Protein AF-A0AA36IXY1-F1 (afdb_monomer)

pLDDT: mean 74.05, std 23.89, range [19.53, 97.94]

Solvent-accessible surface area (backbone atoms only — not comparable to full-atom values): 24890 Å² total; per-residue (Å²): 138,86,83,68,72,87,77,91,85,87,86,71,81,97,60,85,84,67,89,73,83,78,82,82,85,68,103,67,86,83,78,86,69,80,73,77,84,83,76,86,80,94,72,85,88,64,97,75,77,37,58,40,85,88,78,60,35,32,32,34,81,55,54,28,33,28,43,38,39,34,38,44,31,36,38,50,54,64,16,64,27,39,37,39,32,58,20,50,66,84,43,79,61,54,49,48,14,38,34,26,43,39,21,51,44,84,55,66,53,52,67,43,61,38,54,44,47,29,51,38,48,56,68,38,35,43,34,79,47,76,49,55,38,96,40,89,74,54,42,80,43,88,84,41,47,76,50,75,44,81,78,34,75,73,69,50,31,35,15,22,13,23,75,50,65,41,78,45,84,50,58,43,81,41,77,54,56,49,40,38,34,73,87,39,77,33,35,33,56,38,79,76,29,64,78,34,50,36,41,36,43,88,55,47,25,36,26,40,38,32,35,24,44,32,39,33,50,49,47,80,47,88,62,94,25,36,39,34,41,36,58,18,52,74,88,44,80,59,94,82,54,41,50,32,75,44,70,60,44,77,35,60,25,38,46,50,55,28,54,42,69,45,80,36,51,59,77,38,40,39,35,44,32,39,35,22,70,57,45,39,55,34,35,40,39,28,40,11,14,44,23,35,35,60,74,40,32,66,67,55,51,50,51,50,31,50,49,41,56,83,79,61,82,67,84,85,39,68,47,74,43,70,43,77,62,42,57,28,32,35,36,42,30,32,17,14,66,83,44,63,28,36,16,70,30,22,23,45,78,82,40,81,61,48,80,47,72,33,53,50,63,37,78,52,73,49,75,46,80,46,77,33,83,84,34,45,47,36,40,35,30,30,45,86,53,29,12,34,20,47,41,45,79,48,83,41,73,62,72,87,81,86,80,84,90,74,103,66,67,72,71,52,85,47,87,54,97,52,99,78,79,62,74,56,83,51,81,50,80,84,87,84,82,91,78,91,78,82,89,80,134

Sequence (441 aa):
MALGLETARYIDKGQQVALYVILSNSGDSCTIQSESGFSGHLIESRTATGFDTKLGDFKAPTTGYYALDAGVRLDGAAGTYTRARIAINDQSTTLNGLHSIEGSPEASYYTHSLSGVAKLNAGDTAHLVVFSASDADYTINTDTVFSGVLIGDQIHGFHAGKTRSQSVTGTGWSEVTDWSTSSYLGQFDAGNVMDGTKFRPNRAGFYHLSALIRLDAVGQVLSSNYVRVEICRHDSCITGQSHSIQGSPKNNYFTLRTSGSMYMGSGDSASVFVYSNADASFIIQTESGFSGYLLTTPQEAALTATVLDPQDVCVNTRWEMQVPNGVYMITATYGSPLHSFQTHGCTIEGFSASVGDVPAGQLVSISMQLQVNDGYLTFQGEKASGCTGINRIVVEVANMVQWGRCNLGGWRMNEAQSSDGAYQLAPRHNATGFFEARDES

Organism: NCBI:txid2562239

Nearest PDB structures (foldseek):
  6x86-assembly2_E  TM=7.053E-01  e=6.240E-03  Homo sapiens
  6x85-assembly2_D  TM=6.572E-01  e=8.926E-03  Homo sapiens
  6x83-assembly2_D  TM=5.805E-01  e=1.095E-02  Homo sapiens
  8iqe-assembly1_B  TM=3.356E-01  e=8.049E-01  Klebsiella phage VLC6
  8iqe-assembly1_D  TM=3.092E-01  e=1.094E+00  Klebsiella phage VLC6

Structure (mmCIF, N/CA/C/O backbone):
data_AF-A0AA36IXY1-F1
#
_entry.id   AF-A0AA36IXY1-F1
#
loop_
_atom_site.group_PDB
_atom_site.id
_atom_site.type_symbol
_atom_site.label_atom_id
_atom_site.label_alt_id
_atom_site.label_comp_id
_atom_site.label_asym_id
_atom_site.label_entity_id
_atom_site.label_seq_id
_atom_site.pdbx_PDB_ins_code
_atom_site.Cartn_x
_atom_site.Cartn_y
_atom_site.Cartn_z
_atom_site.occupancy
_atom_site.B_iso_or_equiv
_atom_site.auth_seq_id
_atom_site.auth_comp_id
_atom_site.auth_asym_id
_atom_site.auth_atom_id
_atom_site.pdbx_PDB_model_num
ATOM 1 N N . MET A 1 1 ? -29.545 -2.982 -15.399 1.00 23.45 1 MET A N 1
ATOM 2 C CA . MET A 1 1 ? -28.368 -2.107 -15.369 1.00 23.45 1 MET A CA 1
ATOM 3 C C . MET A 1 1 ? -28.231 -1.775 -13.906 1.00 23.45 1 MET A C 1
ATOM 5 O O . MET A 1 1 ? -29.079 -1.068 -13.381 1.00 23.45 1 MET A O 1
ATOM 9 N N . ALA A 1 2 ? -27.385 -2.545 -13.232 1.00 19.98 2 ALA A N 1
ATOM 10 C CA . ALA A 1 2 ? -27.247 -2.533 -11.787 1.00 19.98 2 ALA A CA 1
ATOM 11 C C . ALA A 1 2 ? -26.173 -1.500 -11.451 1.00 19.98 2 ALA A C 1
ATOM 13 O O . ALA A 1 2 ? -25.071 -1.579 -11.984 1.00 19.98 2 ALA A O 1
ATOM 14 N N . LEU A 1 3 ? -26.537 -0.511 -10.644 1.00 19.53 3 LEU A N 1
ATOM 15 C CA . LEU A 1 3 ? -25.608 0.415 -10.015 1.00 19.53 3 LEU A CA 1
ATOM 16 C C . LEU A 1 3 ? -25.427 -0.103 -8.589 1.00 19.53 3 LEU A C 1
ATOM 18 O O . LEU A 1 3 ? -26.349 -0.009 -7.784 1.00 19.53 3 LEU A O 1
ATOM 22 N N . GLY A 1 4 ? -24.285 -0.734 -8.326 1.00 20.83 4 GLY A N 1
ATOM 23 C CA . GLY A 1 4 ? -23.817 -1.020 -6.976 1.00 20.83 4 GLY A CA 1
ATOM 24 C C . GLY A 1 4 ? -22.928 0.135 -6.546 1.00 20.83 4 GLY A C 1
ATOM 25 O O . GLY A 1 4 ? -21.857 0.323 -7.118 1.00 20.83 4 GLY A O 1
ATOM 26 N N . LEU A 1 5 ? -23.404 0.935 -5.596 1.00 24.03 5 LEU A N 1
ATOM 27 C CA . LEU A 1 5 ? -22.627 1.978 -4.945 1.00 24.03 5 LEU A CA 1
ATOM 28 C C . LEU A 1 5 ? -22.419 1.535 -3.493 1.00 24.03 5 LEU A C 1
ATOM 30 O O . LEU A 1 5 ? -23.327 1.643 -2.676 1.00 24.03 5 LEU A O 1
ATOM 34 N N . GLU A 1 6 ? -21.240 1.010 -3.171 1.00 24.41 6 GLU A N 1
ATOM 35 C CA . GLU A 1 6 ? -20.802 0.883 -1.780 1.00 24.41 6 GLU A CA 1
ATOM 36 C C . GLU A 1 6 ? -20.010 2.147 -1.439 1.00 24.41 6 GLU A C 1
ATOM 38 O O . GLU A 1 6 ? -18.911 2.374 -1.941 1.00 24.41 6 GLU A O 1
ATOM 43 N N . THR A 1 7 ? -20.585 3.037 -0.630 1.00 23.89 7 THR A N 1
ATOM 44 C CA . THR A 1 7 ? -19.842 4.152 -0.029 1.00 23.89 7 THR A CA 1
ATOM 45 C C . THR A 1 7 ? -20.241 4.272 1.432 1.00 23.89 7 THR A C 1
ATOM 47 O O . THR A 1 7 ? -21.370 4.641 1.742 1.00 23.89 7 THR A O 1
ATOM 50 N N . ALA A 1 8 ? -19.310 3.979 2.337 1.00 23.34 8 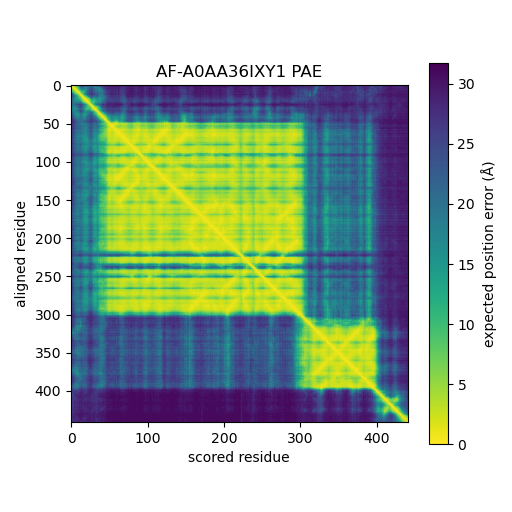ALA A N 1
ATOM 51 C CA . ALA A 1 8 ? -19.416 4.383 3.731 1.00 23.34 8 ALA A CA 1
ATOM 52 C C . ALA A 1 8 ? -18.828 5.798 3.872 1.00 23.34 8 ALA A C 1
ATOM 54 O O . ALA A 1 8 ? -17.686 6.039 3.479 1.00 23.34 8 ALA A O 1
ATOM 55 N N . ARG A 1 9 ? -19.612 6.744 4.407 1.00 26.50 9 ARG A N 1
ATOM 56 C CA . ARG A 1 9 ? -19.167 8.100 4.771 1.00 26.50 9 ARG A CA 1
ATOM 57 C C . ARG A 1 9 ? -19.097 8.227 6.292 1.00 26.50 9 ARG A C 1
ATOM 59 O O . ARG A 1 9 ? -20.058 7.886 6.970 1.00 26.50 9 ARG A O 1
ATOM 66 N N . TYR A 1 10 ? -18.021 8.824 6.801 1.00 29.20 10 TYR A N 1
ATOM 67 C CA . TYR A 1 10 ? -18.057 9.597 8.044 1.00 29.20 10 TYR A CA 1
ATOM 68 C C . TYR A 1 10 ? -17.323 10.924 7.827 1.00 29.20 10 TYR A C 1
ATOM 70 O O . TYR A 1 10 ? -16.314 10.973 7.124 1.00 29.20 10 TYR A O 1
ATOM 78 N N . ILE A 1 11 ? -17.883 11.995 8.389 1.00 32.53 11 ILE A N 1
ATOM 79 C CA . ILE A 1 11 ? -17.483 13.394 8.219 1.00 32.53 11 ILE A CA 1
ATOM 80 C C . ILE A 1 11 ? -17.148 13.921 9.618 1.00 32.53 11 ILE A C 1
ATOM 82 O O . ILE A 1 11 ? -18.023 13.928 10.479 1.00 32.53 11 ILE A O 1
ATOM 86 N N . ASP A 1 12 ? -15.919 14.388 9.843 1.00 25.89 12 ASP A N 1
ATOM 87 C CA . ASP A 1 12 ? -15.596 15.255 10.983 1.00 25.89 12 ASP A CA 1
ATOM 88 C C . ASP A 1 12 ? -15.064 16.604 10.468 1.00 25.89 12 ASP A C 1
ATOM 90 O O . ASP A 1 12 ? -14.315 16.669 9.495 1.00 25.89 12 ASP A O 1
ATOM 94 N N . LYS A 1 13 ? -15.544 17.671 11.116 1.00 27.62 13 LYS A N 1
ATOM 95 C CA . LYS A 1 13 ? -15.161 19.092 11.064 1.00 27.62 13 LYS A CA 1
ATOM 96 C C . LYS A 1 13 ? -14.414 19.595 9.831 1.00 27.62 13 LYS A C 1
ATOM 98 O O . LYS A 1 13 ? -13.194 19.510 9.769 1.00 27.62 13 LYS A O 1
ATOM 103 N N . GLY A 1 14 ? -15.110 20.360 8.986 1.00 28.14 14 GLY A N 1
ATOM 104 C CA . GLY A 1 14 ? -14.538 21.548 8.323 1.00 28.14 14 GLY A CA 1
ATOM 105 C C . GLY A 1 14 ? -13.359 21.345 7.358 1.00 28.14 14 GLY A C 1
ATOM 106 O O . GLY A 1 14 ? -12.948 22.305 6.714 1.00 28.14 14 GLY A O 1
ATOM 107 N N . GLN A 1 15 ? -12.848 20.128 7.200 1.00 27.02 15 GLN A N 1
ATOM 108 C CA . GLN A 1 15 ? -11.989 19.712 6.111 1.00 27.02 15 GLN A CA 1
ATOM 109 C C . GLN A 1 15 ? -12.857 18.940 5.130 1.00 27.02 15 GLN A C 1
ATOM 111 O O . GLN A 1 15 ? -13.318 17.831 5.388 1.00 27.02 15 GLN A O 1
ATOM 116 N N . GLN A 1 16 ? -13.119 19.572 3.993 1.00 24.77 16 GLN A N 1
ATOM 117 C CA . GLN A 1 16 ? -13.707 18.893 2.854 1.00 24.77 16 GLN A CA 1
ATOM 118 C C . GLN A 1 16 ? -12.683 17.879 2.336 1.00 24.77 16 GLN A C 1
ATOM 120 O O . GLN A 1 16 ? -11.794 18.245 1.574 1.00 24.77 16 GLN A O 1
ATOM 125 N N . VAL A 1 17 ? -12.802 16.606 2.706 1.00 29.33 17 VAL A N 1
ATOM 126 C CA . VAL A 1 17 ? -12.260 15.541 1.855 1.00 29.33 17 VAL A CA 1
ATOM 127 C C . VAL A 1 17 ? -13.386 15.129 0.924 1.00 29.33 17 VAL A C 1
ATOM 129 O O . VAL A 1 17 ? -14.131 14.184 1.164 1.00 29.33 17 VAL A O 1
ATOM 132 N N . ALA A 1 18 ? -13.563 15.926 -0.122 1.00 26.66 18 ALA A N 1
ATOM 133 C CA . ALA A 1 18 ? -14.310 15.498 -1.286 1.00 26.66 18 ALA A CA 1
ATOM 134 C C . ALA A 1 18 ? -13.335 14.753 -2.201 1.00 26.66 18 ALA A C 1
ATOM 136 O O . ALA A 1 18 ? -12.250 15.254 -2.502 1.00 26.66 18 ALA A O 1
ATOM 137 N N . LEU A 1 19 ? -13.730 13.567 -2.667 1.00 28.64 19 LEU A N 1
ATOM 138 C CA . LEU A 1 19 ? -13.146 13.018 -3.882 1.00 28.64 19 LEU A CA 1
ATOM 139 C C . LEU A 1 19 ? -13.632 13.910 -5.030 1.00 28.64 19 LEU A C 1
ATOM 141 O O . LEU A 1 19 ? -14.708 13.704 -5.591 1.00 28.64 19 LEU A O 1
ATOM 145 N N . TYR A 1 20 ? -12.880 14.965 -5.321 1.00 25.47 20 TYR A N 1
ATOM 146 C CA . TYR A 1 20 ? -13.132 15.801 -6.480 1.00 25.47 20 TYR A CA 1
ATOM 147 C C . TYR A 1 20 ? -12.593 15.080 -7.714 1.00 25.47 20 TYR A C 1
ATOM 149 O O . TYR A 1 20 ? -11.392 15.074 -7.967 1.00 25.47 20 TYR A O 1
ATOM 157 N N . VAL A 1 21 ? -13.481 14.497 -8.516 1.00 28.81 21 VAL A N 1
ATOM 158 C CA . VAL A 1 21 ? -13.152 14.210 -9.916 1.00 28.81 21 VAL A CA 1
ATOM 159 C C . VAL A 1 21 ? -13.274 15.536 -10.664 1.00 28.81 21 VAL A C 1
ATOM 161 O O . VAL A 1 21 ? -14.351 15.910 -11.123 1.00 28.81 21 VAL A O 1
ATOM 164 N N . ILE A 1 22 ? -12.184 16.304 -10.708 1.00 26.64 22 ILE A N 1
ATOM 165 C CA . ILE A 1 22 ? -12.128 17.547 -11.482 1.00 26.64 22 ILE A CA 1
ATOM 166 C C . ILE A 1 22 ? -11.916 17.166 -12.946 1.00 26.64 22 ILE A C 1
ATOM 168 O O . ILE A 1 22 ? -10.815 16.807 -13.353 1.00 26.64 22 ILE A O 1
ATOM 172 N N . LEU A 1 23 ? -12.979 17.245 -13.744 1.00 29.47 23 LEU A N 1
ATOM 173 C CA . LEU A 1 23 ? -12.880 17.170 -15.198 1.00 29.47 23 LEU A CA 1
ATOM 174 C C . LEU A 1 23 ? -12.470 18.551 -15.716 1.00 29.47 23 LEU A C 1
ATOM 176 O O . LEU A 1 23 ? -13.300 19.454 -15.827 1.00 29.47 23 LEU A O 1
ATOM 180 N N . SER A 1 24 ? -11.188 18.741 -16.018 1.00 28.14 24 SER A N 1
ATOM 181 C CA . SER A 1 24 ? -10.732 19.921 -16.750 1.00 28.14 24 SER A CA 1
ATOM 182 C C . SER A 1 24 ? -10.878 19.677 -18.257 1.00 28.14 24 SER A C 1
ATOM 184 O O . SER A 1 24 ? -10.051 19.040 -18.895 1.00 28.14 24 SER A O 1
ATOM 186 N N . ASN A 1 25 ? -11.962 20.213 -18.822 1.00 36.41 25 ASN A N 1
ATOM 187 C CA . ASN A 1 25 ? -12.169 20.467 -20.253 1.00 36.41 25 ASN A CA 1
ATOM 188 C C . ASN A 1 25 ? -11.886 19.316 -21.240 1.00 36.41 25 ASN A C 1
ATOM 190 O O . ASN A 1 25 ? -10.879 19.293 -21.939 1.00 36.41 25 ASN A O 1
ATOM 194 N N . SER A 1 26 ? -12.888 18.472 -21.450 1.00 34.09 26 SER A N 1
ATOM 195 C CA . SER A 1 26 ? -13.417 18.145 -22.787 1.00 34.09 26 SER A CA 1
ATOM 196 C C . SER A 1 26 ? -14.798 17.517 -22.584 1.00 34.09 26 SER A C 1
ATOM 198 O O . SER A 1 26 ? -15.053 16.952 -21.528 1.00 34.09 26 SER A O 1
ATOM 200 N N . GLY A 1 27 ? -15.733 17.731 -23.510 1.00 35.44 27 GLY A N 1
ATOM 201 C CA . GLY A 1 27 ? -17.171 17.468 -23.348 1.00 35.44 27 GLY A CA 1
ATOM 202 C C . GLY A 1 27 ? -17.603 15.999 -23.233 1.00 35.44 27 GLY A C 1
ATOM 203 O O . GLY A 1 27 ? -18.681 15.667 -23.717 1.00 35.44 27 GLY A O 1
ATOM 204 N N . ASP A 1 28 ? -16.811 15.146 -22.589 1.00 35.16 28 ASP A N 1
ATOM 205 C CA . ASP A 1 28 ? -17.060 13.719 -22.440 1.00 35.16 28 ASP A CA 1
ATOM 206 C C . ASP A 1 28 ? -17.442 13.361 -20.996 1.00 35.16 28 ASP A C 1
ATOM 208 O O . ASP A 1 28 ? -16.830 13.787 -20.014 1.00 35.16 28 ASP A O 1
ATOM 212 N N . SER A 1 29 ? -18.498 12.559 -20.861 1.00 34.25 29 SER A N 1
ATOM 213 C CA . SER A 1 29 ? -18.978 12.035 -19.584 1.00 34.25 29 SER A CA 1
ATOM 214 C C . SER A 1 29 ? -18.020 10.975 -19.030 1.00 34.25 29 SER A C 1
ATOM 216 O O . SER A 1 29 ? -17.853 9.916 -19.636 1.00 34.25 29 SER A O 1
ATOM 218 N N . CYS A 1 30 ? -17.453 11.201 -17.844 1.00 31.84 30 CYS A N 1
ATOM 219 C CA . CYS A 1 30 ? -16.762 10.156 -17.091 1.00 31.84 30 CYS A CA 1
ATOM 220 C C . CYS A 1 30 ? -17.792 9.211 -16.453 1.00 31.84 30 CYS A C 1
ATOM 222 O O . CYS A 1 30 ? -18.618 9.633 -15.644 1.00 31.84 30 CYS A O 1
ATOM 224 N N . THR A 1 31 ? -17.757 7.932 -16.828 1.00 32.09 31 THR A N 1
ATOM 225 C CA . THR A 1 31 ? -18.567 6.881 -16.200 1.00 32.09 31 THR A CA 1
ATOM 226 C C . THR A 1 31 ? -17.673 6.103 -15.243 1.00 32.09 31 THR A C 1
ATOM 228 O O . THR A 1 31 ? -16.822 5.336 -15.684 1.00 32.09 31 THR A O 1
ATOM 231 N N . ILE A 1 32 ? -17.856 6.292 -13.936 1.00 31.14 32 ILE A N 1
ATOM 232 C CA . ILE A 1 32 ? -17.196 5.467 -12.917 1.00 31.14 32 ILE A CA 1
ATOM 233 C C . ILE A 1 32 ? -17.946 4.130 -12.868 1.00 31.14 32 ILE A C 1
ATOM 235 O O . ILE A 1 32 ? -19.111 4.083 -12.474 1.00 31.14 32 ILE A O 1
ATOM 239 N N . GLN A 1 33 ? -17.307 3.052 -13.326 1.00 27.59 33 GLN A N 1
ATOM 240 C CA . GLN A 1 33 ? -17.821 1.689 -13.175 1.00 27.59 33 GLN A CA 1
ATOM 241 C C . GLN A 1 33 ? -17.391 1.133 -11.808 1.00 27.59 33 GLN A C 1
ATOM 243 O O . GLN A 1 33 ? -16.302 1.433 -11.328 1.00 27.59 33 GLN A O 1
ATOM 248 N N . SER A 1 34 ? -18.274 0.365 -11.171 1.00 30.20 34 SER A N 1
ATOM 249 C CA . SER A 1 34 ? -18.289 -0.022 -9.748 1.00 30.20 34 SER A CA 1
ATOM 250 C C . SER A 1 34 ? -17.157 -0.951 -9.266 1.00 30.20 34 SER A C 1
ATOM 252 O O . SER A 1 34 ? -17.357 -1.692 -8.309 1.00 30.20 34 SER A O 1
ATOM 254 N N . GLU A 1 35 ? -15.995 -0.976 -9.918 1.00 27.09 35 GLU A N 1
ATOM 255 C CA . GLU A 1 35 ? -14.904 -1.916 -9.598 1.00 27.09 35 GLU A CA 1
ATOM 256 C C . GLU A 1 35 ? -13.819 -1.334 -8.675 1.00 27.09 35 GLU A C 1
ATOM 258 O O . GLU A 1 35 ? -12.914 -2.051 -8.254 1.00 27.09 35 GLU A O 1
ATOM 263 N N . SER A 1 36 ? -13.902 -0.055 -8.304 1.00 30.80 36 SER A N 1
ATOM 264 C CA . SER A 1 36 ? -12.966 0.588 -7.376 1.00 30.80 36 SER A CA 1
ATOM 265 C C . SER A 1 36 ? -13.529 0.633 -5.952 1.00 30.80 36 SER A C 1
ATOM 267 O O . SER A 1 36 ? -14.192 1.586 -5.546 1.00 30.80 36 SER A O 1
ATOM 269 N N . GLY A 1 37 ? -13.245 -0.406 -5.164 1.00 29.98 37 GLY A N 1
ATOM 270 C CA . GLY A 1 37 ? -13.504 -0.396 -3.723 1.00 29.98 37 GLY A CA 1
ATOM 271 C C . GLY A 1 37 ? -12.622 0.634 -3.006 1.00 29.98 37 GLY A C 1
ATOM 272 O O . GLY A 1 37 ? -11.402 0.628 -3.159 1.00 29.98 37 GLY A O 1
ATOM 273 N N . PHE A 1 38 ? -13.226 1.515 -2.204 1.00 32.41 38 PHE A N 1
ATOM 274 C CA . PHE A 1 38 ? -12.507 2.405 -1.290 1.00 32.41 38 PHE A CA 1
ATOM 275 C C . PHE A 1 38 ? -12.505 1.801 0.117 1.00 32.41 38 PHE A C 1
ATOM 277 O O . PHE A 1 38 ? -13.556 1.473 0.660 1.00 32.41 38 PHE A O 1
ATOM 284 N N . SER A 1 39 ? -11.327 1.684 0.727 1.00 36.41 39 SER A N 1
ATOM 285 C CA . SER A 1 39 ? -11.179 1.293 2.128 1.00 36.41 39 SER A CA 1
ATOM 286 C C . SER A 1 39 ? -10.490 2.412 2.898 1.00 36.41 39 SER A C 1
ATOM 288 O O . SER A 1 39 ? -9.320 2.689 2.649 1.00 36.41 39 SER A O 1
ATOM 290 N N . GLY A 1 40 ? -11.185 3.000 3.870 1.00 32.22 40 GLY A N 1
ATOM 291 C CA . GLY A 1 40 ? -10.622 3.958 4.822 1.00 32.22 40 GLY A CA 1
ATOM 292 C C . GLY A 1 40 ? -10.642 3.401 6.245 1.00 32.22 40 GLY A C 1
ATOM 293 O O . GLY A 1 40 ? -11.616 2.773 6.650 1.00 32.22 40 GLY A O 1
ATOM 294 N N . HIS A 1 41 ? -9.574 3.640 7.005 1.00 39.53 41 HIS A N 1
ATOM 295 C CA . HIS A 1 41 ? -9.516 3.400 8.449 1.00 39.53 41 HIS A CA 1
ATOM 296 C C . HIS A 1 41 ? -9.406 4.763 9.140 1.00 39.53 41 HIS A C 1
ATOM 298 O O . HIS A 1 41 ? -8.508 5.539 8.819 1.00 39.53 41 HIS A O 1
ATOM 304 N N . LEU A 1 42 ? -10.328 5.074 10.056 1.00 34.84 42 LEU A N 1
ATOM 305 C CA . LEU A 1 42 ? -10.241 6.279 10.878 1.00 34.84 42 LEU A CA 1
ATOM 306 C C . LEU A 1 42 ? -9.137 6.090 11.922 1.00 34.84 42 LEU A C 1
ATOM 308 O O . LEU A 1 42 ? -9.239 5.202 12.764 1.00 34.84 42 LEU A O 1
ATOM 312 N N . ILE A 1 43 ? -8.103 6.926 11.876 1.00 42.16 43 ILE A N 1
ATOM 313 C CA . ILE A 1 43 ? -7.041 6.933 12.883 1.00 42.16 43 ILE A CA 1
ATOM 314 C C . ILE A 1 43 ? -7.084 8.275 13.610 1.00 42.16 43 ILE A C 1
ATOM 316 O O . ILE A 1 43 ? -7.069 9.332 12.978 1.00 42.16 43 ILE A O 1
ATOM 320 N N . GLU A 1 44 ? -7.182 8.236 14.940 1.00 37.91 44 GLU A N 1
ATOM 321 C CA . GLU A 1 44 ? -7.274 9.438 15.770 1.00 37.91 44 GLU A CA 1
ATOM 322 C C . GLU A 1 44 ? -6.014 10.308 15.637 1.00 37.91 44 GLU A C 1
ATOM 324 O O . GLU A 1 44 ? -4.881 9.835 15.770 1.00 37.91 44 GLU A O 1
ATOM 329 N N . SER A 1 45 ? -6.220 11.606 15.400 1.00 36.62 45 SER A N 1
ATOM 330 C CA . SER A 1 45 ? -5.147 12.600 15.340 1.00 36.62 45 SER A CA 1
ATOM 331 C C . SER A 1 45 ? -4.420 12.689 16.685 1.00 36.62 45 SER A C 1
ATOM 333 O O . SER A 1 45 ? -5.036 12.951 17.721 1.00 36.62 45 SER A O 1
ATOM 335 N N . ARG A 1 46 ? -3.095 12.490 16.680 1.00 49.12 46 ARG A N 1
ATOM 336 C CA . ARG A 1 46 ? -2.235 12.693 17.856 1.00 49.12 46 ARG A CA 1
ATOM 337 C C . ARG A 1 46 ? -1.530 14.047 17.777 1.00 49.12 46 ARG A C 1
ATOM 339 O O . ARG A 1 46 ? -1.098 14.479 16.715 1.00 49.12 46 ARG A O 1
ATOM 346 N N . THR A 1 47 ? -1.361 14.698 18.927 1.00 44.28 47 THR A N 1
ATOM 347 C CA . THR A 1 47 ? -0.774 16.047 19.059 1.00 44.28 47 THR A CA 1
ATOM 348 C C . THR A 1 47 ? 0.727 16.127 18.752 1.00 44.28 47 THR A C 1
ATOM 350 O O . THR A 1 47 ? 1.243 17.223 18.550 1.00 44.28 47 THR A O 1
ATOM 353 N N . ALA A 1 48 ? 1.435 14.995 18.687 1.00 58.59 48 ALA A N 1
ATOM 354 C CA . ALA A 1 48 ? 2.834 14.919 18.274 1.00 58.59 48 ALA A CA 1
ATOM 355 C C . ALA A 1 48 ? 2.925 14.267 16.889 1.00 58.59 48 ALA A C 1
ATOM 357 O O . ALA A 1 48 ? 2.841 13.047 16.767 1.00 58.59 48 ALA A O 1
ATOM 358 N N . THR A 1 49 ? 3.087 15.080 15.845 1.00 68.06 49 THR A N 1
ATOM 359 C CA . THR A 1 49 ? 3.064 14.609 14.451 1.00 68.06 49 THR A CA 1
ATOM 360 C C . THR A 1 49 ? 4.358 13.921 14.021 1.00 68.06 49 THR A C 1
ATOM 362 O O . THR A 1 49 ? 4.364 13.236 13.006 1.00 68.06 49 THR A O 1
ATOM 365 N N . GLY A 1 50 ? 5.467 14.121 14.747 1.00 80.94 50 GLY A N 1
ATOM 366 C CA . GLY A 1 50 ? 6.793 13.609 14.374 1.00 80.94 50 GLY A CA 1
ATOM 367 C C . GLY A 1 50 ? 7.363 14.192 13.075 1.00 80.94 50 GLY A C 1
ATOM 368 O O . GLY A 1 50 ? 8.510 13.916 12.750 1.00 80.94 50 GLY A O 1
ATOM 369 N N . PHE A 1 51 ? 6.597 15.000 12.340 1.00 85.00 51 PHE A N 1
ATOM 370 C CA . PHE A 1 51 ? 6.957 15.505 11.021 1.00 85.00 51 PHE A CA 1
ATOM 371 C C . PHE A 1 51 ? 7.619 16.882 11.108 1.00 85.00 51 PHE A C 1
ATOM 373 O O . PHE A 1 51 ? 7.009 17.850 11.573 1.00 85.00 51 PHE A O 1
ATOM 380 N N . ASP A 1 52 ? 8.860 16.977 10.638 1.00 82.00 52 ASP A N 1
ATOM 381 C CA . ASP A 1 52 ? 9.577 18.232 10.461 1.00 82.00 52 ASP A CA 1
ATOM 382 C C . ASP A 1 52 ? 9.210 18.846 9.106 1.00 82.00 52 ASP A C 1
ATOM 384 O O . ASP A 1 52 ? 9.715 18.462 8.054 1.00 82.00 52 ASP A O 1
ATOM 388 N N . THR A 1 53 ? 8.334 19.847 9.138 1.00 79.56 53 THR A N 1
ATOM 389 C CA . THR A 1 53 ? 7.854 20.549 7.935 1.00 79.56 53 THR A CA 1
ATOM 390 C C . THR A 1 53 ? 8.931 21.335 7.186 1.00 79.56 53 THR A C 1
ATOM 392 O O . THR A 1 53 ? 8.697 21.719 6.043 1.00 79.56 53 THR A O 1
ATOM 395 N N . LYS A 1 54 ? 10.097 21.597 7.796 1.00 76.56 54 LYS A N 1
ATOM 396 C CA . LYS A 1 54 ? 11.212 22.277 7.121 1.00 76.56 54 LYS A CA 1
ATOM 397 C C . LYS A 1 54 ? 12.096 21.298 6.366 1.00 76.56 54 LYS A C 1
ATOM 399 O O . LYS A 1 54 ? 12.593 21.647 5.301 1.00 76.56 54 LYS A O 1
ATOM 404 N N . LEU A 1 55 ? 12.318 20.120 6.944 1.00 76.50 55 LEU A N 1
ATOM 405 C CA . LEU A 1 55 ? 13.172 19.088 6.356 1.00 76.50 55 LEU A CA 1
ATOM 406 C C . LEU A 1 55 ? 12.390 18.124 5.455 1.00 76.50 55 LEU A C 1
ATOM 408 O O . LEU A 1 55 ? 12.976 17.522 4.566 1.00 76.50 55 LEU A O 1
ATOM 412 N N . GLY A 1 56 ? 11.071 18.013 5.644 1.00 77.56 56 GLY A N 1
ATOM 413 C CA . GLY A 1 56 ? 10.255 16.982 4.998 1.00 77.56 56 GLY A CA 1
ATOM 414 C C . GLY A 1 56 ? 10.434 15.597 5.627 1.00 77.56 56 GLY A C 1
ATOM 415 O O . GLY A 1 56 ? 9.999 14.600 5.049 1.00 77.56 56 GLY A O 1
ATOM 416 N N . ASP A 1 57 ? 11.053 15.538 6.809 1.00 81.62 57 ASP A N 1
ATOM 417 C CA . ASP A 1 57 ? 11.411 14.302 7.494 1.00 81.62 57 ASP A CA 1
ATOM 418 C C . ASP A 1 57 ? 10.370 13.942 8.549 1.00 81.62 57 ASP A C 1
ATOM 420 O O . ASP A 1 57 ? 10.018 14.746 9.414 1.00 81.62 57 ASP A O 1
ATOM 424 N N . PHE A 1 58 ? 9.923 12.691 8.542 1.00 89.12 58 PHE A N 1
ATOM 425 C CA . PHE A 1 58 ? 9.219 12.119 9.678 1.00 89.12 58 PHE A CA 1
ATOM 426 C C . PHE A 1 58 ? 10.226 11.499 10.645 1.00 89.12 58 PHE A C 1
ATOM 428 O O . PHE A 1 58 ? 11.063 10.700 10.241 1.00 89.12 58 PHE A O 1
ATOM 435 N N . LYS A 1 59 ? 10.112 11.812 11.933 1.00 90.81 59 LYS A N 1
ATOM 436 C CA . LYS A 1 59 ? 10.823 11.160 13.031 1.00 90.81 59 LYS A CA 1
ATOM 437 C C . LYS A 1 59 ? 9.810 10.523 13.970 1.00 90.81 59 LYS A C 1
ATOM 439 O O . LYS A 1 59 ? 9.013 11.227 14.591 1.00 90.81 59 LYS A O 1
ATOM 444 N N . ALA A 1 60 ? 9.869 9.202 14.106 1.00 91.00 60 ALA A N 1
ATOM 445 C CA . ALA A 1 60 ? 8.937 8.425 14.909 1.00 91.00 60 ALA A CA 1
ATOM 446 C C . ALA A 1 60 ? 8.940 8.904 16.375 1.00 91.00 60 ALA A C 1
ATOM 448 O O . ALA A 1 60 ? 9.950 8.743 17.068 1.00 91.00 60 ALA A O 1
ATOM 449 N N . PRO A 1 61 ? 7.832 9.474 16.890 1.00 87.25 61 PRO A N 1
ATOM 450 C CA . PRO A 1 61 ? 7.769 9.929 18.281 1.00 87.25 61 PRO A CA 1
ATOM 451 C C . PRO A 1 61 ? 7.799 8.764 19.275 1.00 87.25 61 PRO A C 1
ATOM 453 O O . PRO A 1 61 ? 8.267 8.906 20.403 1.00 87.25 61 PRO A O 1
ATOM 456 N N . THR A 1 62 ? 7.286 7.607 18.853 1.00 89.44 62 THR A N 1
ATOM 457 C CA . THR A 1 62 ? 7.151 6.394 19.662 1.00 89.44 62 THR A CA 1
ATOM 458 C C . THR A 1 62 ? 7.562 5.166 18.860 1.00 89.44 62 THR A C 1
ATOM 460 O O . THR A 1 62 ? 7.407 5.133 17.641 1.00 89.44 62 THR A O 1
ATOM 463 N N . THR A 1 63 ? 8.046 4.124 19.531 1.00 94.44 63 THR A N 1
ATOM 464 C CA . THR A 1 63 ? 8.252 2.825 18.880 1.00 94.44 63 THR A CA 1
ATOM 465 C C . THR A 1 63 ? 6.906 2.215 18.504 1.00 94.44 63 THR A C 1
ATOM 467 O O . THR A 1 63 ? 5.996 2.184 19.329 1.00 94.44 63 THR A O 1
ATOM 470 N N . GLY A 1 64 ? 6.786 1.711 17.281 1.00 94.56 64 GLY A N 1
ATOM 471 C CA . GLY A 1 64 ? 5.579 1.040 16.819 1.00 94.56 64 GLY A CA 1
ATOM 472 C C . GLY A 1 64 ? 5.602 0.733 15.330 1.00 94.56 64 GLY A C 1
ATOM 473 O O . GLY A 1 64 ? 6.645 0.761 14.675 1.00 94.56 64 GLY A O 1
ATOM 474 N N . TYR A 1 65 ? 4.425 0.426 14.810 1.00 95.00 65 TYR A N 1
ATOM 475 C CA . TYR A 1 65 ? 4.189 0.136 13.408 1.00 95.00 65 TYR A CA 1
ATOM 476 C C . TYR A 1 65 ? 3.475 1.323 12.779 1.00 95.00 65 TYR A C 1
ATOM 478 O O . TYR A 1 65 ? 2.502 1.838 13.333 1.00 95.00 65 TYR A O 1
ATOM 486 N N . TYR A 1 66 ? 3.969 1.762 11.631 1.00 92.69 66 TYR A N 1
ATOM 487 C CA . TYR A 1 66 ? 3.496 2.949 10.940 1.00 92.69 66 TYR A CA 1
ATOM 488 C C . TYR A 1 66 ? 3.044 2.581 9.536 1.00 92.69 66 TYR A C 1
ATOM 490 O O . TYR A 1 66 ? 3.798 1.940 8.808 1.00 92.69 66 TYR A O 1
ATOM 498 N N . ALA A 1 67 ? 1.842 2.994 9.147 1.00 91.88 67 ALA A N 1
ATOM 499 C CA . ALA A 1 67 ? 1.446 2.994 7.745 1.00 91.88 67 ALA A CA 1
ATOM 500 C C . ALA A 1 67 ? 2.007 4.253 7.084 1.00 91.88 67 ALA A C 1
ATOM 502 O O . ALA A 1 67 ? 1.853 5.348 7.624 1.00 91.88 67 ALA A O 1
ATOM 503 N N . LEU A 1 68 ? 2.692 4.076 5.957 1.00 91.56 68 LEU A N 1
ATOM 504 C CA . LEU A 1 68 ? 3.374 5.127 5.210 1.00 91.56 68 LEU A CA 1
ATOM 505 C C . LEU A 1 68 ? 2.850 5.119 3.773 1.00 91.56 68 LEU A C 1
ATOM 507 O O . LEU A 1 68 ? 2.813 4.065 3.136 1.00 91.56 68 LEU A O 1
ATOM 511 N N . ASP A 1 69 ? 2.467 6.283 3.257 1.00 90.25 69 ASP A N 1
ATOM 512 C CA . ASP A 1 69 ? 1.943 6.442 1.899 1.00 90.25 69 ASP A CA 1
ATOM 513 C C . ASP A 1 69 ? 2.457 7.745 1.279 1.00 90.25 69 ASP A C 1
ATOM 515 O O . ASP A 1 69 ? 2.603 8.760 1.968 1.00 90.25 69 ASP A O 1
ATOM 519 N N . ALA A 1 70 ? 2.771 7.712 -0.014 1.00 91.12 70 ALA A N 1
ATOM 520 C CA . ALA A 1 70 ? 3.235 8.872 -0.756 1.00 91.12 70 ALA A CA 1
ATOM 521 C C . ALA A 1 70 ? 2.703 8.871 -2.192 1.00 91.12 70 ALA A C 1
ATOM 523 O O . ALA A 1 70 ? 2.701 7.845 -2.873 1.00 91.12 70 ALA A O 1
ATOM 524 N N . GLY A 1 71 ? 2.339 10.055 -2.674 1.00 94.25 71 GLY A N 1
ATOM 525 C CA . GLY A 1 71 ? 2.057 10.333 -4.076 1.00 94.25 71 GLY A CA 1
ATOM 526 C C . GLY A 1 71 ? 2.994 11.432 -4.547 1.00 94.25 71 GLY A C 1
ATOM 527 O O . GLY A 1 71 ? 2.831 12.576 -4.146 1.00 94.25 71 GLY A O 1
ATOM 528 N N . VAL A 1 72 ? 3.987 11.096 -5.365 1.00 94.38 72 VAL A N 1
ATOM 529 C CA . VAL A 1 72 ? 5.027 12.033 -5.811 1.00 94.38 72 VAL A CA 1
ATOM 530 C C . VAL A 1 72 ? 4.794 12.416 -7.252 1.00 94.38 72 VAL A C 1
ATOM 532 O O . VAL A 1 72 ? 5.005 11.593 -8.140 1.00 94.38 72 VAL A O 1
ATOM 535 N N . ARG A 1 73 ? 4.382 13.658 -7.492 1.00 94.69 73 ARG A N 1
ATOM 536 C CA . ARG A 1 73 ? 4.183 14.170 -8.844 1.00 94.69 73 ARG A CA 1
ATOM 537 C C . ARG A 1 73 ? 5.475 14.790 -9.367 1.00 94.69 73 ARG A C 1
ATOM 539 O O . ARG A 1 73 ? 5.997 15.734 -8.771 1.00 94.69 73 ARG A O 1
ATOM 546 N N . LEU A 1 74 ? 5.954 14.271 -10.492 1.00 94.50 74 LEU A N 1
ATOM 547 C CA . LEU A 1 74 ? 7.102 14.802 -11.217 1.00 94.50 74 LEU A CA 1
ATOM 548 C C . LEU A 1 74 ? 6.623 15.459 -12.506 1.00 94.50 74 LEU A C 1
ATOM 550 O O . LEU A 1 74 ? 5.880 14.840 -13.265 1.00 94.50 74 LEU A O 1
ATOM 554 N N . ASP A 1 75 ? 7.084 16.682 -12.751 1.00 94.75 75 ASP A N 1
ATOM 555 C CA . ASP A 1 75 ? 6.820 17.438 -13.974 1.00 94.75 75 ASP A CA 1
ATOM 556 C C . ASP A 1 75 ? 8.147 17.641 -14.724 1.00 94.75 75 ASP A C 1
ATOM 558 O O . ASP A 1 75 ? 9.150 18.057 -14.137 1.00 94.75 75 ASP A O 1
ATOM 562 N N . GLY A 1 76 ? 8.157 17.332 -16.023 1.00 91.69 76 GLY A N 1
ATOM 563 C CA . GLY A 1 76 ? 9.324 17.495 -16.898 1.00 91.69 76 GLY A CA 1
ATOM 564 C C . GLY A 1 76 ? 10.420 16.436 -16.750 1.00 91.69 76 GLY A C 1
ATOM 565 O O . GLY A 1 76 ? 11.382 16.481 -17.504 1.00 91.69 76 GLY A O 1
ATOM 566 N N . ALA A 1 77 ? 10.267 15.468 -15.839 1.00 92.00 77 ALA A N 1
ATOM 567 C CA . ALA A 1 77 ? 11.252 14.413 -15.618 1.00 92.00 77 ALA A CA 1
ATOM 568 C C . ALA A 1 77 ? 11.279 13.398 -16.776 1.00 92.00 77 ALA A C 1
ATOM 570 O O . ALA A 1 77 ? 10.515 12.429 -16.778 1.00 92.00 77 ALA A O 1
ATOM 571 N N . ALA A 1 78 ? 12.179 13.620 -17.734 1.00 88.12 78 ALA A N 1
ATOM 572 C CA . ALA A 1 78 ? 12.305 12.891 -19.001 1.00 88.12 78 ALA A CA 1
ATOM 573 C C . ALA A 1 78 ? 13.626 12.102 -19.114 1.00 88.12 78 ALA A C 1
ATOM 575 O O . ALA A 1 78 ? 14.072 11.741 -20.207 1.00 88.12 78 ALA A O 1
ATOM 576 N N . GLY A 1 79 ? 14.275 11.853 -17.976 1.00 88.88 79 GLY A N 1
ATOM 577 C CA . GLY A 1 79 ? 15.488 11.051 -17.879 1.00 88.88 79 GLY A CA 1
ATOM 578 C C . GLY A 1 79 ? 15.319 9.592 -18.320 1.00 88.88 79 GLY A C 1
ATOM 579 O O . GLY A 1 79 ? 14.243 9.119 -18.682 1.00 88.88 79 GLY A O 1
ATOM 580 N N . THR A 1 80 ? 16.408 8.822 -18.243 1.00 92.88 80 THR A N 1
ATOM 581 C CA . THR A 1 80 ? 16.364 7.380 -18.555 1.00 92.88 80 THR A CA 1
ATOM 582 C C . THR A 1 80 ? 15.456 6.612 -17.597 1.00 92.88 80 THR A C 1
ATOM 584 O O . THR A 1 80 ? 14.850 5.620 -18.004 1.00 92.88 80 THR A O 1
ATOM 587 N N . TYR A 1 81 ? 15.339 7.076 -16.351 1.00 94.19 81 TYR A N 1
ATOM 588 C CA . TYR A 1 81 ? 14.315 6.660 -15.401 1.00 94.19 81 TYR A CA 1
ATOM 589 C C . TYR A 1 81 ? 14.165 7.631 -14.247 1.00 94.19 81 TYR A C 1
ATOM 591 O O . TYR A 1 81 ? 15.099 8.362 -13.915 1.00 94.19 81 TYR A O 1
ATOM 599 N N . THR A 1 82 ? 13.042 7.514 -13.554 1.00 95.06 82 THR A N 1
ATOM 600 C CA . THR A 1 82 ? 12.824 8.128 -12.251 1.00 95.06 82 THR 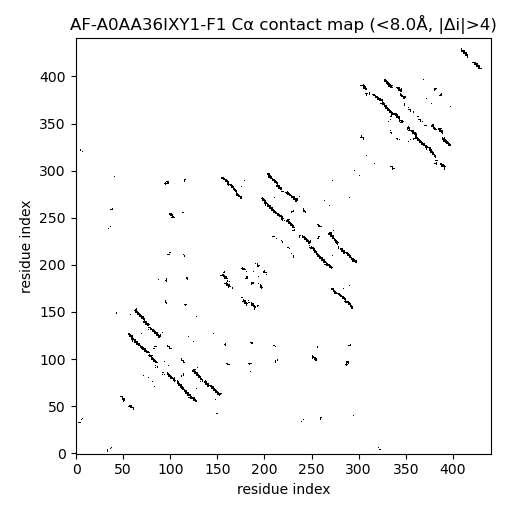A CA 1
ATOM 601 C C . THR A 1 82 ? 12.469 7.109 -11.193 1.00 95.06 82 THR A C 1
ATOM 603 O O . THR A 1 82 ? 11.985 6.012 -11.477 1.00 95.06 82 THR A O 1
ATOM 606 N N . ARG A 1 83 ? 12.757 7.462 -9.943 1.00 94.06 83 ARG A N 1
ATOM 607 C CA . ARG A 1 83 ? 12.431 6.667 -8.765 1.00 94.06 83 ARG A CA 1
ATOM 608 C C . ARG A 1 83 ? 11.907 7.558 -7.665 1.00 94.06 83 ARG A C 1
ATOM 610 O O . ARG A 1 83 ? 12.436 8.643 -7.434 1.00 94.06 83 ARG A O 1
ATOM 617 N N . ALA A 1 84 ? 10.965 7.011 -6.920 1.00 94.62 84 ALA A N 1
ATOM 618 C CA . ALA A 1 84 ? 10.626 7.475 -5.593 1.00 94.62 84 ALA A CA 1
ATOM 619 C C . ALA A 1 84 ? 10.781 6.316 -4.605 1.00 94.62 84 ALA A C 1
ATOM 621 O O . ALA A 1 84 ? 10.584 5.147 -4.953 1.00 94.62 84 ALA A O 1
ATOM 622 N N . ARG A 1 85 ? 11.156 6.626 -3.366 1.00 93.31 85 ARG A N 1
ATOM 623 C CA . ARG A 1 85 ? 11.242 5.648 -2.277 1.00 93.31 85 ARG A CA 1
ATOM 624 C C . ARG A 1 85 ? 11.020 6.301 -0.927 1.00 93.31 85 ARG A C 1
ATOM 626 O O . ARG A 1 85 ? 11.338 7.475 -0.750 1.00 93.31 85 ARG A O 1
ATOM 633 N N . ILE A 1 86 ? 10.548 5.510 0.026 1.00 93.56 86 ILE A N 1
ATOM 634 C CA . ILE A 1 86 ? 10.523 5.898 1.435 1.00 93.56 86 ILE A CA 1
ATOM 635 C C . ILE A 1 86 ? 11.764 5.289 2.089 1.00 93.56 86 ILE A C 1
ATOM 637 O O . ILE A 1 86 ? 11.862 4.070 2.260 1.00 93.56 86 ILE A O 1
ATOM 641 N N . ALA A 1 87 ? 12.742 6.139 2.392 1.00 92.00 87 ALA A N 1
ATOM 642 C CA . ALA A 1 87 ? 13.971 5.746 3.066 1.00 92.00 87 ALA A CA 1
ATOM 643 C C . ALA A 1 87 ? 13.753 5.741 4.580 1.00 92.00 87 ALA A C 1
ATOM 645 O O . ALA A 1 87 ? 13.072 6.617 5.107 1.00 92.00 87 ALA A O 1
ATOM 646 N N . ILE A 1 88 ? 14.342 4.761 5.267 1.00 93.62 88 ILE A N 1
ATOM 647 C CA . ILE A 1 88 ? 14.286 4.640 6.728 1.00 93.62 88 ILE A CA 1
ATOM 648 C C . ILE A 1 88 ? 15.698 4.829 7.277 1.00 93.62 88 ILE A C 1
ATOM 650 O O . ILE A 1 88 ? 16.616 4.144 6.821 1.00 93.62 88 ILE A O 1
ATOM 654 N N . ASN A 1 89 ? 15.877 5.739 8.240 1.00 92.38 89 ASN A N 1
ATOM 655 C CA . ASN A 1 89 ? 17.178 6.073 8.843 1.00 92.38 89 ASN A CA 1
ATOM 656 C C . ASN A 1 89 ? 18.263 6.391 7.802 1.00 92.38 89 ASN A C 1
ATOM 658 O O . ASN A 1 89 ? 19.359 5.828 7.839 1.00 92.38 89 ASN A O 1
ATOM 662 N N . ASP A 1 90 ? 17.920 7.227 6.819 1.00 82.75 90 ASP A N 1
ATOM 663 C CA . ASP A 1 90 ? 18.782 7.641 5.701 1.00 82.75 90 ASP A CA 1
ATOM 664 C C . ASP A 1 90 ? 19.321 6.491 4.833 1.00 82.75 90 ASP A C 1
ATOM 666 O O . ASP A 1 90 ? 20.111 6.699 3.905 1.00 82.75 90 ASP A O 1
ATOM 670 N N . GLN A 1 91 ? 18.847 5.260 5.057 1.00 84.50 91 GLN A N 1
ATOM 671 C CA . GLN A 1 91 ? 19.163 4.137 4.196 1.00 84.50 91 GLN A CA 1
ATOM 672 C C . GLN A 1 91 ? 18.340 4.246 2.920 1.00 84.50 91 GLN A C 1
ATOM 674 O O . GLN A 1 91 ? 17.211 3.772 2.822 1.00 84.50 91 GLN A O 1
ATOM 679 N N . SER A 1 92 ? 18.962 4.832 1.900 1.00 71.06 92 SER A N 1
ATOM 680 C CA . SER A 1 92 ? 18.440 4.936 0.534 1.00 71.06 92 SER A CA 1
ATOM 681 C C . SER A 1 92 ? 18.433 3.597 -0.227 1.00 71.06 92 SER A C 1
ATOM 683 O O . SER A 1 92 ? 18.606 3.553 -1.447 1.00 71.06 92 SER A O 1
ATOM 685 N N . THR A 1 93 ? 18.248 2.483 0.485 1.00 81.81 93 THR A N 1
ATOM 686 C CA . THR A 1 93 ? 18.061 1.168 -0.129 1.00 81.81 93 THR A CA 1
ATOM 687 C C . THR A 1 93 ? 16.753 1.145 -0.916 1.00 81.81 93 THR A C 1
ATOM 689 O O . THR A 1 93 ? 15.758 1.743 -0.517 1.00 81.81 93 THR A O 1
ATOM 692 N N . THR A 1 94 ? 16.744 0.451 -2.049 1.00 83.06 94 THR A N 1
ATOM 693 C CA . THR A 1 94 ? 15.523 0.181 -2.824 1.00 83.06 94 THR A CA 1
ATOM 694 C C . THR A 1 94 ? 14.877 -1.151 -2.445 1.00 83.06 94 THR A C 1
ATOM 696 O O . THR A 1 94 ? 13.846 -1.519 -2.993 1.00 83.06 94 THR A O 1
ATOM 699 N N . LEU A 1 95 ? 15.481 -1.885 -1.509 1.00 90.19 95 LEU A N 1
ATOM 700 C CA . LEU A 1 95 ? 15.158 -3.284 -1.220 1.00 90.19 95 LEU A CA 1
ATOM 701 C C . LEU A 1 95 ? 14.269 -3.449 0.022 1.00 90.19 95 LEU A C 1
ATOM 703 O O . LEU A 1 95 ? 13.897 -4.561 0.385 1.00 90.19 95 LEU A O 1
ATOM 707 N N . ASN A 1 96 ? 13.884 -2.340 0.661 1.00 89.69 96 ASN A N 1
ATOM 708 C CA . ASN A 1 96 ? 12.922 -2.356 1.762 1.00 89.69 96 ASN A CA 1
ATOM 709 C C . ASN A 1 96 ? 11.469 -2.534 1.286 1.00 89.69 96 ASN A C 1
ATOM 711 O O . ASN A 1 96 ? 10.583 -2.595 2.128 1.00 89.69 96 ASN A O 1
ATOM 715 N N . GLY A 1 97 ? 11.209 -2.613 -0.025 1.00 92.25 97 GLY A N 1
ATOM 716 C CA . GLY A 1 97 ? 9.869 -2.800 -0.590 1.00 92.25 97 GLY A CA 1
ATOM 717 C C . GLY A 1 97 ? 8.984 -1.546 -0.587 1.00 92.25 97 GLY A C 1
ATOM 718 O O . GLY A 1 97 ? 7.797 -1.655 -0.871 1.00 92.25 97 GLY A O 1
ATOM 719 N N . LEU A 1 98 ? 9.527 -0.363 -0.271 1.00 94.00 98 LEU A N 1
ATOM 720 C CA . LEU A 1 98 ? 8.823 0.928 -0.317 1.00 94.00 98 LEU A CA 1
ATOM 721 C C . LEU A 1 98 ? 9.366 1.785 -1.467 1.00 94.00 98 LEU A C 1
ATOM 723 O O . LEU A 1 98 ? 9.931 2.861 -1.258 1.00 94.00 98 LEU A O 1
ATOM 727 N N . HIS A 1 99 ? 9.239 1.266 -2.687 1.00 93.94 99 HIS A N 1
ATOM 728 C CA . HIS A 1 99 ? 9.880 1.803 -3.884 1.00 93.94 99 HIS A CA 1
ATOM 729 C C . HIS A 1 99 ? 8.924 1.826 -5.083 1.00 93.94 99 HIS A C 1
ATOM 731 O O . HIS A 1 99 ? 8.134 0.906 -5.282 1.00 93.94 99 HIS A O 1
ATOM 737 N N . SER A 1 100 ? 9.045 2.865 -5.908 1.00 95.44 100 SER A N 1
ATOM 738 C CA . SER A 1 100 ? 8.398 2.982 -7.213 1.00 95.44 100 SER A CA 1
ATOM 739 C C . SER A 1 100 ? 9.414 3.474 -8.242 1.00 95.44 100 SER A C 1
ATOM 741 O O . SER A 1 100 ? 10.247 4.332 -7.941 1.00 95.44 100 SER A O 1
ATOM 743 N N . ILE A 1 101 ? 9.350 2.930 -9.453 1.00 95.25 101 ILE A N 1
ATOM 744 C CA . ILE A 1 101 ? 10.212 3.297 -10.576 1.00 95.25 101 ILE A CA 1
ATOM 745 C C . ILE A 1 101 ? 9.388 3.451 -11.845 1.00 95.25 101 ILE A C 1
ATOM 747 O O . ILE A 1 101 ? 8.391 2.757 -12.013 1.00 95.25 101 ILE A O 1
ATOM 751 N N . GLU A 1 102 ? 9.849 4.327 -12.728 1.00 93.69 102 GLU A N 1
ATOM 752 C CA . GLU A 1 102 ? 9.328 4.508 -14.077 1.00 93.69 102 GLU A CA 1
ATOM 753 C C . GLU A 1 102 ? 10.524 4.638 -15.026 1.00 93.69 102 GLU A C 1
ATOM 755 O O . GLU A 1 102 ? 11.385 5.502 -14.847 1.00 93.69 102 GLU A O 1
ATOM 760 N N . GLY A 1 103 ? 10.631 3.739 -16.000 1.00 92.50 103 GLY A N 1
ATOM 761 C CA . GLY A 1 103 ? 11.684 3.757 -17.013 1.00 92.50 103 GLY A CA 1
ATOM 762 C C . GLY A 1 103 ? 11.247 4.523 -18.252 1.00 92.50 103 GLY A C 1
ATOM 763 O O . GLY A 1 103 ? 10.153 4.284 -18.746 1.00 92.50 103 GLY A O 1
ATOM 764 N N . SER A 1 104 ? 12.107 5.393 -18.779 1.00 90.00 104 SER A N 1
ATOM 765 C CA . SER A 1 104 ? 11.843 6.216 -19.972 1.00 90.00 104 SER A CA 1
ATOM 766 C C . SER A 1 104 ? 10.440 6.857 -19.981 1.00 90.00 104 SER A C 1
ATOM 768 O O . SER A 1 104 ? 9.652 6.553 -20.876 1.00 90.00 104 SER A O 1
ATOM 770 N N . PRO A 1 105 ? 10.103 7.701 -18.985 1.00 86.31 105 PRO A N 1
ATOM 771 C CA . PRO A 1 105 ? 8.762 8.268 -18.861 1.00 86.31 105 PRO A CA 1
ATOM 772 C C . PRO A 1 105 ? 8.356 9.041 -20.129 1.00 86.31 105 PRO A C 1
ATOM 774 O O . PRO A 1 105 ? 9.028 9.993 -20.519 1.00 86.31 105 PRO A O 1
ATOM 777 N N . GLU A 1 106 ? 7.261 8.636 -20.786 1.00 82.88 106 GLU A N 1
ATOM 778 C CA . GLU A 1 106 ? 6.744 9.332 -21.983 1.00 82.88 106 GLU A CA 1
ATOM 779 C C . GLU A 1 106 ? 5.909 10.570 -21.617 1.00 82.88 106 GLU A C 1
ATOM 781 O O . GLU A 1 106 ? 5.803 11.519 -22.397 1.00 82.88 106 GLU A O 1
ATOM 786 N N . ALA A 1 107 ? 5.272 10.549 -20.445 1.00 84.50 107 ALA A N 1
ATOM 787 C CA . ALA A 1 107 ? 4.379 11.609 -20.011 1.00 84.50 107 ALA A CA 1
ATOM 788 C C . ALA A 1 107 ? 5.167 12.820 -19.495 1.00 84.50 107 ALA A C 1
ATOM 790 O O . ALA A 1 107 ? 6.101 12.687 -18.709 1.00 84.50 107 ALA A O 1
ATOM 791 N N . SER A 1 108 ? 4.727 14.025 -19.865 1.00 87.38 108 SER A N 1
ATOM 792 C CA . SER A 1 108 ? 5.301 15.284 -19.364 1.00 87.38 108 SER A CA 1
ATOM 793 C C . SER A 1 108 ? 5.089 15.502 -17.861 1.00 87.38 108 SER A C 1
ATOM 795 O O . SER A 1 108 ? 5.743 16.355 -17.265 1.00 87.38 108 SER A O 1
ATOM 797 N N . TYR A 1 109 ? 4.145 14.773 -17.268 1.00 92.06 109 TYR A N 1
ATOM 798 C CA . TYR A 1 109 ? 3.908 14.700 -15.833 1.00 92.06 109 TYR A CA 1
ATOM 799 C C . TYR A 1 109 ? 3.362 13.317 -15.479 1.00 92.06 109 TYR A C 1
ATOM 801 O O . TYR A 1 109 ? 2.608 12.724 -16.252 1.00 92.06 109 TYR A O 1
ATOM 809 N N . TYR A 1 110 ? 3.732 12.801 -14.314 1.00 91.75 110 TYR A N 1
ATOM 810 C CA . TYR A 1 110 ? 3.250 11.518 -13.798 1.00 91.75 110 TYR A CA 1
ATOM 811 C C . TYR A 1 110 ? 3.468 11.441 -12.288 1.00 91.75 110 TYR A C 1
ATOM 813 O O . TYR A 1 110 ? 4.121 12.299 -11.686 1.00 91.75 110 TYR A O 1
ATOM 821 N N . THR A 1 111 ? 2.897 10.412 -11.664 1.00 93.94 111 THR A N 1
ATOM 822 C CA . THR A 1 111 ? 2.944 10.229 -10.214 1.00 93.94 111 THR A CA 1
ATOM 823 C C . THR A 1 111 ? 3.548 8.883 -9.853 1.00 93.94 111 THR A C 1
ATOM 825 O O . THR A 1 111 ? 3.058 7.844 -10.286 1.00 93.94 111 THR A O 1
ATOM 828 N N . HIS A 1 112 ? 4.564 8.890 -8.992 1.00 95.19 112 HIS A N 1
ATOM 829 C CA . HIS A 1 112 ? 4.948 7.692 -8.256 1.00 95.19 112 HIS A CA 1
ATOM 830 C C . HIS A 1 112 ? 4.025 7.522 -7.051 1.00 95.19 112 HIS A C 1
ATOM 832 O O . HIS A 1 112 ? 3.970 8.396 -6.187 1.00 95.19 112 HIS A O 1
ATOM 838 N N . SER A 1 113 ? 3.334 6.389 -6.962 1.00 92.62 113 SER A N 1
ATOM 839 C CA . SER A 1 113 ? 2.529 6.033 -5.791 1.00 92.62 113 SER A CA 1
ATOM 840 C C . SER A 1 113 ? 3.238 4.965 -4.967 1.00 92.62 113 SER A C 1
ATOM 842 O O . SER A 1 113 ? 3.573 3.897 -5.481 1.00 92.62 113 SER A O 1
ATOM 844 N N . LEU A 1 114 ? 3.442 5.237 -3.681 1.00 91.75 114 LEU A N 1
ATOM 845 C CA . LEU A 1 114 ? 4.083 4.339 -2.727 1.00 91.75 114 LEU A CA 1
ATOM 846 C C . LEU A 1 114 ? 3.154 4.108 -1.549 1.00 91.75 114 LEU A C 1
ATOM 848 O O . LEU A 1 114 ? 2.529 5.039 -1.061 1.00 91.75 114 LEU A O 1
ATOM 852 N N . SER A 1 115 ? 3.103 2.876 -1.064 1.00 89.62 115 SER A N 1
ATOM 853 C CA . SER A 1 115 ? 2.436 2.556 0.192 1.00 89.62 115 SER A CA 1
ATOM 854 C C . SER A 1 115 ? 3.033 1.320 0.820 1.00 89.62 115 SER A C 1
ATOM 856 O O . SER A 1 115 ? 3.352 0.368 0.108 1.00 89.62 115 SER A O 1
ATOM 858 N N . GLY A 1 116 ? 3.062 1.291 2.138 1.00 91.75 116 GLY A N 1
ATOM 859 C CA . GLY A 1 116 ? 3.302 0.080 2.896 1.00 91.75 116 GLY A CA 1
ATOM 860 C C . GLY A 1 116 ? 3.258 0.373 4.382 1.00 91.75 116 GLY A C 1
ATOM 861 O O . GLY A 1 116 ? 2.799 1.431 4.815 1.00 91.75 116 GLY A O 1
ATOM 862 N N . VAL A 1 117 ? 3.750 -0.569 5.173 1.00 94.88 117 VAL A N 1
ATOM 863 C CA . VAL A 1 117 ? 3.888 -0.394 6.617 1.00 94.88 117 VAL A CA 1
ATOM 864 C C . VAL A 1 117 ? 5.337 -0.600 7.018 1.00 94.88 117 VAL A C 1
ATOM 866 O O . VAL A 1 117 ? 6.059 -1.362 6.389 1.00 94.88 117 VAL A O 1
ATOM 869 N N . ALA A 1 118 ? 5.783 0.080 8.063 1.00 95.88 118 ALA A N 1
ATOM 870 C CA . ALA A 1 118 ? 7.135 -0.060 8.576 1.00 95.88 118 ALA A CA 1
ATOM 871 C C . ALA A 1 118 ? 7.125 -0.132 10.098 1.00 95.88 118 ALA A C 1
ATOM 873 O O . ALA A 1 118 ? 6.386 0.596 10.764 1.00 95.88 118 ALA A O 1
ATOM 874 N N . LYS A 1 119 ? 7.981 -0.981 10.663 1.00 96.94 119 LYS A N 1
ATOM 875 C CA . LYS A 1 119 ? 8.304 -0.917 12.087 1.00 96.94 119 LYS A CA 1
ATOM 876 C C . LYS A 1 119 ? 9.385 0.137 12.302 1.00 96.94 119 LYS A C 1
ATOM 878 O O . LYS A 1 119 ? 10.476 0.008 11.753 1.00 96.94 119 LYS A O 1
ATOM 883 N N . LEU A 1 120 ? 9.086 1.139 13.120 1.00 95.81 120 LEU A N 1
ATOM 884 C CA . LEU A 1 120 ? 10.005 2.219 13.473 1.00 95.81 120 LEU A CA 1
ATOM 885 C C . LEU A 1 120 ? 10.168 2.263 14.992 1.00 95.81 120 LEU A C 1
ATOM 887 O O . LEU A 1 120 ? 9.189 2.171 15.737 1.00 95.81 120 LEU A O 1
ATOM 891 N N . ASN A 1 121 ? 11.399 2.407 15.466 1.00 96.06 121 ASN A N 1
ATOM 892 C CA . ASN A 1 121 ? 11.681 2.713 16.862 1.00 96.06 121 ASN A CA 1
ATOM 893 C C . ASN A 1 121 ? 11.531 4.213 17.113 1.00 96.06 121 ASN A C 1
ATOM 895 O O . ASN A 1 121 ? 11.664 5.023 16.199 1.00 96.06 121 ASN A O 1
ATOM 899 N N . ALA A 1 122 ? 11.292 4.598 18.366 1.00 93.81 122 ALA A N 1
ATOM 900 C CA . ALA A 1 122 ? 11.312 6.002 18.752 1.00 93.81 122 ALA A CA 1
ATOM 901 C C . ALA A 1 122 ? 12.641 6.649 18.326 1.00 93.81 122 ALA A C 1
ATOM 903 O O . ALA A 1 122 ? 13.719 6.208 18.724 1.00 93.81 122 ALA A O 1
ATOM 904 N N . GLY A 1 123 ? 12.546 7.707 17.526 1.00 92.06 123 GLY A N 1
ATOM 905 C CA . GLY A 1 123 ? 13.683 8.427 16.972 1.00 92.06 123 GLY A CA 1
ATOM 906 C C . GLY A 1 123 ? 14.144 7.980 15.584 1.00 92.06 123 GLY A C 1
ATOM 907 O O . GLY A 1 123 ? 14.902 8.744 14.987 1.00 92.06 123 GLY A O 1
ATOM 908 N N . ASP A 1 124 ? 13.672 6.840 15.065 1.00 95.44 124 ASP A N 1
ATOM 909 C CA . ASP A 1 124 ? 13.912 6.446 13.671 1.00 95.44 124 ASP A CA 1
ATOM 910 C C . ASP A 1 124 ? 13.252 7.451 12.714 1.00 95.44 124 ASP A C 1
ATOM 912 O O . ASP A 1 124 ? 12.197 8.019 13.022 1.00 95.44 124 ASP A O 1
ATOM 916 N N . THR A 1 125 ? 13.864 7.672 11.552 1.00 92.00 125 THR A N 1
ATOM 917 C CA . THR A 1 125 ? 13.368 8.592 10.526 1.00 92.00 125 THR A CA 1
ATOM 918 C C . THR A 1 125 ? 12.769 7.856 9.334 1.00 92.00 125 THR A C 1
ATOM 920 O O . THR A 1 125 ? 13.212 6.764 8.976 1.00 92.00 125 THR A O 1
ATOM 923 N N . ALA A 1 126 ? 11.771 8.472 8.704 1.00 91.88 126 ALA A N 1
ATOM 924 C CA . ALA A 1 126 ? 11.263 8.106 7.391 1.00 91.88 126 ALA A CA 1
ATOM 925 C C . ALA A 1 126 ? 11.157 9.365 6.522 1.00 91.88 126 ALA A C 1
ATOM 927 O O . ALA A 1 126 ? 10.548 10.351 6.936 1.00 91.88 126 ALA A O 1
ATOM 928 N N . HIS A 1 127 ? 11.727 9.338 5.322 1.00 88.00 127 HIS A N 1
ATOM 929 C CA . HIS A 1 127 ? 11.661 10.475 4.407 1.00 88.00 127 HIS A CA 1
ATOM 930 C C . HIS A 1 127 ? 11.536 10.030 2.953 1.00 88.00 127 HIS A C 1
ATOM 932 O O . HIS A 1 127 ? 11.946 8.929 2.565 1.00 88.00 127 HIS A O 1
ATOM 938 N N . LEU A 1 128 ? 10.946 10.902 2.144 1.00 90.56 128 LEU A N 1
ATOM 939 C CA . LEU A 1 128 ? 10.727 10.661 0.730 1.00 90.56 128 LEU A CA 1
ATOM 940 C C . LEU A 1 128 ? 11.977 11.041 -0.070 1.00 90.56 128 LEU A C 1
ATOM 942 O O . LEU A 1 128 ? 12.442 12.175 -0.007 1.00 90.56 128 LEU A O 1
ATOM 946 N N . VAL A 1 129 ? 12.499 10.104 -0.860 1.00 91.25 129 VAL A N 1
ATOM 947 C CA . VAL A 1 129 ? 13.634 10.344 -1.760 1.00 91.25 129 VAL A CA 1
ATOM 948 C C . VAL A 1 129 ? 13.175 10.197 -3.198 1.00 91.25 129 VAL A C 1
ATOM 950 O O . VAL A 1 129 ? 12.612 9.166 -3.566 1.00 91.25 129 VAL A O 1
ATOM 953 N N . VAL A 1 130 ? 13.475 11.207 -4.011 1.00 92.44 130 VAL A N 1
ATOM 954 C CA . VAL A 1 130 ? 13.218 11.229 -5.453 1.00 92.44 130 VAL A CA 1
ATOM 955 C C . VAL A 1 130 ? 14.542 11.253 -6.200 1.00 92.44 130 VAL A C 1
ATOM 957 O O . VAL A 1 130 ? 15.502 11.893 -5.774 1.00 92.44 130 VAL A O 1
ATOM 960 N N . PHE A 1 131 ? 14.602 10.537 -7.314 1.00 91.81 131 PHE A N 1
ATOM 961 C CA . PHE A 1 131 ? 15.771 10.489 -8.174 1.00 91.81 131 PHE A CA 1
ATOM 962 C C . PHE A 1 131 ? 15.352 10.457 -9.642 1.00 91.81 131 PHE A C 1
ATOM 964 O O . PHE A 1 131 ? 14.464 9.687 -9.999 1.00 91.81 131 PHE A O 1
ATOM 971 N N . SER A 1 132 ? 16.034 11.234 -10.485 1.00 93.38 132 SER A N 1
ATOM 972 C CA . SER A 1 132 ? 15.938 11.166 -11.945 1.00 93.38 132 SER A CA 1
ATOM 973 C C . SER A 1 132 ? 17.318 10.895 -12.536 1.00 93.38 132 SER A C 1
ATOM 975 O O . SER A 1 132 ? 18.314 11.509 -12.147 1.00 93.38 132 SER A O 1
ATOM 977 N N . ALA A 1 133 ? 17.394 9.927 -13.443 1.00 93.94 133 ALA A N 1
ATOM 978 C CA . ALA A 1 133 ? 18.627 9.500 -14.081 1.00 93.94 133 ALA A CA 1
ATOM 979 C C . ALA A 1 133 ? 18.831 10.215 -15.415 1.00 93.94 133 ALA A C 1
ATOM 981 O O . ALA A 1 133 ? 17.985 10.125 -16.300 1.00 93.94 133 ALA A O 1
ATOM 982 N N . SER A 1 134 ? 20.004 10.821 -15.610 1.00 91.56 134 SER A N 1
ATOM 983 C CA . SER A 1 134 ? 20.365 11.539 -16.849 1.00 91.56 134 SER A CA 1
ATOM 984 C C . SER A 1 134 ? 19.501 12.767 -17.150 1.00 91.56 134 SER A C 1
ATOM 986 O O . SER A 1 134 ? 19.556 13.286 -18.260 1.00 91.56 134 SER A O 1
ATOM 988 N N . ASP A 1 135 ? 18.753 13.244 -16.162 1.00 89.94 135 ASP A N 1
ATOM 989 C CA . ASP A 1 135 ? 17.960 14.457 -16.239 1.00 89.94 135 ASP A CA 1
ATOM 990 C C . ASP A 1 135 ? 18.016 15.167 -14.883 1.00 89.94 135 ASP A C 1
ATOM 992 O O . ASP A 1 135 ? 17.682 14.595 -13.844 1.00 89.94 135 ASP A O 1
ATOM 996 N N . ALA A 1 136 ? 18.525 16.394 -14.902 1.00 88.31 136 ALA A N 1
ATOM 997 C CA . ALA A 1 136 ? 18.662 17.244 -13.728 1.00 88.31 136 ALA A CA 1
ATOM 998 C C . ALA A 1 136 ? 17.660 18.409 -13.737 1.00 88.31 136 ALA A C 1
ATOM 1000 O O . ALA A 1 136 ? 17.631 19.168 -12.772 1.00 88.31 136 ALA A O 1
ATOM 1001 N N . ASP A 1 137 ? 16.870 18.556 -14.806 1.00 90.12 137 ASP A N 1
ATOM 1002 C CA . ASP A 1 137 ? 15.952 19.674 -15.015 1.00 90.12 137 ASP A CA 1
ATOM 1003 C C . ASP A 1 137 ? 14.505 19.179 -14.952 1.00 90.12 137 ASP A C 1
ATOM 1005 O O . ASP A 1 137 ? 13.788 19.089 -15.945 1.00 90.12 137 ASP A O 1
ATOM 1009 N N . TYR A 1 138 ? 14.092 18.813 -13.740 1.00 93.56 138 TYR A N 1
ATOM 1010 C CA . TYR A 1 138 ? 12.736 18.374 -13.445 1.00 93.56 138 TYR A CA 1
ATOM 1011 C C . TYR A 1 138 ? 12.245 18.976 -12.135 1.00 93.56 138 TYR A C 1
ATOM 1013 O O . TYR A 1 138 ? 13.028 19.382 -11.273 1.00 93.56 138 TYR A O 1
ATOM 1021 N N . THR A 1 139 ? 10.925 19.022 -11.971 1.00 94.00 139 THR A N 1
ATOM 1022 C CA . THR A 1 139 ? 10.290 19.601 -10.786 1.00 94.00 139 THR A CA 1
ATOM 1023 C C . THR A 1 139 ? 9.519 18.542 -10.008 1.00 94.00 139 THR A C 1
ATOM 1025 O O . THR A 1 139 ? 8.750 17.771 -10.581 1.00 94.00 139 THR A O 1
ATOM 1028 N N . ILE A 1 140 ? 9.684 18.542 -8.683 1.00 93.06 140 ILE A N 1
ATOM 1029 C CA . ILE A 1 140 ? 8.765 17.870 -7.760 1.00 93.06 140 ILE A CA 1
ATOM 1030 C C . ILE A 1 140 ? 7.616 18.847 -7.503 1.00 93.06 140 ILE A C 1
ATOM 1032 O O . ILE A 1 140 ? 7.822 19.914 -6.923 1.00 93.06 140 ILE A O 1
ATOM 1036 N N . ASN A 1 141 ? 6.424 18.522 -7.996 1.00 93.19 141 ASN A N 1
ATOM 1037 C CA . ASN A 1 141 ? 5.278 19.427 -7.973 1.00 93.19 141 ASN A CA 1
ATOM 1038 C C . ASN A 1 141 ? 4.669 19.532 -6.558 1.00 93.19 141 ASN A C 1
ATOM 1040 O O . ASN A 1 141 ? 4.730 18.582 -5.773 1.00 93.19 141 ASN A O 1
ATOM 1044 N N . THR A 1 142 ? 4.044 20.673 -6.248 1.00 89.06 142 THR A N 1
ATOM 1045 C CA . THR A 1 142 ? 3.359 20.952 -4.971 1.00 89.06 142 THR A CA 1
ATOM 1046 C C . THR A 1 142 ? 2.177 20.030 -4.670 1.00 89.06 142 THR A C 1
ATOM 1048 O O . THR A 1 142 ? 1.780 19.942 -3.514 1.00 89.06 142 THR A O 1
ATOM 1051 N N . ASP A 1 143 ? 1.645 19.320 -5.668 1.00 87.56 143 ASP A N 1
ATOM 1052 C CA . ASP A 1 143 ? 0.615 18.286 -5.479 1.00 87.56 143 ASP A CA 1
ATOM 1053 C C . ASP A 1 143 ? 1.176 16.980 -4.875 1.00 87.56 143 ASP A C 1
ATOM 1055 O O . ASP A 1 143 ? 0.442 16.012 -4.677 1.00 87.56 143 ASP A O 1
ATOM 1059 N N . THR A 1 144 ? 2.484 16.925 -4.602 1.00 86.25 144 THR A N 1
ATOM 1060 C CA . THR A 1 144 ? 3.124 15.789 -3.935 1.00 86.25 144 THR A CA 1
ATOM 1061 C C . THR A 1 144 ? 2.660 15.672 -2.486 1.00 86.25 144 THR A C 1
ATOM 1063 O O . THR A 1 144 ? 2.695 16.637 -1.724 1.00 86.25 144 THR A O 1
ATOM 1066 N N . VAL A 1 145 ? 2.292 14.458 -2.082 1.00 87.88 145 VAL A N 1
ATOM 1067 C CA . VAL A 1 145 ? 1.848 14.137 -0.724 1.00 87.88 145 VAL A CA 1
ATOM 1068 C C . VAL A 1 145 ? 2.737 13.069 -0.098 1.00 87.88 145 VAL A C 1
ATOM 1070 O O . VAL A 1 145 ? 3.155 12.119 -0.760 1.00 87.88 145 VAL A O 1
ATOM 1073 N N . PHE A 1 146 ? 2.993 13.210 1.200 1.00 86.44 146 PHE A N 1
ATOM 1074 C CA . PHE A 1 146 ? 3.601 12.185 2.042 1.00 86.44 146 PHE A CA 1
ATOM 1075 C C . PHE A 1 146 ? 2.838 12.135 3.362 1.00 86.44 146 PHE A C 1
ATOM 1077 O O . PHE A 1 146 ? 2.594 13.166 3.990 1.00 86.44 146 PHE A O 1
ATOM 1084 N N . SER A 1 147 ? 2.427 10.937 3.760 1.00 85.19 147 SER A N 1
ATOM 1085 C CA . SER A 1 147 ? 1.656 10.706 4.972 1.00 85.19 147 SER A CA 1
ATOM 1086 C C . SER A 1 147 ? 2.202 9.507 5.736 1.00 85.19 147 SER A C 1
ATOM 1088 O O . SER A 1 147 ? 2.693 8.535 5.160 1.00 85.19 147 SER A O 1
ATOM 1090 N N . GLY A 1 148 ? 2.122 9.599 7.058 1.00 82.75 148 GLY A N 1
ATOM 1091 C CA . GLY A 1 148 ? 2.548 8.551 7.965 1.00 82.75 148 GLY A CA 1
ATOM 1092 C C . GLY A 1 148 ? 1.674 8.551 9.204 1.00 82.75 148 GLY A C 1
ATOM 1093 O O . GLY A 1 148 ? 1.333 9.610 9.731 1.00 82.75 148 GLY A O 1
ATOM 1094 N N . VAL A 1 149 ? 1.295 7.367 9.670 1.00 83.31 149 VAL A N 1
ATOM 1095 C CA . VAL A 1 149 ? 0.413 7.228 10.827 1.00 83.31 149 VAL A CA 1
ATOM 1096 C C . VAL A 1 149 ? 0.781 6.006 11.654 1.00 83.31 149 VAL A C 1
ATOM 1098 O O . VAL A 1 149 ? 1.019 4.930 11.112 1.00 83.31 149 VAL A O 1
ATOM 1101 N N . LEU A 1 150 ? 0.833 6.170 12.978 1.00 85.19 150 LEU A N 1
ATOM 1102 C CA . LEU A 1 150 ? 1.009 5.060 13.913 1.00 85.19 150 LEU A CA 1
ATOM 1103 C C . LEU A 1 150 ? -0.257 4.197 13.893 1.00 85.19 150 LEU A C 1
ATOM 1105 O O . LEU A 1 150 ? -1.315 4.653 14.322 1.00 85.19 150 LEU A O 1
ATOM 1109 N N . ILE A 1 151 ? -0.139 2.953 13.436 1.00 87.31 151 ILE A N 1
ATOM 1110 C CA . ILE A 1 151 ? -1.244 1.982 13.448 1.00 87.31 151 ILE A CA 1
ATOM 1111 C C . ILE A 1 151 ? -1.316 1.203 14.767 1.00 87.31 151 ILE A C 1
ATOM 1113 O O . ILE A 1 151 ? -2.366 0.673 15.111 1.00 87.31 151 ILE A O 1
ATOM 1117 N N . GLY A 1 152 ? -0.224 1.165 15.532 1.00 82.19 152 GLY A N 1
ATOM 1118 C CA . GLY A 1 152 ? -0.183 0.567 16.864 1.00 82.19 152 GLY A CA 1
ATOM 1119 C C . GLY A 1 152 ? 1.241 0.266 17.313 1.00 82.19 152 GLY A C 1
ATOM 1120 O O . GLY A 1 152 ? 2.164 0.217 16.503 1.00 82.19 152 GLY A O 1
ATOM 1121 N N . ASP A 1 153 ? 1.436 0.055 18.609 1.00 86.88 153 ASP A N 1
ATOM 1122 C CA . ASP A 1 153 ? 2.683 -0.484 19.166 1.00 86.88 153 ASP A CA 1
ATOM 1123 C C . ASP A 1 153 ? 2.727 -2.020 19.102 1.00 86.88 153 ASP A C 1
ATOM 1125 O O . ASP A 1 153 ? 3.809 -2.608 19.130 1.00 86.88 153 ASP A O 1
ATOM 1129 N N . GLN A 1 154 ? 1.565 -2.661 18.956 1.00 87.62 154 GLN A N 1
ATOM 1130 C CA . GLN A 1 154 ? 1.356 -4.083 18.703 1.00 87.62 154 GLN A CA 1
ATOM 1131 C C . GLN A 1 154 ? 0.330 -4.242 17.577 1.00 87.62 154 GLN A C 1
ATOM 1133 O O . GLN A 1 154 ? -0.758 -3.676 17.643 1.00 87.62 154 GLN A O 1
ATOM 1138 N N . ILE A 1 155 ? 0.662 -5.025 16.552 1.00 90.88 155 ILE A N 1
ATOM 1139 C CA . ILE A 1 155 ? -0.246 -5.345 15.444 1.00 90.88 155 ILE A CA 1
ATOM 1140 C C . ILE A 1 155 ? -0.140 -6.829 15.092 1.00 90.88 155 ILE A C 1
ATOM 1142 O O . ILE A 1 155 ? 0.832 -7.490 15.453 1.00 90.88 155 ILE A O 1
ATOM 1146 N N . HIS A 1 156 ? -1.113 -7.330 14.333 1.00 92.00 156 HIS A N 1
ATOM 1147 C CA . HIS A 1 156 ? -0.967 -8.564 13.561 1.00 92.00 156 HIS A CA 1
ATOM 1148 C C . HIS A 1 156 ? -0.748 -8.178 12.104 1.00 92.00 156 HIS A C 1
ATOM 1150 O O . HIS A 1 156 ? -1.662 -7.640 11.482 1.00 92.00 156 HIS A O 1
ATOM 1156 N N . GLY A 1 157 ? 0.436 -8.414 11.557 1.00 94.88 157 GLY A N 1
ATOM 1157 C CA . GLY A 1 157 ? 0.761 -7.943 10.217 1.00 94.88 157 GLY A CA 1
ATOM 1158 C C . GLY A 1 157 ? 2.211 -8.168 9.837 1.00 94.88 157 GLY A C 1
ATOM 1159 O O . GLY A 1 157 ? 2.991 -8.726 10.599 1.00 94.88 157 GLY A O 1
ATOM 1160 N N . PHE A 1 158 ? 2.579 -7.703 8.658 1.00 97.75 158 PHE A N 1
ATOM 1161 C CA . PHE A 1 158 ? 3.907 -7.860 8.101 1.00 97.75 158 PHE A CA 1
ATOM 1162 C C . PHE A 1 158 ? 4.218 -6.734 7.114 1.00 97.75 158 PHE A C 1
ATOM 1164 O O . PHE A 1 158 ? 3.327 -6.115 6.528 1.00 97.75 158 PHE A O 1
ATOM 1171 N N . HIS A 1 159 ? 5.509 -6.536 6.882 1.00 97.94 159 HIS A N 1
ATOM 1172 C CA . HIS A 1 159 ? 6.028 -5.851 5.707 1.00 97.94 159 HIS A CA 1
ATOM 1173 C C . HIS A 1 159 ? 7.226 -6.621 5.182 1.00 97.94 159 HIS A C 1
ATOM 1175 O O . HIS A 1 159 ? 8.183 -6.862 5.923 1.00 97.94 159 HIS A O 1
ATOM 1181 N N . ALA A 1 160 ? 7.158 -7.010 3.916 1.00 97.81 160 ALA A N 1
ATOM 1182 C CA . ALA A 1 160 ? 8.145 -7.840 3.259 1.00 97.81 160 ALA A CA 1
ATOM 1183 C C . ALA A 1 160 ? 8.671 -7.188 1.978 1.00 97.81 160 ALA A C 1
ATOM 1185 O O . ALA A 1 160 ? 7.926 -6.560 1.227 1.00 97.81 160 ALA A O 1
ATOM 1186 N N . GLY A 1 161 ? 9.959 -7.388 1.706 1.00 96.94 161 GLY A N 1
ATOM 1187 C CA . GLY A 1 161 ? 10.598 -7.072 0.427 1.00 96.94 161 GLY A CA 1
ATOM 1188 C C . GLY A 1 161 ? 11.042 -8.344 -0.287 1.00 96.94 161 GLY A C 1
ATOM 1189 O O . GLY A 1 161 ? 11.362 -9.348 0.357 1.00 96.94 161 GLY A O 1
ATOM 1190 N N . LYS A 1 162 ? 11.056 -8.322 -1.619 1.00 97.06 162 LYS A N 1
ATOM 1191 C CA . LYS A 1 162 ? 11.487 -9.466 -2.429 1.00 97.06 162 LYS A CA 1
ATOM 1192 C C . LYS A 1 162 ? 13.011 -9.603 -2.405 1.00 97.06 162 LYS A C 1
ATOM 1194 O O . LYS A 1 162 ? 13.748 -8.660 -2.660 1.00 97.06 162 LYS A O 1
ATOM 1199 N N . THR A 1 163 ? 13.512 -10.802 -2.130 1.00 95.56 163 THR A N 1
ATOM 1200 C CA . THR A 1 163 ? 14.961 -11.043 -1.964 1.00 95.56 163 THR A CA 1
ATOM 1201 C C . THR A 1 163 ? 15.669 -11.472 -3.242 1.00 95.56 163 THR A C 1
ATOM 1203 O O . THR A 1 163 ? 16.879 -11.285 -3.371 1.00 95.56 163 THR A O 1
ATOM 1206 N N . ARG A 1 164 ? 14.930 -12.027 -4.207 1.00 96.19 164 ARG A N 1
ATOM 1207 C CA . ARG A 1 164 ? 15.473 -12.519 -5.477 1.00 96.19 164 ARG A CA 1
ATOM 1208 C C . ARG A 1 164 ? 14.565 -12.160 -6.646 1.00 96.19 164 ARG A C 1
ATOM 1210 O O . ARG A 1 164 ? 13.353 -12.367 -6.567 1.00 96.19 164 ARG A O 1
ATOM 1217 N N . SER A 1 165 ? 15.156 -11.671 -7.738 1.00 97.56 165 SER A N 1
ATOM 1218 C CA . SER A 1 165 ? 14.438 -11.426 -8.990 1.00 97.56 165 SER A CA 1
ATOM 1219 C C . SER A 1 165 ? 13.895 -12.734 -9.558 1.00 97.56 165 SER A C 1
ATOM 1221 O O . SER A 1 165 ? 14.584 -13.753 -9.575 1.00 97.56 165 SER A O 1
ATOM 1223 N N . GLN A 1 166 ? 12.661 -12.701 -10.040 1.00 97.81 166 GLN A N 1
ATOM 1224 C CA . GLN A 1 166 ? 11.962 -13.863 -10.574 1.00 97.81 166 GLN A CA 1
ATOM 1225 C C . GLN A 1 166 ? 11.738 -13.667 -12.067 1.00 97.81 166 GLN A C 1
ATOM 1227 O O . GLN A 1 166 ? 11.043 -12.741 -12.480 1.00 97.81 166 GLN A O 1
ATOM 1232 N N . SER A 1 167 ? 12.340 -14.537 -12.874 1.00 97.62 167 SER A N 1
ATOM 1233 C CA . SER A 1 167 ? 12.064 -14.604 -14.307 1.00 97.62 167 SER A CA 1
ATOM 1234 C C . SER A 1 167 ? 10.739 -15.320 -14.530 1.00 97.62 167 SER A C 1
ATOM 1236 O O . SER A 1 167 ? 10.558 -16.447 -14.069 1.00 97.62 167 SER A O 1
ATOM 1238 N N . VAL A 1 168 ? 9.825 -14.674 -15.242 1.00 96.19 168 VAL A N 1
ATOM 1239 C CA . VAL A 1 168 ? 8.565 -15.279 -15.669 1.00 96.19 168 VAL A CA 1
ATOM 1240 C C . VAL A 1 168 ? 8.741 -15.800 -17.087 1.00 96.19 168 VAL A C 1
ATOM 1242 O O . VAL A 1 168 ? 9.210 -15.073 -17.958 1.00 96.19 168 VAL A O 1
ATOM 1245 N N . THR A 1 169 ? 8.396 -17.072 -17.299 1.00 93.19 169 THR A N 1
ATOM 1246 C CA . THR A 1 169 ? 8.486 -17.756 -18.597 1.00 93.19 169 THR A CA 1
ATOM 1247 C C . THR A 1 169 ? 7.118 -18.335 -18.955 1.00 93.19 169 THR A C 1
ATOM 1249 O O . THR A 1 169 ? 6.743 -19.418 -18.519 1.00 93.19 169 THR A O 1
ATOM 1252 N N . GLY A 1 170 ? 6.338 -17.572 -19.712 1.00 91.81 170 GLY A N 1
ATOM 1253 C CA . GLY A 1 170 ? 4.962 -17.886 -20.089 1.00 91.81 170 GLY A CA 1
ATOM 1254 C C . GLY A 1 170 ? 4.004 -16.715 -19.874 1.00 91.81 170 GLY A C 1
ATOM 1255 O O . GLY A 1 170 ? 4.317 -15.749 -19.182 1.00 91.81 170 GLY A O 1
ATOM 1256 N N . THR A 1 171 ? 2.836 -16.808 -20.503 1.00 93.00 171 THR A N 1
ATOM 1257 C CA . THR A 1 171 ? 1.705 -15.893 -20.294 1.00 93.00 171 THR A CA 1
ATOM 1258 C C . THR A 1 171 ? 0.795 -16.410 -19.180 1.00 93.00 171 THR A C 1
ATOM 1260 O O . THR A 1 171 ? 0.835 -17.588 -18.826 1.00 93.00 171 THR A O 1
ATOM 1263 N N . GLY A 1 172 ? -0.104 -15.563 -18.688 1.00 93.12 172 GLY A N 1
ATOM 1264 C CA . GLY A 1 172 ? -1.062 -15.900 -17.641 1.00 93.12 172 GLY A CA 1
ATOM 1265 C C . GLY A 1 172 ? -0.592 -15.482 -16.252 1.00 93.12 172 GLY A C 1
ATOM 1266 O O . GLY A 1 172 ? 0.203 -14.555 -16.108 1.00 93.12 172 GLY A O 1
ATOM 1267 N N . TRP A 1 173 ? -1.137 -16.143 -15.231 1.00 93.81 173 TRP A N 1
ATOM 1268 C CA . TRP A 1 173 ? -0.878 -15.839 -13.826 1.00 93.81 173 TRP A CA 1
ATOM 1269 C C . TRP A 1 173 ? 0.445 -16.438 -13.342 1.00 93.81 173 TRP A C 1
ATOM 1271 O O . TRP A 1 173 ? 0.707 -17.622 -13.532 1.00 93.81 173 TRP A O 1
ATOM 1281 N N . SER A 1 174 ? 1.246 -15.620 -12.667 1.00 95.19 174 SER A N 1
ATOM 1282 C CA . SER A 1 174 ? 2.480 -16.003 -11.982 1.00 95.19 174 SER A CA 1
ATOM 1283 C C . SER A 1 174 ? 2.445 -15.502 -10.543 1.00 95.19 174 SER A C 1
ATOM 1285 O O . SER A 1 174 ? 2.286 -14.306 -10.311 1.00 95.19 174 SER A O 1
ATOM 1287 N N . GLU A 1 175 ? 2.600 -16.407 -9.579 1.00 96.56 175 GLU A N 1
ATOM 1288 C CA . GLU A 1 175 ? 2.700 -16.051 -8.161 1.00 96.56 175 GLU A CA 1
ATOM 1289 C C . GLU A 1 175 ? 4.047 -15.380 -7.871 1.00 96.56 175 GLU A C 1
ATOM 1291 O O . GLU A 1 175 ? 5.088 -15.842 -8.345 1.00 96.56 175 GLU A O 1
ATOM 1296 N N . VAL A 1 176 ? 4.045 -14.298 -7.094 1.00 97.56 176 VAL A N 1
ATOM 1297 C CA . VAL A 1 176 ? 5.268 -13.619 -6.661 1.00 97.56 176 VAL A CA 1
ATOM 1298 C C . VAL A 1 176 ? 5.798 -14.280 -5.390 1.00 97.56 176 VAL A C 1
ATOM 1300 O O . VAL A 1 176 ? 5.127 -14.285 -4.360 1.00 97.56 176 VAL A O 1
ATOM 1303 N N . THR A 1 177 ? 7.024 -14.799 -5.447 1.00 97.31 177 THR A N 1
ATOM 1304 C CA . THR A 1 177 ? 7.655 -15.546 -4.342 1.00 97.31 177 THR A CA 1
ATOM 1305 C C . THR A 1 177 ? 8.877 -14.817 -3.760 1.00 97.31 177 THR A C 1
ATOM 1307 O O . THR A 1 177 ? 9.230 -13.720 -4.199 1.00 97.31 177 THR A O 1
ATOM 1310 N N . ASP A 1 178 ? 9.588 -15.456 -2.824 1.00 97.25 178 ASP A N 1
ATOM 1311 C CA . ASP A 1 178 ? 10.870 -15.008 -2.247 1.00 97.25 178 ASP A CA 1
ATOM 1312 C C . ASP A 1 178 ? 10.776 -13.721 -1.399 1.00 97.25 178 ASP A C 1
ATOM 1314 O O . ASP A 1 178 ? 11.687 -12.882 -1.401 1.00 97.25 178 ASP A O 1
ATOM 1318 N N . TRP A 1 179 ? 9.677 -13.567 -0.662 1.00 97.75 179 TRP A N 1
ATOM 1319 C CA . TRP A 1 179 ? 9.469 -12.486 0.300 1.00 97.75 179 TRP A CA 1
ATOM 1320 C C . TRP A 1 179 ? 10.317 -12.676 1.562 1.00 97.75 179 TRP A C 1
ATOM 1322 O O . TRP A 1 179 ? 10.425 -13.781 2.091 1.00 97.75 179 TRP A O 1
ATOM 1332 N N . SER A 1 180 ? 10.869 -11.583 2.087 1.00 96.81 180 SER A N 1
ATOM 1333 C CA . SER A 1 180 ? 11.540 -11.543 3.389 1.00 96.81 180 SER A CA 1
ATOM 1334 C C . SER A 1 180 ? 11.057 -10.368 4.223 1.00 96.81 180 SER A C 1
ATOM 1336 O O . SER A 1 180 ? 10.923 -9.252 3.726 1.00 96.81 180 SER A O 1
ATOM 1338 N N . THR A 1 181 ? 10.842 -10.631 5.508 1.00 97.50 181 THR A N 1
ATOM 1339 C CA . THR A 1 181 ? 10.341 -9.691 6.517 1.00 97.50 181 THR A CA 1
ATOM 1340 C C . THR A 1 181 ? 11.431 -9.200 7.474 1.00 97.50 181 THR A C 1
ATOM 1342 O O . THR A 1 181 ? 11.129 -8.575 8.488 1.00 97.50 181 THR A O 1
ATOM 1345 N N . SER A 1 182 ? 12.706 -9.490 7.196 1.00 95.75 182 SER A N 1
ATOM 1346 C CA . SER A 1 182 ? 13.814 -9.169 8.113 1.00 95.75 182 SER A CA 1
ATOM 1347 C C . SER A 1 182 ? 15.137 -8.812 7.427 1.00 95.75 182 SER A C 1
ATOM 1349 O O . SER A 1 182 ? 16.158 -8.664 8.097 1.00 95.75 182 SER A O 1
ATOM 1351 N N . SER A 1 183 ? 15.145 -8.654 6.101 1.00 93.88 183 SER A N 1
ATOM 1352 C CA . SER A 1 183 ? 16.368 -8.363 5.342 1.00 93.88 183 SER A CA 1
ATOM 1353 C C . SER A 1 183 ? 16.771 -6.886 5.374 1.00 93.88 183 SER A C 1
ATOM 1355 O O . SER A 1 183 ? 17.956 -6.586 5.243 1.00 93.88 183 SER A O 1
ATOM 1357 N N . TYR A 1 184 ? 15.815 -5.969 5.548 1.00 94.62 184 TYR A N 1
ATOM 1358 C CA . TYR A 1 184 ? 16.038 -4.521 5.512 1.00 94.62 184 TYR A CA 1
ATOM 1359 C C . TYR A 1 184 ? 15.265 -3.786 6.610 1.00 94.62 184 TYR A C 1
ATOM 1361 O O . TYR A 1 184 ? 14.271 -4.285 7.137 1.00 94.62 184 TYR A O 1
ATOM 1369 N N . LEU A 1 185 ? 15.717 -2.571 6.944 1.00 94.38 185 LEU A N 1
ATOM 1370 C CA . LEU A 1 185 ? 15.052 -1.713 7.927 1.00 94.38 185 LEU A CA 1
ATOM 1371 C C . LEU A 1 185 ? 13.587 -1.456 7.556 1.00 94.38 185 LEU A C 1
ATOM 1373 O O . LEU A 1 185 ? 13.234 -1.332 6.383 1.00 94.38 185 LEU A O 1
ATOM 1377 N N . GLY A 1 186 ? 12.743 -1.371 8.583 1.00 93.94 186 GLY A N 1
ATOM 1378 C CA . GLY A 1 186 ? 11.298 -1.208 8.449 1.00 93.94 186 GLY A CA 1
ATOM 1379 C C . GLY A 1 186 ? 10.528 -2.504 8.216 1.00 93.94 186 GLY A C 1
ATOM 1380 O O . GLY A 1 186 ? 9.343 -2.535 8.533 1.00 93.94 186 GLY A O 1
ATOM 1381 N N . GLN A 1 187 ? 11.163 -3.572 7.723 1.00 96.62 187 GLN A N 1
ATOM 1382 C CA . GLN A 1 187 ? 10.508 -4.870 7.548 1.00 96.62 187 GLN A CA 1
ATOM 1383 C C . GLN A 1 187 ? 10.225 -5.539 8.896 1.00 96.62 187 GLN A C 1
ATOM 1385 O O . GLN A 1 187 ? 10.955 -5.348 9.874 1.00 96.62 187 GLN A O 1
ATOM 1390 N N . PHE A 1 188 ? 9.140 -6.308 8.951 1.00 97.81 188 PHE A N 1
ATOM 1391 C CA . PHE A 1 188 ? 8.767 -7.076 10.134 1.00 97.81 188 PHE A CA 1
ATOM 1392 C C . PHE A 1 188 ? 7.767 -8.184 9.793 1.00 97.81 188 PHE A C 1
ATOM 1394 O O . PHE A 1 188 ? 7.067 -8.121 8.783 1.00 97.81 188 PHE A O 1
ATOM 1401 N N . ASP A 1 189 ? 7.657 -9.162 10.691 1.00 97.50 189 ASP A N 1
ATOM 1402 C CA . ASP A 1 189 ? 6.569 -10.139 10.728 1.00 97.50 189 ASP A CA 1
ATOM 1403 C C . ASP A 1 189 ? 6.019 -10.219 12.158 1.00 97.50 189 ASP A C 1
ATOM 1405 O O . ASP A 1 189 ? 6.571 -10.875 13.044 1.00 97.50 189 ASP A O 1
ATOM 1409 N N . ALA A 1 190 ? 4.953 -9.468 12.404 1.00 95.44 190 ALA A N 1
ATOM 1410 C CA . ALA A 1 190 ? 4.259 -9.426 13.675 1.00 95.44 190 ALA A CA 1
ATOM 1411 C C . ALA A 1 190 ? 3.163 -10.497 13.666 1.00 95.44 190 ALA A C 1
ATOM 1413 O O . ALA A 1 190 ? 2.033 -10.271 13.229 1.00 95.44 190 ALA A O 1
ATOM 1414 N N . GLY A 1 191 ? 3.522 -11.683 14.159 1.00 91.38 191 GLY A N 1
ATOM 1415 C CA . GLY A 1 191 ? 2.622 -12.833 14.259 1.00 91.38 191 GLY A CA 1
ATOM 1416 C C . GLY A 1 191 ? 3.085 -14.075 13.500 1.00 91.38 191 GLY A C 1
ATOM 1417 O O . GLY A 1 191 ? 2.370 -15.074 13.557 1.00 91.38 191 GLY A O 1
ATOM 1418 N N . ASN A 1 192 ? 4.255 -14.037 12.850 1.00 94.56 192 ASN A N 1
ATOM 1419 C CA . ASN A 1 192 ? 4.786 -15.121 12.013 1.00 94.56 192 ASN A CA 1
ATOM 1420 C C . ASN A 1 192 ? 3.776 -15.536 10.932 1.00 94.56 192 ASN A C 1
ATOM 1422 O O . ASN A 1 192 ? 3.434 -16.711 10.789 1.00 94.56 192 ASN A O 1
ATOM 1426 N N . VAL A 1 193 ? 3.230 -14.534 10.246 1.00 94.44 193 VAL A N 1
ATOM 1427 C CA . VAL A 1 193 ? 2.139 -14.660 9.280 1.00 94.44 193 VAL A CA 1
ATOM 1428 C C . VAL A 1 193 ? 2.629 -14.735 7.834 1.00 94.44 193 VAL A C 1
ATOM 1430 O O . VAL A 1 193 ? 1.803 -14.923 6.949 1.00 94.44 193 VAL A O 1
ATOM 1433 N N . MET A 1 194 ? 3.931 -14.605 7.564 1.00 95.75 194 MET A N 1
ATOM 1434 C CA . MET A 1 194 ? 4.504 -14.768 6.222 1.00 95.75 194 MET A CA 1
ATOM 1435 C C . MET A 1 194 ? 5.339 -16.045 6.109 1.00 95.75 194 MET A C 1
ATOM 1437 O O . MET A 1 194 ? 6.262 -16.262 6.887 1.00 95.75 194 MET A O 1
ATOM 1441 N N . ASP A 1 195 ? 5.075 -16.864 5.085 1.00 93.31 195 ASP A N 1
ATOM 1442 C CA . ASP A 1 195 ? 5.827 -18.108 4.815 1.00 93.31 195 ASP A CA 1
ATOM 1443 C C . ASP A 1 195 ? 6.881 -17.978 3.693 1.00 93.31 195 ASP A C 1
ATOM 1445 O O . ASP A 1 195 ? 7.400 -18.969 3.180 1.00 93.31 195 ASP A O 1
ATOM 1449 N N . GLY A 1 196 ? 7.201 -16.741 3.302 1.00 92.56 196 GLY A N 1
ATOM 1450 C CA . GLY A 1 196 ? 8.109 -16.419 2.195 1.00 92.56 196 GLY A CA 1
ATOM 1451 C C . GLY A 1 196 ? 7.433 -16.370 0.821 1.00 92.56 196 GLY A C 1
ATOM 1452 O O . GLY A 1 196 ? 8.027 -15.871 -0.133 1.00 92.56 196 GLY A O 1
ATOM 1453 N N . THR A 1 197 ? 6.181 -16.823 0.710 1.00 95.31 197 THR A N 1
ATOM 1454 C CA . THR A 1 197 ? 5.359 -16.657 -0.499 1.00 95.31 197 THR A CA 1
ATOM 1455 C C . THR A 1 197 ? 4.018 -16.009 -0.170 1.00 95.31 197 THR A C 1
ATOM 1457 O O . THR A 1 197 ? 3.642 -15.019 -0.790 1.00 95.31 197 THR A O 1
ATOM 1460 N N . LYS A 1 198 ? 3.326 -16.519 0.848 1.00 95.75 198 LYS A N 1
ATOM 1461 C CA . LYS A 1 198 ? 1.954 -16.157 1.185 1.00 95.75 198 LYS A CA 1
ATOM 1462 C C . LYS A 1 198 ? 1.870 -15.520 2.561 1.00 95.75 198 LYS A C 1
ATOM 1464 O O . LYS A 1 198 ? 2.567 -15.910 3.500 1.00 95.75 198 LYS A O 1
ATOM 1469 N N . PHE A 1 199 ? 0.927 -14.597 2.676 1.00 95.75 199 PHE A N 1
ATOM 1470 C CA . PHE A 1 199 ? 0.369 -14.169 3.944 1.00 95.75 199 PHE A CA 1
ATOM 1471 C C . PHE A 1 199 ? -0.651 -15.203 4.422 1.00 95.75 199 PHE A C 1
ATOM 1473 O O . PHE A 1 199 ? -1.562 -15.567 3.679 1.00 95.75 199 PHE A O 1
ATOM 1480 N N . ARG A 1 200 ? -0.511 -15.662 5.663 1.00 95.44 200 ARG A N 1
ATOM 1481 C CA . ARG A 1 200 ? -1.377 -16.631 6.339 1.00 95.44 200 ARG A CA 1
ATOM 1482 C C . ARG A 1 200 ? -1.806 -16.065 7.690 1.00 95.44 200 ARG A C 1
ATOM 1484 O O . ARG A 1 200 ? -1.091 -16.234 8.682 1.00 95.44 200 ARG A O 1
ATOM 1491 N N . PRO A 1 201 ? -2.954 -15.374 7.760 1.00 91.25 201 PRO A N 1
ATOM 1492 C CA . PRO A 1 201 ? -3.439 -14.852 9.024 1.00 91.25 201 PRO A CA 1
ATOM 1493 C C . PRO A 1 201 ? -3.717 -15.986 10.015 1.00 91.25 201 PRO A C 1
ATOM 1495 O O . PRO A 1 201 ? -4.412 -16.960 9.719 1.00 91.25 201 PRO A O 1
ATOM 1498 N N . ASN A 1 202 ? -3.214 -15.816 11.236 1.00 91.00 202 ASN A N 1
ATOM 1499 C CA . ASN A 1 202 ? -3.507 -16.688 12.375 1.00 91.00 202 ASN A CA 1
ATOM 1500 C C . ASN A 1 202 ? -4.758 -16.248 13.162 1.00 91.00 202 ASN A C 1
ATOM 1502 O O . ASN A 1 202 ? -5.140 -16.889 14.143 1.00 91.00 202 ASN A O 1
ATOM 1506 N N . ARG A 1 203 ? -5.408 -15.160 12.733 1.00 87.12 203 ARG A N 1
ATOM 1507 C CA . ARG A 1 203 ? -6.608 -14.581 13.339 1.00 87.12 203 ARG A CA 1
ATOM 1508 C C . ARG A 1 203 ? -7.584 -14.194 12.229 1.00 87.12 203 ARG A C 1
ATOM 1510 O O . ARG A 1 203 ? -7.177 -13.665 11.207 1.00 87.12 203 ARG A O 1
ATOM 1517 N N . ALA A 1 204 ? -8.872 -14.465 12.417 1.00 83.44 204 ALA A N 1
ATOM 1518 C CA . ALA A 1 204 ? -9.877 -14.021 11.456 1.00 83.44 204 ALA A CA 1
ATOM 1519 C C . ALA A 1 204 ? -10.122 -12.510 11.598 1.00 83.44 204 ALA A C 1
ATOM 1521 O O . ALA A 1 204 ? -10.237 -12.014 12.722 1.00 83.44 204 ALA A O 1
ATOM 1522 N N . GLY A 1 205 ? -10.243 -11.786 10.487 1.00 78.19 205 GLY A N 1
ATOM 1523 C CA . GLY A 1 205 ? -10.367 -10.330 10.511 1.00 78.19 205 GLY A CA 1
ATOM 1524 C C . GLY A 1 205 ? -10.408 -9.669 9.145 1.00 78.19 205 GLY A C 1
ATOM 1525 O O . GLY A 1 205 ? -10.230 -10.315 8.116 1.00 78.19 205 GLY A O 1
ATOM 1526 N N . PHE A 1 206 ? -10.655 -8.364 9.155 1.00 79.75 206 PHE A N 1
ATOM 1527 C CA . PHE A 1 206 ? -10.435 -7.501 8.003 1.00 79.75 206 PHE A CA 1
ATOM 1528 C C . PHE A 1 206 ? -8.985 -7.040 8.013 1.00 79.75 206 PHE A C 1
ATOM 1530 O O . PHE A 1 206 ? -8.535 -6.398 8.962 1.00 79.75 206 PHE A O 1
ATOM 1537 N N . TYR A 1 207 ? -8.260 -7.374 6.956 1.00 85.06 207 TYR A N 1
ATOM 1538 C CA . TYR A 1 207 ? -6.865 -7.013 6.769 1.00 85.06 207 TYR A CA 1
ATOM 1539 C C . TYR A 1 207 ? -6.752 -5.966 5.675 1.00 85.06 207 TYR A C 1
ATOM 1541 O O . TYR A 1 207 ? -7.353 -6.134 4.618 1.00 85.06 207 TYR A O 1
ATOM 1549 N N . HIS A 1 208 ? -5.959 -4.923 5.906 1.00 88.94 208 HIS A N 1
ATOM 1550 C CA . HIS A 1 208 ? -5.461 -4.097 4.815 1.00 88.94 208 HIS A CA 1
ATOM 1551 C C . HIS A 1 208 ? -4.238 -4.788 4.223 1.00 88.94 208 HIS A C 1
ATOM 1553 O O . HIS A 1 208 ? -3.328 -5.129 4.975 1.00 88.94 208 HIS A O 1
ATOM 1559 N N . LEU A 1 209 ? -4.214 -4.989 2.909 1.00 92.75 209 LEU A N 1
ATOM 1560 C CA . LEU A 1 209 ? -3.095 -5.567 2.170 1.00 92.75 209 LEU A CA 1
ATOM 1561 C C . LEU A 1 209 ? -2.657 -4.590 1.077 1.00 92.75 209 LEU A C 1
ATOM 1563 O O . LEU A 1 209 ? -3.493 -3.935 0.453 1.00 92.75 209 LEU A O 1
ATOM 1567 N N . SER A 1 210 ? -1.353 -4.500 0.830 1.00 94.25 210 SER A N 1
ATOM 1568 C CA . SER A 1 210 ? -0.788 -3.660 -0.226 1.00 94.25 210 SER A CA 1
ATOM 1569 C C . SER A 1 210 ? 0.454 -4.290 -0.843 1.00 94.25 210 SER A C 1
ATOM 1571 O O . SER A 1 210 ? 1.291 -4.848 -0.132 1.00 94.25 210 SER A O 1
ATOM 1573 N N . ALA A 1 211 ? 0.584 -4.179 -2.162 1.00 96.25 211 ALA A N 1
ATOM 1574 C CA . ALA A 1 211 ? 1.710 -4.666 -2.939 1.00 96.25 211 ALA A CA 1
ATOM 1575 C C . ALA A 1 211 ? 2.240 -3.581 -3.887 1.00 96.25 211 ALA A C 1
ATOM 1577 O O . ALA A 1 211 ? 1.475 -2.897 -4.570 1.00 96.25 211 ALA A O 1
ATOM 1578 N N . LEU A 1 212 ? 3.566 -3.474 -3.951 1.00 96.75 212 LEU A N 1
ATOM 1579 C CA . LEU A 1 212 ? 4.327 -2.650 -4.888 1.00 96.75 212 LEU A CA 1
ATOM 1580 C C . LEU A 1 212 ? 5.193 -3.590 -5.721 1.00 96.75 212 LEU A C 1
ATOM 1582 O O . LEU A 1 212 ? 6.184 -4.112 -5.220 1.00 96.75 212 LEU A O 1
ATOM 1586 N N . ILE A 1 213 ? 4.825 -3.845 -6.973 1.00 97.56 213 ILE A N 1
ATOM 1587 C CA . ILE A 1 213 ? 5.497 -4.843 -7.809 1.00 97.56 213 ILE A CA 1
ATOM 1588 C C . ILE A 1 213 ? 6.223 -4.154 -8.951 1.00 97.56 213 ILE A C 1
ATOM 1590 O O . ILE A 1 213 ? 5.597 -3.564 -9.832 1.00 97.56 213 ILE A O 1
ATOM 1594 N N . ARG A 1 214 ? 7.555 -4.243 -8.940 1.00 96.50 214 ARG A N 1
ATOM 1595 C CA . ARG A 1 214 ? 8.391 -3.774 -10.044 1.00 96.50 214 ARG A CA 1
ATOM 1596 C C . ARG A 1 214 ? 8.490 -4.854 -11.114 1.00 96.50 214 ARG A C 1
ATOM 1598 O O . ARG A 1 214 ? 8.918 -5.977 -10.834 1.00 96.50 214 ARG A O 1
ATOM 1605 N N . LEU A 1 215 ? 8.150 -4.468 -12.335 1.00 96.50 215 LEU A N 1
ATOM 1606 C CA . LEU A 1 215 ? 8.205 -5.296 -13.526 1.00 96.50 215 LEU A CA 1
ATOM 1607 C C . LEU A 1 215 ? 9.214 -4.705 -14.507 1.00 96.50 215 LEU A C 1
ATOM 1609 O O . LEU A 1 215 ? 9.152 -3.516 -14.812 1.00 96.50 215 LEU A O 1
ATOM 1613 N N . ASP A 1 216 ? 10.104 -5.546 -15.024 1.00 94.81 216 ASP A N 1
ATOM 1614 C CA . ASP A 1 216 ? 11.090 -5.186 -16.041 1.00 94.81 216 ASP A CA 1
ATOM 1615 C C . ASP A 1 216 ? 10.870 -6.028 -17.303 1.00 94.81 216 ASP A C 1
ATOM 1617 O O . ASP A 1 216 ? 10.539 -7.215 -17.219 1.00 94.81 216 ASP A O 1
ATOM 1621 N N . ALA A 1 217 ? 11.108 -5.420 -18.468 1.00 90.94 217 ALA A N 1
ATOM 1622 C CA . ALA A 1 217 ? 10.967 -6.043 -19.788 1.00 90.94 217 ALA A CA 1
ATOM 1623 C C . ALA A 1 217 ? 9.549 -6.559 -20.114 1.00 90.94 217 ALA A C 1
ATOM 1625 O O . ALA A 1 217 ? 9.382 -7.439 -20.954 1.00 90.94 217 ALA A O 1
ATOM 1626 N N . VAL A 1 218 ? 8.525 -5.985 -19.486 1.00 88.19 218 VAL A N 1
ATOM 1627 C CA . VAL A 1 218 ? 7.132 -6.109 -19.935 1.00 88.19 218 VAL A CA 1
ATOM 1628 C C . VAL A 1 218 ? 6.902 -5.132 -21.098 1.00 88.19 218 VAL A C 1
ATOM 1630 O O . VAL A 1 218 ? 7.529 -4.077 -21.139 1.00 88.19 218 VAL A O 1
ATOM 1633 N N . GLY A 1 219 ? 6.025 -5.461 -22.047 1.00 79.25 219 GLY A N 1
ATOM 1634 C CA . GLY A 1 219 ? 5.684 -4.600 -23.183 1.00 79.25 219 GLY A CA 1
ATOM 1635 C C . GLY A 1 219 ? 6.423 -4.913 -24.481 1.00 79.25 219 GLY A C 1
ATOM 1636 O O . GLY A 1 219 ? 6.368 -4.127 -25.423 1.00 79.25 219 GLY A O 1
ATOM 1637 N N . GLN A 1 220 ? 7.125 -6.048 -24.556 1.00 75.81 220 GLN A N 1
ATOM 1638 C CA . GLN A 1 220 ? 7.903 -6.421 -25.744 1.00 75.81 220 GLN A CA 1
ATOM 1639 C C . GLN A 1 220 ? 7.007 -6.915 -26.889 1.00 75.81 220 GLN A C 1
ATOM 1641 O O . GLN A 1 220 ? 7.393 -6.852 -28.058 1.00 75.81 220 GLN A O 1
ATOM 1646 N N . VAL A 1 221 ? 5.798 -7.391 -26.575 1.00 73.44 221 VAL A N 1
ATOM 1647 C CA . VAL A 1 221 ? 4.806 -7.821 -27.566 1.00 73.44 221 VAL A CA 1
ATOM 1648 C C . VAL A 1 221 ? 3.773 -6.710 -27.817 1.00 73.44 221 VAL A C 1
ATOM 1650 O O . VAL A 1 221 ? 3.044 -6.310 -26.912 1.00 73.44 221 VAL A O 1
ATOM 1653 N N . LEU A 1 222 ? 3.680 -6.245 -29.072 1.00 68.38 222 LEU A N 1
ATOM 1654 C CA . LEU A 1 222 ? 2.838 -5.112 -29.513 1.00 68.38 222 LEU A CA 1
ATOM 1655 C C . LEU A 1 222 ? 1.343 -5.434 -29.734 1.00 68.38 222 LEU A C 1
ATOM 1657 O O . LEU A 1 222 ? 0.582 -4.551 -30.131 1.00 68.38 222 LEU A O 1
ATOM 1661 N N . SER A 1 223 ? 0.897 -6.682 -29.548 1.00 69.31 223 SER A N 1
ATOM 1662 C CA . SER A 1 223 ? -0.534 -7.034 -29.637 1.00 69.31 223 SER A CA 1
ATOM 1663 C C . SER A 1 223 ? -1.334 -6.416 -28.478 1.00 69.31 223 SER A C 1
ATOM 1665 O O . SER A 1 223 ? -0.760 -5.697 -27.672 1.00 69.31 223 SER A O 1
ATOM 1667 N N . SER A 1 224 ? -2.647 -6.682 -28.358 1.00 64.31 224 SER A N 1
ATOM 1668 C CA . SER A 1 224 ? -3.466 -6.257 -27.201 1.00 64.31 224 SER A CA 1
ATOM 1669 C C . SER A 1 224 ? -2.861 -6.780 -25.888 1.00 64.31 224 SER A C 1
ATOM 1671 O O . SER A 1 224 ? -3.143 -7.889 -25.437 1.00 64.31 224 SER A O 1
ATOM 1673 N N . ASN A 1 225 ? -1.940 -6.002 -25.331 1.00 84.69 225 ASN A N 1
ATOM 1674 C CA . ASN A 1 225 ? -1.059 -6.394 -24.252 1.00 84.69 225 ASN A CA 1
ATOM 1675 C C . ASN A 1 225 ? -1.492 -5.646 -23.002 1.00 84.69 225 ASN A C 1
ATOM 1677 O O . ASN A 1 225 ? -1.766 -4.447 -23.046 1.00 84.69 225 ASN A O 1
ATOM 1681 N N . TYR A 1 226 ? -1.576 -6.360 -21.895 1.00 91.31 226 TYR A N 1
ATOM 1682 C CA . TYR A 1 226 ? -1.701 -5.759 -20.588 1.00 91.31 226 TYR A CA 1
ATOM 1683 C C . TYR A 1 226 ? -1.049 -6.675 -19.568 1.00 91.31 226 TYR A C 1
ATOM 1685 O O . TYR A 1 226 ? -1.038 -7.903 -19.718 1.00 91.31 226 TYR A O 1
ATOM 1693 N N . VAL A 1 227 ? -0.572 -6.051 -18.501 1.00 93.00 227 VAL A N 1
ATOM 1694 C CA . VAL A 1 227 ? -0.204 -6.750 -17.279 1.00 93.00 227 VAL A CA 1
ATOM 1695 C C . VAL A 1 227 ? -1.056 -6.273 -16.127 1.00 93.00 227 VAL A C 1
ATOM 1697 O O . VAL A 1 227 ? -1.515 -5.129 -16.097 1.00 93.00 227 VAL A O 1
ATOM 1700 N N . ARG A 1 228 ? -1.281 -7.170 -15.176 1.00 93.38 228 ARG A N 1
ATOM 1701 C CA . ARG A 1 228 ? -2.059 -6.899 -13.975 1.00 93.38 228 ARG A CA 1
ATOM 1702 C C . ARG A 1 228 ? -1.333 -7.448 -12.761 1.00 93.38 228 ARG A C 1
ATOM 1704 O O . ARG A 1 228 ? -0.779 -8.537 -12.825 1.00 93.38 228 ARG A O 1
ATOM 1711 N N . VAL A 1 229 ? -1.377 -6.714 -11.662 1.00 94.56 229 VAL A N 1
ATOM 1712 C CA . VAL A 1 229 ? -1.002 -7.195 -10.331 1.00 94.56 229 VAL A CA 1
ATOM 1713 C C . VAL A 1 229 ? -2.269 -7.326 -9.510 1.00 94.56 229 VAL A C 1
ATOM 1715 O O . VAL A 1 229 ? -3.090 -6.412 -9.524 1.00 94.56 229 VAL A O 1
ATOM 1718 N N . GLU A 1 230 ? -2.425 -8.437 -8.803 1.00 93.75 230 GLU A N 1
ATOM 1719 C CA . GLU A 1 230 ? -3.584 -8.708 -7.954 1.00 93.75 230 GLU A CA 1
ATOM 1720 C C . GLU A 1 230 ? -3.145 -9.381 -6.652 1.00 93.75 230 GLU A C 1
ATOM 1722 O O . GLU A 1 230 ? -2.228 -10.204 -6.647 1.00 93.75 230 GLU A O 1
ATOM 1727 N N . ILE A 1 231 ? -3.786 -9.016 -5.541 1.00 92.75 231 ILE A N 1
ATOM 1728 C CA . ILE A 1 231 ? -3.638 -9.727 -4.267 1.00 92.75 231 ILE A CA 1
ATOM 1729 C C . ILE A 1 231 ? -4.773 -10.744 -4.194 1.00 92.75 231 ILE A C 1
ATOM 1731 O O . ILE A 1 231 ? -5.922 -10.359 -4.007 1.00 92.75 231 ILE A O 1
ATOM 1735 N N . CYS A 1 232 ? -4.446 -12.026 -4.346 1.00 90.19 232 CYS A N 1
ATOM 1736 C CA . CYS A 1 232 ? -5.419 -13.104 -4.497 1.00 90.19 232 CYS A CA 1
ATOM 1737 C C . CYS A 1 232 ? -5.581 -13.909 -3.206 1.00 90.19 232 CYS A C 1
ATOM 1739 O O . CYS A 1 232 ? -4.597 -14.250 -2.544 1.00 90.19 232 CYS A O 1
ATOM 1741 N N . ARG A 1 233 ? -6.824 -14.279 -2.881 1.00 89.06 233 ARG A N 1
ATOM 1742 C CA . ARG A 1 233 ? -7.173 -15.157 -1.750 1.00 89.06 233 ARG A CA 1
ATOM 1743 C C . ARG A 1 233 ? -7.239 -16.625 -2.186 1.00 89.06 233 ARG A C 1
ATOM 1745 O O . ARG A 1 233 ? -7.860 -16.930 -3.199 1.00 89.06 233 ARG A O 1
ATOM 1752 N N . HIS A 1 234 ? -6.666 -17.544 -1.404 1.00 82.81 234 HIS A N 1
ATOM 1753 C CA . HIS A 1 234 ? -6.686 -18.999 -1.671 1.00 82.81 234 HIS A CA 1
ATOM 1754 C C . HIS A 1 234 ? -6.244 -19.399 -3.091 1.00 82.81 234 HIS A C 1
ATOM 1756 O O . HIS A 1 234 ? -6.832 -20.293 -3.695 1.00 82.81 234 HIS A O 1
ATOM 1762 N N . ASP A 1 235 ? -5.241 -18.717 -3.645 1.00 76.75 235 ASP A N 1
ATOM 1763 C CA . ASP A 1 235 ? -4.721 -18.968 -5.002 1.00 76.75 235 ASP A CA 1
ATOM 1764 C C . ASP A 1 235 ? -5.752 -18.740 -6.122 1.00 76.75 235 ASP A C 1
ATOM 1766 O O . ASP A 1 235 ? -5.534 -19.116 -7.273 1.00 76.75 235 ASP A O 1
ATOM 1770 N N . SER A 1 236 ? -6.878 -18.097 -5.798 1.00 76.94 236 SER A N 1
ATOM 1771 C CA . SER A 1 236 ? -7.928 -17.738 -6.739 1.00 76.94 236 SER A CA 1
ATOM 1772 C C . SER A 1 236 ? -7.990 -16.222 -6.886 1.00 76.94 236 SER A C 1
ATOM 1774 O O . SER A 1 236 ? -8.466 -15.501 -6.008 1.00 76.94 236 SER A O 1
ATOM 1776 N N . CYS A 1 237 ? -7.491 -15.740 -8.020 1.00 74.31 237 CYS A N 1
ATOM 1777 C CA . CYS A 1 237 ? -7.634 -14.355 -8.451 1.00 74.31 237 CYS A CA 1
ATOM 1778 C C . CYS A 1 237 ? -9.021 -14.201 -9.090 1.00 74.31 237 CYS A C 1
ATOM 1780 O O . CYS A 1 237 ? -9.208 -14.441 -10.287 1.00 74.31 237 CYS A O 1
ATOM 1782 N N . ILE A 1 238 ? -10.030 -13.950 -8.255 1.00 58.34 238 ILE A N 1
ATOM 1783 C CA . ILE A 1 238 ? -11.409 -13.733 -8.698 1.00 58.34 238 ILE A CA 1
ATOM 1784 C C . ILE A 1 238 ? -11.558 -12.247 -9.024 1.00 58.34 238 ILE A C 1
ATOM 1786 O O . ILE A 1 238 ? -11.239 -11.395 -8.199 1.00 58.34 238 ILE A O 1
ATOM 1790 N N . THR A 1 239 ? -12.107 -11.938 -10.200 1.00 53.22 239 THR A N 1
ATOM 1791 C CA . THR A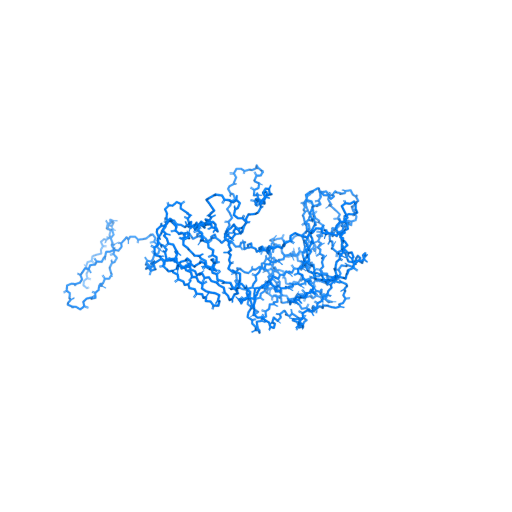 1 239 ? -12.468 -10.574 -10.614 1.00 53.22 239 THR A CA 1
ATOM 1792 C C . THR A 1 239 ? -13.201 -9.823 -9.496 1.00 53.22 239 THR A C 1
ATOM 1794 O O . THR A 1 239 ? -14.244 -10.292 -9.038 1.00 53.22 239 THR A O 1
ATOM 1797 N N . GLY A 1 240 ? -12.665 -8.671 -9.076 1.00 52.66 240 GLY A N 1
ATOM 1798 C CA . GLY A 1 240 ? -13.248 -7.808 -8.037 1.00 52.66 240 GLY A CA 1
ATOM 1799 C C . GLY A 1 240 ? -12.388 -7.603 -6.781 1.00 52.66 240 GLY A C 1
ATOM 1800 O O . GLY A 1 240 ? -12.820 -6.895 -5.876 1.00 52.66 240 GLY A O 1
ATOM 1801 N N . GLN A 1 241 ? -11.189 -8.193 -6.699 1.00 67.69 241 GLN A N 1
ATOM 1802 C CA . GLN A 1 241 ? -10.223 -7.915 -5.622 1.00 67.69 241 GLN A CA 1
ATOM 1803 C C . GLN A 1 241 ? -9.296 -6.733 -5.966 1.00 67.69 241 GLN A C 1
ATOM 1805 O O . GLN A 1 241 ? -9.292 -6.229 -7.096 1.00 67.69 241 GLN A O 1
ATOM 1810 N N . SER A 1 242 ? -8.515 -6.279 -4.976 1.00 80.44 242 SER A N 1
ATOM 1811 C CA . SER A 1 242 ? -7.492 -5.242 -5.138 1.00 80.44 242 SER A CA 1
ATOM 1812 C C . SER A 1 242 ? -6.516 -5.622 -6.245 1.00 80.44 242 SER A C 1
ATOM 1814 O O . SER A 1 242 ? -5.686 -6.521 -6.083 1.00 80.44 242 SER A O 1
ATOM 1816 N N . HIS A 1 243 ? -6.618 -4.911 -7.367 1.00 88.25 243 HIS A N 1
ATOM 1817 C CA . HIS A 1 243 ? -5.739 -5.084 -8.509 1.00 88.25 243 HIS A CA 1
ATOM 1818 C C . HIS A 1 243 ? -5.232 -3.742 -9.039 1.00 88.25 243 HIS A C 1
ATOM 1820 O O . HIS A 1 243 ? -5.690 -2.670 -8.645 1.00 88.25 243 HIS A O 1
ATOM 1826 N N . SER A 1 244 ? -4.238 -3.812 -9.912 1.00 90.56 244 SER A N 1
ATOM 1827 C CA . SER A 1 244 ? -3.754 -2.705 -10.728 1.00 90.56 244 SER A CA 1
ATOM 1828 C C . SER A 1 244 ? -3.403 -3.245 -12.098 1.00 90.56 244 SER A C 1
ATOM 1830 O O . SER A 1 244 ? -2.871 -4.349 -12.206 1.00 90.56 244 SER A O 1
ATOM 1832 N N . ILE A 1 245 ? -3.754 -2.510 -13.146 1.00 91.62 245 ILE A N 1
ATOM 1833 C CA . ILE A 1 245 ? -3.614 -2.955 -14.528 1.00 91.62 245 ILE A CA 1
ATOM 1834 C C . ILE A 1 245 ? -2.962 -1.857 -15.357 1.00 91.62 245 ILE A C 1
ATOM 1836 O O . ILE A 1 245 ? -3.351 -0.695 -15.278 1.00 91.62 245 ILE A O 1
ATOM 1840 N N . GLN A 1 246 ? -2.000 -2.247 -16.186 1.00 89.94 246 GLN A N 1
ATOM 1841 C CA . GLN A 1 246 ? -1.410 -1.378 -17.192 1.00 89.94 246 GLN A CA 1
ATOM 1842 C C . GLN A 1 246 ? -1.618 -1.987 -18.569 1.00 89.94 246 GLN A C 1
ATOM 1844 O O . GLN A 1 246 ? -1.150 -3.089 -18.864 1.00 89.94 246 GLN A O 1
ATOM 1849 N N . GLY A 1 247 ? -2.356 -1.258 -19.402 1.00 89.38 247 GLY A N 1
ATOM 1850 C CA . GLY A 1 247 ? -2.548 -1.583 -20.807 1.00 89.38 247 GLY A CA 1
ATOM 1851 C C . GLY A 1 247 ? -1.389 -1.062 -21.646 1.00 89.38 247 GLY A C 1
ATOM 1852 O O . GLY A 1 247 ? -0.929 0.055 -21.441 1.00 89.38 247 GLY A O 1
ATOM 1853 N N . SER A 1 248 ? -0.950 -1.874 -22.604 1.00 87.62 248 SER A N 1
ATOM 1854 C CA . SER A 1 248 ? 0.121 -1.576 -23.563 1.00 87.62 248 SER A CA 1
ATOM 1855 C C . SER A 1 248 ? 1.343 -0.916 -22.908 1.00 87.62 248 SER A C 1
ATOM 1857 O O . SER A 1 248 ? 1.695 0.202 -23.284 1.00 87.62 248 SER A O 1
ATOM 1859 N N . PRO A 1 249 ? 1.962 -1.562 -21.900 1.00 86.00 249 PRO A N 1
ATOM 1860 C CA . PRO A 1 249 ? 3.155 -1.025 -21.255 1.00 86.00 249 PRO A CA 1
ATOM 1861 C C . PRO A 1 249 ? 4.245 -0.772 -22.302 1.00 86.00 249 PRO A C 1
ATOM 1863 O O . PRO A 1 249 ? 4.559 -1.657 -23.091 1.00 86.00 249 PRO A O 1
ATOM 1866 N N . LYS A 1 250 ? 4.790 0.447 -22.330 1.00 78.81 250 LYS A N 1
ATOM 1867 C CA . LYS A 1 250 ? 5.871 0.846 -23.250 1.00 78.81 250 LYS A CA 1
ATOM 1868 C C . LYS A 1 250 ? 7.201 1.082 -22.542 1.00 78.81 250 LYS A C 1
ATOM 1870 O O . LYS A 1 250 ? 8.257 1.086 -23.166 1.00 78.81 250 LYS A O 1
ATOM 1875 N N . ASN A 1 251 ? 7.134 1.303 -21.239 1.00 76.25 251 ASN A N 1
ATOM 1876 C CA . ASN A 1 251 ? 8.268 1.603 -20.394 1.00 76.25 251 ASN A CA 1
ATOM 1877 C C . ASN A 1 251 ? 9.089 0.336 -20.163 1.00 76.25 251 ASN A C 1
ATOM 1879 O O . ASN A 1 251 ? 8.545 -0.729 -19.875 1.00 76.25 251 ASN A O 1
ATOM 1883 N N . ASN A 1 252 ? 10.415 0.466 -20.226 1.00 80.75 252 ASN A N 1
ATOM 1884 C CA . ASN A 1 252 ? 11.332 -0.669 -20.061 1.00 80.75 252 ASN A CA 1
ATOM 1885 C C . ASN A 1 252 ? 11.212 -1.342 -18.680 1.00 80.75 252 ASN A C 1
ATOM 1887 O O . ASN A 1 252 ? 11.571 -2.512 -18.521 1.00 80.75 252 ASN A O 1
ATOM 1891 N N . TYR A 1 253 ? 10.739 -0.592 -17.686 1.00 90.94 253 TYR A N 1
ATOM 1892 C CA . TYR A 1 253 ? 10.398 -1.063 -16.352 1.00 90.94 253 TYR A CA 1
ATOM 1893 C C . TYR A 1 253 ? 9.482 -0.062 -15.656 1.00 90.94 253 TYR A C 1
ATOM 1895 O O . TYR A 1 253 ? 9.579 1.141 -15.897 1.00 90.94 253 TYR A O 1
ATOM 1903 N N . PHE A 1 254 ? 8.614 -0.556 -14.784 1.00 93.81 254 PHE A N 1
ATOM 1904 C CA . PHE A 1 254 ? 7.664 0.254 -14.023 1.00 93.81 254 PHE A CA 1
ATOM 1905 C C . PHE A 1 254 ? 7.229 -0.480 -12.751 1.00 93.81 254 PHE A C 1
ATOM 1907 O O . PHE A 1 254 ? 7.479 -1.679 -12.585 1.00 93.81 254 PHE A O 1
ATOM 1914 N N . THR A 1 255 ? 6.577 0.230 -11.831 1.00 95.88 255 THR A N 1
ATOM 1915 C CA . THR A 1 255 ? 5.982 -0.360 -10.625 1.00 95.88 255 THR A CA 1
ATOM 1916 C C . THR A 1 255 ? 4.464 -0.281 -10.671 1.00 95.88 255 THR A C 1
ATOM 1918 O O . THR A 1 255 ? 3.902 0.807 -10.739 1.00 95.88 255 THR A O 1
ATOM 1921 N N . LEU A 1 256 ? 3.795 -1.424 -10.526 1.00 95.12 256 LEU A N 1
ATOM 1922 C CA . LEU A 1 256 ? 2.359 -1.471 -10.264 1.00 95.12 256 LEU A CA 1
ATOM 1923 C C . LEU A 1 256 ? 2.100 -1.549 -8.762 1.00 95.12 256 LEU A C 1
ATOM 1925 O O . LEU A 1 256 ? 2.628 -2.420 -8.070 1.00 95.12 256 LEU A O 1
ATOM 1929 N N . ARG A 1 257 ? 1.254 -0.643 -8.271 1.00 93.50 257 ARG A N 1
ATOM 1930 C CA . ARG A 1 257 ? 0.764 -0.623 -6.890 1.00 93.50 257 ARG A CA 1
ATOM 1931 C C . ARG A 1 257 ? -0.665 -1.132 -6.845 1.00 93.50 257 ARG A C 1
ATOM 1933 O O . ARG A 1 257 ? -1.500 -0.627 -7.589 1.00 93.50 257 ARG A O 1
ATOM 1940 N N . THR A 1 258 ? -0.975 -2.025 -5.915 1.00 91.75 258 THR A N 1
ATOM 1941 C CA . THR A 1 258 ? -2.359 -2.337 -5.548 1.00 91.75 258 THR A CA 1
ATOM 1942 C C . THR A 1 258 ? -2.510 -2.420 -4.037 1.00 91.75 258 THR A C 1
ATOM 1944 O O . THR A 1 258 ? -1.593 -2.858 -3.349 1.00 91.75 258 THR A O 1
ATOM 1947 N N . SER A 1 259 ? -3.650 -1.981 -3.510 1.00 90.00 259 SER A N 1
ATOM 1948 C CA . SER A 1 259 ? -3.969 -2.104 -2.093 1.00 90.00 259 SER A CA 1
ATOM 1949 C C . SER A 1 259 ? -5.471 -2.182 -1.861 1.00 90.00 259 SER A C 1
ATOM 1951 O O . SER A 1 259 ? -6.277 -1.849 -2.733 1.00 90.00 259 SER A O 1
ATOM 1953 N N . GLY A 1 260 ? -5.864 -2.647 -0.683 1.00 81.38 260 GLY A N 1
ATOM 1954 C CA . GLY A 1 260 ? -7.250 -2.628 -0.240 1.00 81.38 260 GLY A CA 1
ATOM 1955 C C . GLY A 1 260 ? -7.474 -3.520 0.962 1.00 81.38 260 GLY A C 1
ATOM 1956 O O . GLY A 1 260 ? -6.526 -4.006 1.577 1.00 81.38 260 GLY A O 1
ATOM 1957 N N . SER A 1 261 ? -8.742 -3.691 1.317 1.00 81.25 261 SER A N 1
ATOM 1958 C CA . SER A 1 261 ? -9.131 -4.459 2.492 1.00 81.25 261 SER A CA 1
ATOM 1959 C C . SER A 1 261 ? -9.814 -5.753 2.106 1.00 81.25 261 SER A C 1
ATOM 1961 O O . SER A 1 261 ? -10.660 -5.786 1.217 1.00 81.25 261 SER A O 1
ATOM 1963 N N . MET A 1 262 ? -9.453 -6.820 2.803 1.00 78.50 262 MET A N 1
ATOM 1964 C CA . MET A 1 262 ? -9.956 -8.159 2.557 1.00 78.50 262 MET A CA 1
ATOM 1965 C C . MET A 1 262 ? -10.316 -8.816 3.882 1.00 78.50 262 MET A C 1
ATOM 1967 O O . MET A 1 262 ? -9.518 -8.833 4.821 1.00 78.50 262 MET A O 1
ATOM 1971 N N . TYR A 1 263 ? -11.517 -9.385 3.957 1.00 81.06 263 TYR A N 1
ATOM 1972 C CA . TYR A 1 263 ? -11.835 -10.300 5.043 1.00 81.06 263 TYR A CA 1
ATOM 1973 C C . TYR A 1 263 ? -11.103 -11.624 4.834 1.00 81.06 263 TYR A C 1
ATOM 1975 O O . TYR A 1 263 ? -11.228 -12.251 3.778 1.00 81.06 263 TYR A O 1
ATOM 1983 N N . MET A 1 264 ? -10.386 -12.063 5.861 1.00 80.88 264 MET A N 1
ATOM 1984 C CA . MET A 1 264 ? -9.692 -13.341 5.875 1.00 80.88 264 MET A CA 1
ATOM 1985 C C . MET A 1 264 ? -10.066 -14.127 7.127 1.00 80.88 264 MET A C 1
ATOM 1987 O O . MET A 1 264 ? -10.049 -13.605 8.243 1.00 80.88 264 MET A O 1
ATOM 1991 N N . GLY A 1 265 ? -10.419 -15.394 6.931 1.00 81.19 265 GLY A N 1
ATOM 1992 C CA . GLY A 1 265 ? -10.578 -16.372 7.998 1.00 81.19 265 GLY A CA 1
ATOM 1993 C C . GLY A 1 265 ? -9.228 -16.820 8.562 1.00 81.19 265 GLY A C 1
ATOM 1994 O O . GLY A 1 265 ? -8.180 -16.631 7.948 1.00 81.19 265 GLY A O 1
ATOM 1995 N N . SER A 1 266 ? -9.253 -17.444 9.741 1.00 79.81 266 SER A N 1
ATOM 1996 C CA . SER A 1 266 ? -8.059 -18.110 10.273 1.00 79.81 266 SER A CA 1
ATOM 1997 C C . SER A 1 266 ? -7.736 -19.332 9.413 1.00 79.81 266 SER A C 1
ATOM 1999 O O . SER A 1 266 ? -8.604 -20.181 9.210 1.00 79.81 266 SER A O 1
ATOM 2001 N N . GLY A 1 267 ? -6.508 -19.405 8.898 1.00 78.44 267 GLY A N 1
ATOM 2002 C CA . GLY A 1 267 ? -6.075 -20.460 7.974 1.00 78.44 267 GLY A CA 1
ATOM 2003 C C . GLY A 1 267 ? -6.246 -20.129 6.489 1.00 78.44 267 GLY A C 1
ATOM 2004 O O . GLY A 1 267 ? -5.769 -20.899 5.653 1.00 78.44 267 GLY A O 1
ATOM 2005 N N . ASP A 1 268 ? -6.847 -18.981 6.159 1.00 90.19 268 ASP A N 1
ATOM 2006 C CA . ASP A 1 268 ? -6.825 -18.463 4.793 1.00 90.19 268 ASP A CA 1
ATOM 2007 C C . ASP A 1 268 ? -5.393 -18.129 4.346 1.00 90.19 268 ASP A C 1
ATOM 2009 O O . ASP A 1 268 ? -4.451 -18.078 5.143 1.00 90.19 268 ASP A O 1
ATOM 2013 N N . SER A 1 269 ? -5.224 -17.842 3.055 1.00 93.25 269 SER A N 1
ATOM 2014 C CA . SER A 1 269 ? -3.992 -17.242 2.548 1.00 93.25 269 SER A CA 1
ATOM 2015 C C . SER A 1 269 ? -4.252 -16.145 1.529 1.00 93.25 269 SER A C 1
ATOM 2017 O O . SER A 1 269 ? -5.197 -16.244 0.744 1.00 93.25 269 SER A O 1
ATOM 2019 N N . ALA A 1 270 ? -3.379 -15.140 1.514 1.00 93.81 270 ALA A N 1
ATOM 2020 C CA . ALA A 1 270 ? -3.291 -14.144 0.457 1.00 93.81 270 ALA A CA 1
ATOM 2021 C C . ALA A 1 270 ? -1.890 -14.156 -0.156 1.00 93.81 270 ALA A C 1
ATOM 2023 O O . ALA A 1 270 ? -0.895 -14.311 0.553 1.00 93.81 270 ALA A O 1
ATOM 2024 N N . SER A 1 271 ? -1.814 -13.988 -1.469 1.00 95.50 271 SER A N 1
ATOM 2025 C CA . SER A 1 271 ? -0.553 -13.923 -2.204 1.00 95.50 271 SER A CA 1
ATOM 2026 C C . SER A 1 271 ? -0.656 -12.921 -3.339 1.00 95.50 271 SER A C 1
ATOM 2028 O O . SER A 1 271 ? -1.754 -12.616 -3.804 1.00 95.50 271 SER A O 1
ATOM 2030 N N . VAL A 1 272 ? 0.482 -12.399 -3.782 1.00 96.19 272 VAL A N 1
ATOM 2031 C CA . VAL A 1 272 ? 0.521 -11.468 -4.908 1.00 96.19 272 VAL A CA 1
ATOM 2032 C C . VAL A 1 272 ? 0.732 -12.256 -6.187 1.00 96.19 272 VAL A C 1
ATOM 2034 O O . VAL A 1 272 ? 1.639 -13.082 -6.270 1.00 96.19 272 VAL A O 1
ATOM 2037 N N . PHE A 1 273 ? -0.068 -11.968 -7.203 1.00 95.62 273 PHE A N 1
ATOM 2038 C CA . PHE A 1 273 ? 0.075 -12.546 -8.527 1.00 95.62 273 PHE A CA 1
ATOM 2039 C C . PHE A 1 273 ? 0.251 -11.458 -9.584 1.00 95.62 273 PHE A C 1
ATOM 2041 O O . PHE A 1 273 ? -0.332 -10.378 -9.498 1.00 95.62 273 PHE A O 1
ATOM 2048 N N . VAL A 1 274 ? 1.035 -11.778 -10.612 1.00 95.44 274 VAL A N 1
ATOM 2049 C CA . VAL A 1 274 ? 1.167 -10.994 -11.840 1.00 95.44 274 VAL A CA 1
ATOM 2050 C C . VAL A 1 274 ? 0.515 -11.769 -12.977 1.00 95.44 274 VAL A C 1
ATOM 2052 O O . VAL A 1 274 ? 0.880 -12.914 -13.228 1.00 95.44 274 VAL A O 1
ATOM 2055 N N . TYR A 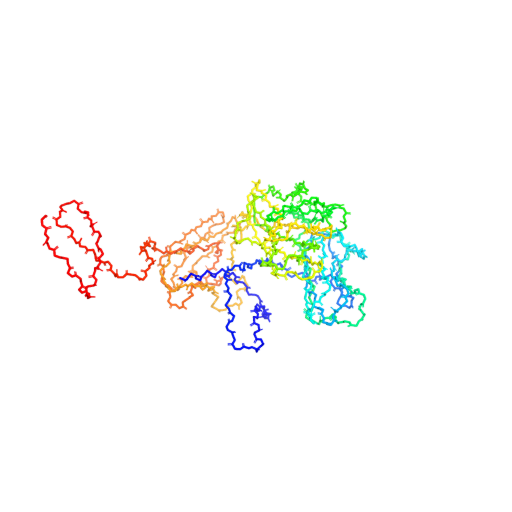1 275 ? -0.430 -11.156 -13.679 1.00 93.62 275 TYR A N 1
ATOM 2056 C CA . TYR A 1 275 ? -0.973 -11.664 -14.933 1.00 93.62 275 TYR A CA 1
ATOM 2057 C C . TYR A 1 275 ? -0.333 -10.945 -16.114 1.00 93.62 275 TYR A C 1
ATOM 2059 O O . TYR A 1 275 ? -0.256 -9.717 -16.112 1.00 93.62 275 TYR A O 1
ATOM 2067 N N . SER A 1 276 ? 0.034 -11.694 -17.150 1.00 92.94 276 SER A N 1
ATOM 2068 C CA . SER A 1 276 ? 0.401 -11.153 -18.460 1.00 92.94 276 SER A CA 1
ATOM 2069 C C . SER A 1 276 ? -0.470 -11.759 -19.555 1.00 92.94 276 SER A C 1
ATOM 2071 O O . SER A 1 276 ? -0.547 -12.982 -19.676 1.00 92.94 276 SER A O 1
ATOM 2073 N N . ASN A 1 277 ? -1.113 -10.920 -20.371 1.00 92.19 277 ASN A N 1
ATOM 2074 C CA . ASN A 1 277 ? -1.950 -11.401 -21.476 1.00 92.19 277 ASN A CA 1
ATOM 2075 C C . ASN A 1 277 ? -1.135 -11.892 -22.683 1.00 92.19 277 ASN A C 1
ATOM 2077 O O . ASN A 1 277 ? -1.590 -12.762 -23.421 1.00 92.19 277 ASN A O 1
ATOM 2081 N N . ALA A 1 278 ? 0.045 -11.309 -22.915 1.00 90.94 278 ALA A N 1
ATOM 2082 C CA . ALA A 1 278 ? 0.799 -11.514 -24.154 1.00 90.94 278 ALA A CA 1
ATOM 2083 C C . ALA A 1 278 ? 2.311 -11.671 -23.943 1.00 90.94 278 ALA A C 1
ATOM 2085 O O . ALA A 1 278 ? 2.933 -12.475 -24.638 1.00 90.94 278 ALA A O 1
ATOM 2086 N N . ASP A 1 279 ? 2.915 -10.952 -22.992 1.00 89.62 279 ASP A N 1
ATOM 2087 C CA . ASP A 1 279 ? 4.344 -11.103 -22.717 1.00 89.62 279 ASP A CA 1
ATOM 2088 C C . ASP A 1 279 ? 4.619 -12.425 -22.004 1.00 89.62 279 ASP A C 1
ATOM 2090 O O . ASP A 1 279 ? 4.124 -12.669 -20.903 1.00 89.62 279 ASP A O 1
ATOM 2094 N N . ALA A 1 280 ? 5.450 -13.256 -22.628 1.00 90.50 280 ALA A N 1
ATOM 2095 C CA . ALA A 1 280 ? 5.868 -14.545 -22.088 1.00 90.50 280 ALA A CA 1
ATOM 2096 C C . ALA A 1 280 ? 7.249 -14.505 -21.410 1.00 90.50 280 ALA A C 1
ATOM 2098 O O . ALA A 1 280 ? 7.749 -15.546 -20.993 1.00 90.50 280 ALA A O 1
ATOM 2099 N N . SER A 1 281 ? 7.902 -13.344 -21.349 1.00 92.31 281 SER A N 1
ATOM 2100 C CA . SER A 1 281 ? 9.239 -13.202 -20.772 1.00 92.31 281 SER A CA 1
ATOM 2101 C C . SER A 1 281 ? 9.401 -11.827 -20.149 1.00 92.31 281 SER A C 1
ATOM 2103 O O . SER A 1 281 ? 9.549 -10.843 -20.866 1.00 92.31 281 SER A O 1
ATOM 2105 N N . PHE A 1 282 ? 9.411 -11.773 -18.823 1.00 94.81 282 PHE A N 1
ATOM 2106 C CA . PHE A 1 282 ? 9.654 -10.552 -18.058 1.00 94.81 282 PHE A CA 1
ATOM 2107 C C . PHE A 1 282 ? 10.227 -10.894 -16.681 1.00 94.81 282 PHE A C 1
ATOM 2109 O O . PHE A 1 282 ? 10.350 -12.067 -16.312 1.00 94.81 282 PHE A O 1
ATOM 2116 N N . ILE A 1 283 ? 10.618 -9.873 -15.921 1.00 97.12 283 ILE A N 1
ATOM 2117 C CA . ILE A 1 283 ? 11.249 -10.046 -14.611 1.00 97.12 283 ILE A CA 1
ATOM 2118 C C . ILE A 1 283 ? 10.447 -9.305 -13.548 1.00 97.12 283 ILE A C 1
ATOM 2120 O O . ILE A 1 283 ? 10.145 -8.125 -13.697 1.00 97.12 283 ILE A O 1
ATOM 2124 N N . ILE A 1 284 ? 10.168 -9.991 -12.442 1.00 97.88 284 ILE A N 1
ATOM 2125 C CA . ILE A 1 284 ? 9.670 -9.383 -11.207 1.00 97.88 284 ILE A CA 1
ATOM 2126 C C . ILE A 1 284 ? 10.876 -9.112 -10.307 1.00 97.88 284 ILE A C 1
ATOM 2128 O O . ILE A 1 284 ? 11.560 -10.051 -9.887 1.00 97.88 284 ILE A O 1
ATOM 2132 N N . GLN A 1 285 ? 11.166 -7.842 -10.035 1.00 97.75 285 GLN A N 1
ATOM 2133 C CA . GLN A 1 285 ? 12.433 -7.421 -9.427 1.00 97.75 285 GLN A CA 1
ATOM 2134 C C . GLN A 1 285 ? 12.419 -7.388 -7.892 1.00 97.75 285 GLN A C 1
ATOM 2136 O O . GLN A 1 285 ? 11.362 -7.333 -7.258 1.00 97.75 285 GLN A O 1
ATOM 2141 N N . THR A 1 286 ? 13.616 -7.391 -7.296 1.00 96.69 286 THR A N 1
ATOM 2142 C CA . THR A 1 286 ? 13.848 -7.389 -5.839 1.00 96.69 286 THR A CA 1
ATOM 2143 C C . THR A 1 286 ? 13.376 -6.126 -5.125 1.00 96.69 286 THR A C 1
ATOM 2145 O O . THR A 1 286 ? 13.115 -6.167 -3.931 1.00 96.69 286 THR A O 1
ATOM 2148 N N . GLU A 1 287 ? 13.193 -5.007 -5.824 1.00 95.38 287 GLU A N 1
ATOM 2149 C CA . GLU A 1 287 ? 12.631 -3.797 -5.211 1.00 95.38 287 GLU A CA 1
ATOM 2150 C C . GLU A 1 287 ? 11.126 -3.898 -4.898 1.00 95.38 287 GLU A C 1
ATOM 2152 O O . GLU A 1 287 ? 10.537 -2.947 -4.386 1.00 95.38 287 GLU A O 1
ATOM 2157 N N . SER A 1 288 ? 10.492 -5.029 -5.215 1.00 97.69 288 SER A N 1
ATOM 2158 C CA . SER A 1 288 ? 9.076 -5.255 -4.934 1.00 97.69 288 SER A CA 1
ATOM 2159 C C . SER A 1 288 ? 8.806 -5.406 -3.431 1.00 97.69 288 SER A C 1
ATOM 2161 O O . SER A 1 288 ? 9.618 -5.975 -2.697 1.00 97.69 288 SER A O 1
ATOM 2163 N N . GLY A 1 289 ? 7.638 -4.948 -2.983 1.00 97.38 289 GLY A N 1
ATOM 2164 C CA . GLY A 1 289 ? 7.169 -5.034 -1.602 1.00 97.38 289 GLY A CA 1
ATOM 2165 C C . GLY A 1 289 ? 5.768 -5.629 -1.481 1.00 97.38 289 GLY A C 1
ATOM 2166 O O . GLY A 1 289 ? 4.933 -5.467 -2.372 1.00 97.38 289 GLY A O 1
ATOM 2167 N N . PHE A 1 290 ? 5.510 -6.293 -0.358 1.00 97.81 290 PHE A N 1
ATOM 2168 C CA . PHE A 1 290 ? 4.198 -6.805 0.027 1.00 97.81 290 PHE A CA 1
ATOM 2169 C C . PHE A 1 290 ? 3.988 -6.582 1.522 1.00 97.81 290 PHE A C 1
ATOM 2171 O O . PHE A 1 290 ? 4.853 -6.892 2.339 1.00 97.81 290 PHE A O 1
ATOM 2178 N N . SER A 1 291 ? 2.842 -6.025 1.884 1.00 97.38 291 SER A N 1
ATOM 2179 C CA . SER A 1 291 ? 2.529 -5.615 3.246 1.00 97.38 291 SER A CA 1
ATOM 2180 C C . SER A 1 291 ? 1.097 -5.944 3.609 1.00 97.38 291 SER A C 1
ATOM 2182 O O . SER A 1 291 ? 0.215 -5.993 2.748 1.00 97.38 291 SER A O 1
ATOM 2184 N N . GLY A 1 292 ? 0.859 -6.128 4.902 1.00 94.69 292 GLY A N 1
ATOM 2185 C CA . GLY A 1 292 ? -0.480 -6.349 5.403 1.00 94.69 292 GLY A CA 1
ATOM 2186 C C . GLY A 1 292 ? -0.599 -6.177 6.903 1.00 94.69 292 GLY A C 1
ATOM 2187 O O . GLY A 1 292 ? 0.348 -6.436 7.637 1.00 94.69 292 GLY A O 1
ATOM 2188 N N . TYR A 1 293 ? -1.764 -5.755 7.382 1.00 93.44 293 TYR A N 1
ATOM 2189 C CA . TYR A 1 293 ? -2.048 -5.692 8.813 1.00 93.44 293 TYR A CA 1
ATOM 2190 C C . TYR A 1 293 ? -3.540 -5.819 9.105 1.00 93.44 293 TYR A C 1
ATOM 2192 O O . TYR A 1 293 ? -4.392 -5.452 8.295 1.00 93.44 293 TYR A O 1
ATOM 2200 N N . LEU A 1 294 ? -3.850 -6.371 10.275 1.00 89.19 294 LEU A N 1
ATOM 2201 C CA . LEU A 1 294 ? -5.203 -6.490 10.796 1.00 89.19 294 LEU A CA 1
ATOM 2202 C C . LEU A 1 294 ? -5.740 -5.094 11.117 1.00 89.19 294 LEU A C 1
ATOM 2204 O O . LEU A 1 294 ? -5.163 -4.384 11.936 1.00 89.19 294 LEU A O 1
ATOM 2208 N N . LEU A 1 295 ? -6.854 -4.725 10.491 1.00 80.50 295 LEU A N 1
ATOM 2209 C CA . LEU A 1 295 ? -7.601 -3.515 10.824 1.00 80.50 295 LEU A CA 1
ATOM 2210 C C . LEU A 1 295 ? -8.484 -3.760 12.042 1.00 80.50 295 LEU A C 1
ATOM 2212 O O . LEU A 1 295 ? -8.467 -2.997 12.999 1.00 80.50 295 LEU A O 1
ATOM 2216 N N . THR A 1 296 ? -9.272 -4.832 11.981 1.00 73.06 296 THR A N 1
ATOM 2217 C CA . THR A 1 296 ? -10.237 -5.187 13.018 1.00 73.06 296 THR A CA 1
ATOM 2218 C C . THR A 1 296 ? -10.668 -6.640 12.861 1.00 73.06 296 THR A C 1
ATOM 2220 O O . THR A 1 296 ? -10.712 -7.183 11.752 1.00 73.06 296 THR A O 1
ATOM 2223 N N . THR A 1 297 ? -10.999 -7.298 13.962 1.00 73.88 297 THR A N 1
ATOM 2224 C CA . THR A 1 297 ? -11.659 -8.610 13.947 1.00 73.88 297 THR A CA 1
ATOM 2225 C C . THR A 1 297 ? -13.175 -8.496 13.863 1.00 73.88 297 THR A C 1
ATOM 2227 O O . THR A 1 297 ? -13.716 -7.451 14.202 1.00 73.88 297 THR A O 1
ATOM 2230 N N . PRO A 1 298 ? -13.913 -9.558 13.485 1.00 60.41 298 PRO A N 1
ATOM 2231 C CA . PRO A 1 298 ? -15.374 -9.532 13.547 1.00 60.41 298 PRO A CA 1
ATOM 2232 C C . PRO A 1 298 ? -15.894 -9.199 14.944 1.00 60.41 298 PRO A C 1
ATOM 2234 O O . PRO A 1 298 ? -16.899 -8.515 15.074 1.00 60.41 298 PRO A O 1
ATOM 2237 N N . GLN A 1 299 ? -15.200 -9.664 15.986 1.00 58.34 299 GLN A N 1
ATOM 2238 C CA . GLN A 1 299 ? -15.532 -9.355 17.370 1.00 58.34 299 GLN A CA 1
ATOM 2239 C C . GLN A 1 299 ? -15.306 -7.870 17.673 1.00 58.34 299 GLN A C 1
ATOM 2241 O O . GLN A 1 299 ? -16.194 -7.249 18.234 1.00 58.34 299 GLN A O 1
ATOM 2246 N N . GLU A 1 300 ? -14.171 -7.286 17.277 1.00 57.94 300 GLU A N 1
ATOM 2247 C CA . GLU A 1 300 ? -13.879 -5.847 17.441 1.00 57.94 300 GLU A CA 1
ATOM 2248 C C . GLU A 1 300 ? -14.805 -4.958 16.596 1.00 57.94 300 GLU A C 1
ATOM 2250 O O . GLU A 1 300 ? -15.327 -3.970 17.104 1.00 57.94 300 GLU A O 1
ATOM 2255 N N . ALA A 1 301 ? -15.108 -5.350 15.360 1.00 51.00 301 ALA A N 1
ATOM 2256 C CA . ALA A 1 301 ? -16.094 -4.684 14.513 1.00 51.00 301 ALA A CA 1
ATOM 2257 C C . ALA A 1 301 ? -17.511 -4.763 15.113 1.00 51.00 301 ALA A C 1
ATOM 2259 O O . ALA A 1 301 ? -18.271 -3.802 15.046 1.00 51.00 301 ALA A O 1
ATOM 2260 N N . ALA A 1 302 ? -17.857 -5.882 15.760 1.00 42.31 302 ALA A N 1
ATOM 2261 C CA . ALA A 1 302 ? -19.098 -6.030 16.519 1.00 42.31 302 ALA A CA 1
ATOM 2262 C C . ALA A 1 302 ? -19.059 -5.330 17.895 1.00 42.31 302 ALA A C 1
ATOM 2264 O O . ALA A 1 302 ? -20.109 -5.145 18.510 1.00 42.31 302 ALA A O 1
ATOM 2265 N N . LEU A 1 303 ? -17.880 -4.942 18.396 1.00 41.06 303 LEU A N 1
ATOM 2266 C CA . LEU A 1 303 ? -17.703 -4.152 19.622 1.00 41.06 303 LEU A CA 1
ATOM 2267 C C . LEU A 1 303 ? -17.890 -2.648 19.357 1.00 41.06 303 LEU A C 1
ATOM 2269 O O . LEU A 1 303 ? -18.284 -1.920 20.270 1.00 41.06 303 LEU A O 1
ATOM 2273 N N . THR A 1 304 ? -17.672 -2.181 18.124 1.00 45.44 304 THR A N 1
ATOM 2274 C CA . THR A 1 304 ? -17.955 -0.806 17.694 1.00 45.44 304 THR A CA 1
ATOM 2275 C C . THR A 1 304 ? -19.431 -0.621 17.356 1.00 45.44 304 THR A C 1
ATOM 2277 O O . THR A 1 304 ? -19.822 -0.594 16.195 1.00 45.44 304 THR A O 1
ATOM 2280 N N . ALA A 1 305 ? -20.272 -0.451 18.376 1.00 47.06 305 ALA A N 1
ATOM 2281 C CA . ALA A 1 305 ? -21.559 0.196 18.162 1.00 47.06 305 ALA A CA 1
ATOM 2282 C C . ALA A 1 305 ? -21.301 1.695 17.946 1.00 47.06 305 ALA A C 1
ATOM 2284 O O . ALA A 1 305 ? -20.761 2.374 18.823 1.00 47.06 305 ALA A O 1
ATOM 2285 N N . THR A 1 306 ? -21.617 2.205 16.760 1.00 49.69 306 THR A N 1
ATOM 2286 C CA . THR A 1 306 ? -21.432 3.618 16.443 1.00 49.69 306 THR A CA 1
ATOM 2287 C C . THR A 1 306 ? -22.453 4.436 17.232 1.00 49.69 306 THR A C 1
ATOM 2289 O O . THR A 1 306 ? -23.653 4.155 17.235 1.00 49.69 306 THR A O 1
ATOM 2292 N N . VAL A 1 307 ? -21.980 5.459 17.937 1.00 45.69 307 VAL A N 1
ATOM 2293 C CA . VAL A 1 307 ? -22.848 6.518 18.452 1.00 45.69 307 VAL A CA 1
ATOM 2294 C C . VAL A 1 307 ? -22.869 7.595 17.385 1.00 45.69 307 VAL A C 1
ATOM 2296 O O . VAL A 1 307 ? -21.816 8.125 17.036 1.00 45.69 307 VAL A O 1
ATOM 2299 N N . LEU A 1 308 ? -24.049 7.879 16.838 1.00 48.06 308 LEU A N 1
ATOM 2300 C CA . LEU A 1 308 ? -24.207 9.000 15.926 1.00 48.06 308 LEU A CA 1
ATOM 2301 C C . LEU A 1 308 ? -23.992 10.290 16.702 1.00 48.06 308 LEU A C 1
ATOM 2303 O O . LEU A 1 308 ? -24.647 10.491 17.723 1.00 48.06 308 LEU A O 1
ATOM 2307 N N . ASP A 1 309 ? -23.053 11.111 16.228 1.00 44.41 309 ASP A N 1
ATOM 2308 C CA . ASP A 1 309 ? -22.659 12.356 16.882 1.00 44.41 309 ASP A CA 1
ATOM 2309 C C . ASP A 1 309 ? -22.387 12.168 18.393 1.00 44.41 309 ASP A C 1
ATOM 2311 O O . ASP A 1 309 ? -23.156 12.597 19.256 1.00 44.41 309 ASP A O 1
ATOM 2315 N N . PRO A 1 310 ? -21.285 11.491 18.767 1.00 47.12 310 PRO A N 1
ATOM 2316 C CA . PRO A 1 310 ? -21.011 11.164 20.168 1.00 47.12 310 PRO A CA 1
ATOM 2317 C C . PRO A 1 310 ? -20.856 12.398 21.071 1.00 47.12 310 PRO A C 1
ATOM 2319 O O . PRO A 1 310 ? -20.946 12.261 22.300 1.00 47.12 310 PRO A O 1
ATOM 2322 N N . GLN A 1 311 ? -20.611 13.564 20.465 1.00 51.00 311 GLN A N 1
ATOM 2323 C CA . GLN A 1 311 ? -20.409 14.855 21.114 1.00 51.00 311 GLN A CA 1
ATOM 2324 C C . GLN A 1 311 ? -21.678 15.725 21.133 1.00 51.00 311 GLN A C 1
ATOM 2326 O O . GLN A 1 311 ? -21.654 16.756 21.800 1.00 51.00 311 GLN A O 1
ATOM 2331 N N . ASP A 1 312 ? -22.759 15.307 20.464 1.00 53.59 312 ASP A N 1
ATOM 2332 C CA . ASP A 1 312 ? -24.054 16.004 20.433 1.00 53.59 312 ASP A CA 1
ATOM 2333 C C . ASP A 1 312 ? -23.941 17.450 19.895 1.00 53.59 312 ASP A C 1
ATOM 2335 O O . ASP A 1 312 ? -24.489 18.407 20.442 1.00 53.59 312 ASP A O 1
ATOM 2339 N N . VAL A 1 313 ? -23.122 17.628 18.855 1.00 50.75 313 VAL A N 1
ATOM 2340 C CA . VAL A 1 313 ? -22.766 18.932 18.268 1.00 50.75 313 VAL A CA 1
ATOM 2341 C C . VAL A 1 313 ? -23.599 19.249 17.019 1.00 50.75 313 VAL A C 1
ATOM 2343 O O . VAL A 1 313 ? -23.692 20.410 16.611 1.00 50.75 313 VAL A O 1
ATOM 2346 N N . CYS A 1 314 ? -24.206 18.245 16.392 1.00 53.34 314 CYS A N 1
ATOM 2347 C CA . CYS A 1 314 ? -24.978 18.351 15.163 1.00 53.34 314 CYS A CA 1
ATOM 2348 C C . CYS A 1 314 ? -26.485 18.275 15.444 1.00 53.34 314 CYS A C 1
ATOM 2350 O O . CYS A 1 314 ? -26.947 17.432 16.201 1.00 53.34 314 CYS A O 1
ATOM 2352 N N . VAL A 1 315 ? -27.257 19.134 14.768 1.00 57.66 315 VAL A N 1
ATOM 2353 C CA . VAL A 1 315 ? -28.727 19.061 14.737 1.00 57.66 315 VAL A CA 1
ATOM 2354 C C . VAL A 1 315 ? -29.202 18.368 13.458 1.00 57.66 315 VAL A C 1
ATOM 2356 O O . VAL A 1 315 ? -28.692 18.630 12.368 1.00 57.66 315 VAL A O 1
ATOM 2359 N N . ASN A 1 316 ? -30.218 17.526 13.587 1.00 64.75 316 ASN A N 1
ATOM 2360 C CA . ASN A 1 316 ? -30.732 16.577 12.602 1.00 64.75 316 ASN A CA 1
ATOM 2361 C C . ASN A 1 316 ? -29.680 15.595 12.057 1.00 64.75 316 ASN A C 1
ATOM 2363 O O . ASN A 1 316 ? -29.550 15.432 10.838 1.00 64.75 316 ASN A O 1
ATOM 2367 N N . THR A 1 317 ? -28.931 14.937 12.947 1.00 66.62 317 THR A N 1
ATOM 2368 C CA . THR A 1 317 ? -27.926 13.939 12.543 1.00 66.62 317 THR A CA 1
ATOM 2369 C C . THR A 1 317 ? -28.570 12.779 11.777 1.00 66.62 317 THR A C 1
ATOM 2371 O O . THR A 1 317 ? -29.459 12.085 12.280 1.00 66.62 317 THR A O 1
ATOM 2374 N N . ARG A 1 318 ? -28.106 12.557 10.540 1.00 70.69 318 ARG A N 1
ATOM 2375 C CA . ARG A 1 318 ? -28.595 11.488 9.665 1.00 70.69 318 ARG A CA 1
ATOM 2376 C C . ARG A 1 318 ? -27.520 10.893 8.767 1.00 70.69 318 ARG A C 1
ATOM 2378 O O . ARG A 1 318 ? -26.522 11.536 8.454 1.00 70.69 318 ARG A O 1
ATOM 2385 N N . TRP A 1 319 ? -27.765 9.655 8.365 1.00 61.59 319 TRP A N 1
ATOM 2386 C CA . TRP A 1 319 ? -26.968 8.835 7.467 1.00 61.59 319 TRP A CA 1
ATOM 2387 C C . TRP A 1 319 ? -27.828 8.514 6.260 1.00 61.59 319 TRP A C 1
ATOM 2389 O O . TRP A 1 319 ? -28.941 8.021 6.412 1.00 61.59 319 TRP A O 1
ATOM 2399 N N . GLU A 1 320 ? -27.309 8.786 5.073 1.00 67.31 320 GLU A N 1
ATOM 2400 C CA . GLU A 1 320 ? -27.999 8.527 3.815 1.00 67.31 320 GLU A CA 1
ATOM 2401 C C . GLU A 1 320 ? -27.177 7.519 3.011 1.00 67.31 320 GLU A C 1
ATOM 2403 O O . GLU A 1 320 ? -25.979 7.707 2.786 1.00 67.31 320 GLU A O 1
ATOM 2408 N N . MET A 1 321 ? -27.822 6.440 2.583 1.00 57.31 321 MET A N 1
ATOM 2409 C CA . MET A 1 321 ? -27.274 5.442 1.677 1.00 57.31 321 MET A CA 1
ATOM 2410 C C . MET A 1 321 ? -28.008 5.559 0.349 1.00 57.31 321 MET A C 1
ATOM 2412 O O . MET A 1 321 ? -29.211 5.332 0.287 1.00 57.31 321 MET A O 1
ATOM 2416 N N . GLN A 1 322 ? -27.302 5.884 -0.729 1.00 62.06 322 GLN A N 1
ATOM 2417 C CA . GLN A 1 322 ? -27.938 5.952 -2.038 1.00 62.06 322 GLN A CA 1
ATOM 2418 C C . GLN A 1 322 ? -28.364 4.547 -2.496 1.00 62.06 322 GLN A C 1
ATOM 2420 O O . GLN A 1 322 ? -27.526 3.657 -2.636 1.00 62.06 322 GLN A O 1
ATOM 2425 N N . VAL A 1 323 ? -29.656 4.347 -2.752 1.00 58.41 323 VAL A N 1
ATOM 2426 C CA . VAL A 1 323 ? -30.226 3.088 -3.255 1.00 58.41 323 VAL A CA 1
ATOM 2427 C C . VAL A 1 323 ? -31.259 3.384 -4.343 1.00 58.41 323 VAL A C 1
ATOM 2429 O O . VAL A 1 323 ? -31.890 4.439 -4.318 1.00 58.41 323 VAL A O 1
ATOM 2432 N N . PRO A 1 324 ? -31.485 2.488 -5.320 1.00 68.94 324 PRO A N 1
ATOM 2433 C CA . PRO A 1 324 ? -32.594 2.656 -6.252 1.00 68.94 324 PRO A CA 1
ATOM 2434 C C . PRO A 1 324 ? -33.928 2.795 -5.513 1.00 68.94 324 PRO A C 1
ATOM 2436 O O . PRO A 1 324 ? -34.161 2.098 -4.525 1.00 68.94 324 PRO A O 1
ATOM 2439 N N . ASN A 1 325 ? -34.837 3.620 -6.031 1.00 75.00 325 ASN A N 1
ATOM 2440 C CA . ASN A 1 325 ? -36.203 3.669 -5.514 1.00 75.00 325 ASN A CA 1
ATOM 2441 C C . ASN A 1 325 ? -36.833 2.274 -5.553 1.00 75.00 325 ASN A C 1
ATOM 2443 O O . ASN A 1 325 ? -36.813 1.601 -6.588 1.00 75.00 325 ASN A O 1
ATOM 2447 N N . GLY A 1 326 ? -37.388 1.836 -4.429 1.00 79.06 326 GLY A N 1
ATOM 2448 C CA . GLY A 1 326 ? -37.857 0.466 -4.274 1.00 79.06 326 GLY A CA 1
ATOM 2449 C C . GLY A 1 326 ? -38.176 0.103 -2.831 1.00 79.06 326 GLY A C 1
ATOM 2450 O O . GLY A 1 326 ? -37.967 0.898 -1.917 1.00 79.06 326 GLY A O 1
ATOM 2451 N N . VAL A 1 327 ? -38.698 -1.110 -2.648 1.00 79.25 327 VAL A N 1
ATOM 2452 C CA . VAL A 1 327 ? -39.015 -1.664 -1.329 1.00 79.25 327 VAL A CA 1
ATOM 2453 C C . VAL A 1 327 ? -37.853 -2.520 -0.834 1.00 79.25 327 VAL A C 1
ATOM 2455 O O . VAL A 1 327 ? -37.450 -3.476 -1.505 1.00 79.25 327 VAL A O 1
ATOM 2458 N N . TYR A 1 328 ? -37.385 -2.233 0.374 1.00 75.12 328 TYR A N 1
ATOM 2459 C CA . TYR A 1 328 ? -36.294 -2.944 1.028 1.00 75.12 328 TYR A CA 1
ATOM 2460 C C . TYR A 1 328 ? -36.742 -3.520 2.366 1.00 75.12 328 TYR A C 1
ATOM 2462 O O . TYR A 1 328 ? -37.540 -2.912 3.075 1.00 75.12 328 TYR A O 1
ATOM 2470 N N . MET A 1 329 ? -36.225 -4.698 2.702 1.00 77.56 329 MET A N 1
ATOM 2471 C CA . MET A 1 329 ? -36.206 -5.220 4.058 1.00 77.56 329 MET A CA 1
ATOM 2472 C C . MET A 1 329 ? -34.928 -4.717 4.718 1.00 77.56 329 MET A C 1
ATOM 2474 O O . MET A 1 329 ? -33.826 -5.002 4.258 1.00 77.56 329 MET A O 1
ATOM 2478 N N . ILE A 1 330 ? -35.073 -3.938 5.777 1.00 77.69 330 ILE A N 1
ATOM 2479 C CA . ILE A 1 330 ? -33.961 -3.289 6.456 1.00 77.69 330 ILE A CA 1
ATOM 2480 C C . ILE A 1 330 ? -33.908 -3.834 7.867 1.00 77.69 330 ILE A C 1
ATOM 2482 O O . ILE A 1 330 ? -34.888 -3.742 8.601 1.00 77.69 330 ILE A O 1
ATOM 2486 N N . THR A 1 331 ? -32.770 -4.403 8.243 1.00 74.88 331 THR A N 1
ATOM 2487 C CA . THR A 1 331 ? -32.529 -4.919 9.587 1.00 74.88 331 THR A CA 1
ATOM 2488 C C . THR A 1 331 ? -31.490 -4.058 10.281 1.00 74.88 331 THR A C 1
ATOM 2490 O O . THR A 1 331 ? -30.316 -4.099 9.918 1.00 74.88 331 THR A O 1
ATOM 2493 N N . ALA A 1 332 ? -31.909 -3.299 11.290 1.00 76.62 332 ALA A N 1
ATOM 2494 C CA . ALA A 1 332 ? -31.009 -2.582 12.182 1.00 76.62 332 ALA A CA 1
ATOM 2495 C C . ALA A 1 332 ? -30.727 -3.435 13.420 1.00 76.62 332 ALA A C 1
ATOM 2497 O O . ALA A 1 332 ? -31.647 -3.911 14.080 1.00 76.62 332 ALA A O 1
ATOM 2498 N N . THR A 1 333 ? -29.453 -3.633 13.735 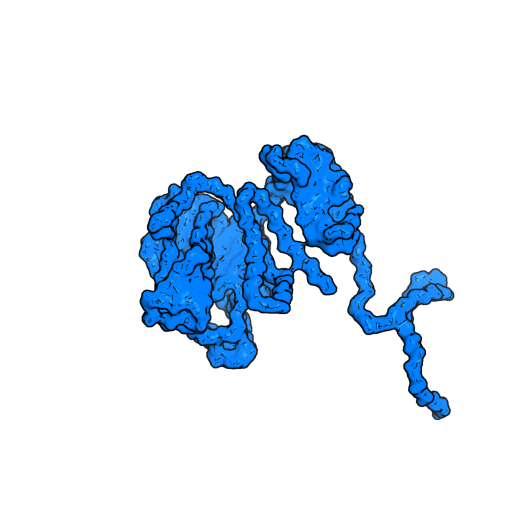1.00 76.25 333 THR A N 1
ATOM 2499 C CA . THR A 1 333 ? -28.966 -4.314 14.933 1.00 76.25 333 THR A CA 1
ATOM 2500 C C . THR A 1 333 ? -28.345 -3.280 15.861 1.00 76.25 333 THR A C 1
ATOM 2502 O O . THR A 1 333 ? -27.471 -2.521 15.443 1.00 76.25 333 THR A O 1
ATOM 2505 N N . TYR A 1 334 ? -28.758 -3.291 17.122 1.00 79.19 334 TYR A N 1
ATOM 2506 C CA . TYR A 1 334 ? -28.285 -2.420 18.191 1.00 79.19 334 TYR A CA 1
ATOM 2507 C C . TYR A 1 334 ? -27.562 -3.217 19.272 1.00 79.19 334 TYR A C 1
ATOM 2509 O O . TYR A 1 334 ? -27.902 -4.374 19.521 1.00 79.19 334 TYR A O 1
ATOM 2517 N N . GLY A 1 335 ? -26.616 -2.575 19.953 1.00 71.38 335 GLY A N 1
ATOM 2518 C CA . GLY A 1 335 ? -25.945 -3.116 21.132 1.00 71.38 335 GLY A CA 1
ATOM 2519 C C . GLY A 1 335 ? -24.448 -3.348 20.963 1.00 71.38 335 GLY A C 1
ATOM 2520 O O . GLY A 1 335 ? -23.890 -3.281 19.866 1.00 71.38 335 GLY A O 1
ATOM 2521 N N . SER A 1 336 ? -23.785 -3.622 22.085 1.00 59.75 336 SER A N 1
ATOM 2522 C CA . SER A 1 336 ? -22.393 -4.060 22.122 1.00 59.75 336 SER A CA 1
ATOM 2523 C C . SER A 1 336 ? -22.121 -4.899 23.375 1.00 59.75 336 SER A C 1
ATOM 2525 O O . SER A 1 336 ? -22.863 -4.827 24.359 1.00 59.75 336 SER A O 1
ATOM 2527 N N . PRO A 1 337 ? -21.026 -5.673 23.391 1.00 52.38 337 PRO A N 1
ATOM 2528 C CA . PRO A 1 337 ? -20.593 -6.393 24.584 1.00 52.38 337 PRO A CA 1
ATOM 2529 C C . PRO A 1 337 ? -20.222 -5.519 25.794 1.00 52.38 337 PRO A C 1
ATOM 2531 O O . PRO A 1 337 ? -20.198 -6.030 26.909 1.00 52.38 337 PRO A O 1
ATOM 2534 N N . LEU A 1 338 ? -19.905 -4.234 25.593 1.00 50.78 338 LEU A N 1
ATOM 2535 C CA . LEU A 1 338 ? -19.256 -3.398 26.615 1.00 50.78 338 LEU A CA 1
ATOM 2536 C C . LEU A 1 338 ? -20.177 -2.359 27.254 1.00 50.78 338 LEU A C 1
ATOM 2538 O O . LEU A 1 338 ? -19.953 -1.966 28.398 1.00 50.78 338 LEU A O 1
ATOM 2542 N N . HIS A 1 339 ? -21.193 -1.895 26.530 1.00 62.16 339 HIS A N 1
ATOM 2543 C CA . HIS A 1 339 ? -22.003 -0.760 26.954 1.00 62.16 339 HIS A CA 1
ATOM 2544 C C . HIS A 1 339 ? -23.484 -1.016 26.715 1.00 62.16 339 HIS A C 1
ATOM 2546 O O . HIS A 1 339 ? -23.869 -1.721 25.786 1.00 62.16 33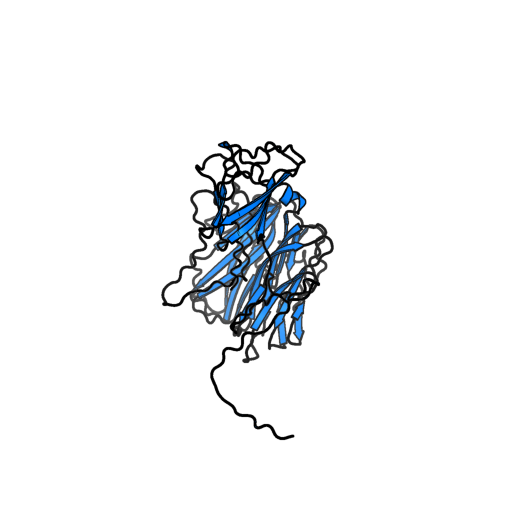9 HIS A O 1
ATOM 2552 N N . SER A 1 340 ? -24.311 -0.438 27.582 1.00 77.50 340 SER A N 1
ATOM 2553 C CA . SER A 1 340 ? -25.746 -0.346 27.358 1.00 77.50 340 SER A CA 1
ATOM 2554 C C . SER A 1 340 ? -26.066 0.864 26.488 1.00 77.50 340 SER A C 1
ATOM 2556 O O . SER A 1 340 ? -25.406 1.898 26.605 1.00 77.50 340 SER A O 1
ATOM 2558 N N . PHE A 1 341 ? -27.112 0.760 25.678 1.00 82.12 341 PHE A N 1
ATOM 2559 C CA . PHE A 1 341 ? -27.522 1.797 24.737 1.00 82.12 341 PHE A CA 1
ATOM 2560 C C . PHE A 1 341 ? -29.016 2.063 24.814 1.00 82.12 341 PHE A C 1
ATOM 2562 O O . PHE A 1 341 ? -29.793 1.190 25.186 1.00 82.12 341 PHE A O 1
ATOM 2569 N N . GLN A 1 342 ? -29.406 3.265 24.408 1.00 87.06 342 GLN A N 1
ATOM 2570 C CA . GLN A 1 342 ? -30.800 3.629 24.174 1.00 87.06 342 GLN A CA 1
ATOM 2571 C C . GLN A 1 342 ? -31.011 3.804 22.675 1.00 87.06 342 GLN A C 1
ATOM 2573 O O . GLN A 1 342 ? -30.102 4.264 21.980 1.00 87.06 342 GLN A O 1
ATOM 2578 N N . THR A 1 343 ? -32.195 3.446 22.180 1.00 90.62 343 THR A N 1
ATOM 2579 C CA . THR A 1 343 ? -32.500 3.494 20.737 1.00 90.62 343 THR A CA 1
ATOM 2580 C C . THR A 1 343 ? -33.765 4.290 20.404 1.00 90.62 343 THR A C 1
ATOM 2582 O O . THR A 1 343 ? -34.228 4.265 19.268 1.00 90.62 343 THR A O 1
ATOM 2585 N N . HIS A 1 344 ? -34.361 4.975 21.384 1.00 88.31 344 HIS A N 1
ATOM 2586 C CA . HIS A 1 344 ? -35.675 5.627 21.288 1.00 88.31 344 HIS A CA 1
ATOM 2587 C C . HIS A 1 344 ? -35.760 6.698 20.191 1.00 88.31 344 HIS A C 1
ATOM 2589 O O . HIS A 1 344 ? -36.817 6.870 19.589 1.00 88.31 344 HIS A O 1
ATOM 2595 N N . GLY A 1 345 ? -34.651 7.378 19.897 1.00 86.25 345 GLY A N 1
ATOM 2596 C CA . GLY A 1 345 ? -34.583 8.413 18.862 1.00 86.25 345 GLY A CA 1
ATOM 2597 C C . GLY A 1 345 ? -34.226 7.908 17.464 1.00 86.25 345 GLY A C 1
ATOM 2598 O O . GLY A 1 345 ? -34.087 8.719 16.553 1.00 86.25 345 GLY A O 1
ATOM 2599 N N . CYS A 1 346 ? -34.004 6.601 17.284 1.00 87.00 346 CYS A N 1
ATOM 2600 C CA . CYS A 1 346 ? -33.552 6.063 16.004 1.00 87.00 346 CYS A CA 1
ATOM 2601 C C . CYS A 1 346 ? -34.713 5.882 15.026 1.00 87.00 346 CYS A C 1
ATOM 2603 O O . CYS A 1 346 ? -35.736 5.278 15.361 1.00 87.00 346 CYS A O 1
ATOM 2605 N N . THR A 1 347 ? -34.529 6.341 13.790 1.00 91.19 347 THR A N 1
ATOM 2606 C CA . THR A 1 347 ? -35.503 6.191 12.704 1.00 91.19 347 THR A CA 1
ATOM 2607 C C . THR A 1 347 ? -34.838 5.762 11.401 1.00 91.19 347 THR A C 1
ATOM 2609 O O . THR A 1 347 ? -33.679 6.082 11.158 1.00 91.19 347 THR A O 1
ATOM 2612 N N . ILE A 1 348 ? -35.574 5.043 10.557 1.00 88.12 348 ILE A N 1
ATOM 2613 C CA . ILE A 1 348 ? -35.200 4.706 9.179 1.00 88.12 348 ILE A CA 1
ATOM 2614 C C . ILE A 1 348 ? -36.355 5.152 8.284 1.00 88.12 348 ILE A C 1
ATOM 2616 O O . ILE A 1 348 ? -37.497 4.792 8.555 1.00 88.12 348 ILE A O 1
ATOM 2620 N N . GLU A 1 349 ? -36.091 5.957 7.255 1.00 89.69 349 GLU A N 1
ATOM 2621 C CA . GLU A 1 349 ? -37.126 6.577 6.404 1.00 89.69 349 GLU A CA 1
ATOM 2622 C C . GLU A 1 349 ? -38.197 7.334 7.216 1.00 89.69 349 GLU A C 1
ATOM 2624 O O . GLU A 1 349 ? -3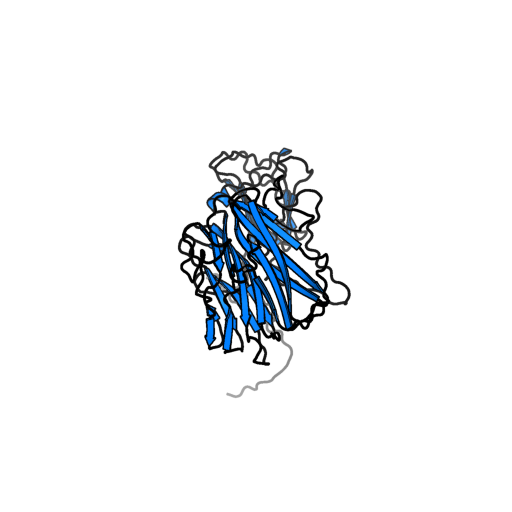9.373 7.374 6.858 1.00 89.69 349 GLU A O 1
ATOM 2629 N N . GLY A 1 350 ? -37.813 7.890 8.370 1.00 89.56 350 GLY A N 1
ATOM 2630 C CA . GLY A 1 350 ? -38.731 8.545 9.309 1.00 89.56 350 GLY A CA 1
ATOM 2631 C C . GLY A 1 350 ? -39.608 7.593 10.138 1.00 89.56 350 GLY A C 1
ATOM 2632 O O . GLY A 1 350 ? -40.341 8.053 11.013 1.00 89.56 350 GLY A O 1
ATOM 2633 N N . PHE A 1 351 ? -39.521 6.278 9.930 1.00 92.69 351 PHE A N 1
ATOM 2634 C CA . PHE A 1 351 ? -40.190 5.273 10.758 1.00 92.69 351 PHE A CA 1
ATOM 2635 C C . PHE A 1 351 ? -39.315 4.889 11.949 1.00 92.69 351 PHE A C 1
ATOM 2637 O O . PHE A 1 351 ? -38.100 4.769 11.813 1.00 92.69 351 PHE A O 1
ATOM 2644 N N . SER A 1 352 ? -39.920 4.669 13.121 1.00 94.06 352 SER A N 1
ATOM 2645 C CA . SER A 1 352 ? -39.165 4.280 14.318 1.00 94.06 352 SER A CA 1
ATOM 2646 C C . SER A 1 352 ? -38.429 2.959 14.098 1.00 94.06 352 SER A C 1
ATOM 2648 O O . SER A 1 352 ? -39.039 1.950 13.750 1.00 94.06 352 SER A O 1
ATOM 2650 N N . ALA A 1 353 ? -37.123 2.989 14.343 1.00 92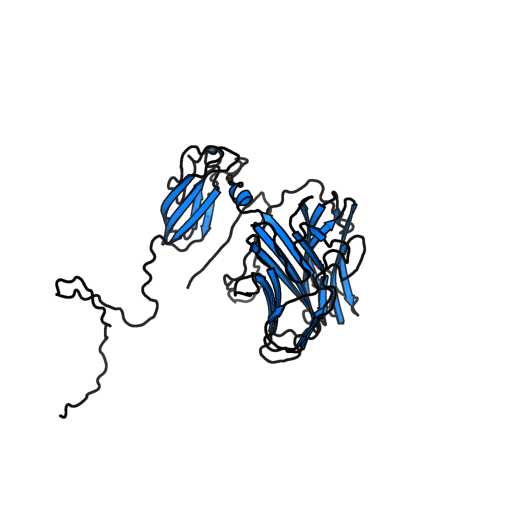.12 353 ALA A N 1
ATOM 2651 C CA . ALA A 1 353 ? -36.237 1.833 14.360 1.00 92.12 353 ALA A CA 1
ATOM 2652 C C . ALA A 1 353 ? -35.794 1.501 15.799 1.00 92.12 353 ALA A C 1
ATOM 2654 O O . ALA A 1 353 ? -34.758 0.884 16.015 1.00 92.12 353 ALA A O 1
ATOM 2655 N N . SER A 1 354 ? -36.554 1.936 16.808 1.00 93.25 354 SER A N 1
ATOM 2656 C CA . SER A 1 354 ? -36.202 1.708 18.209 1.00 93.25 354 SER A CA 1
ATOM 2657 C C . SER A 1 354 ? -36.495 0.275 18.659 1.00 93.25 354 SER A C 1
ATOM 2659 O O . SER A 1 354 ? -37.543 -0.290 18.354 1.00 93.25 354 SER A O 1
ATOM 2661 N N . VAL A 1 355 ? -35.591 -0.277 19.469 1.00 92.19 355 VAL A N 1
ATOM 2662 C CA . VAL A 1 355 ? -35.754 -1.524 20.235 1.00 92.19 355 VAL A CA 1
ATOM 2663 C C . VAL A 1 355 ? -35.755 -1.279 21.753 1.00 92.19 355 VAL A C 1
ATOM 2665 O O . VAL A 1 355 ? -35.631 -2.218 22.536 1.00 92.19 355 VAL A O 1
ATOM 2668 N N . GLY A 1 356 ? -35.889 -0.020 22.182 1.00 93.38 356 GLY A N 1
ATOM 2669 C CA . GLY A 1 356 ? -35.792 0.395 23.581 1.00 93.38 356 GLY A CA 1
ATOM 2670 C C . GLY A 1 356 ? -34.354 0.446 24.104 1.00 93.38 356 GLY A C 1
ATOM 2671 O O . GLY A 1 356 ? -33.423 0.810 23.374 1.00 93.38 356 GLY A O 1
ATOM 2672 N N . ASP A 1 357 ? -34.185 0.117 25.385 1.00 92.50 357 ASP A N 1
ATOM 2673 C CA . ASP A 1 357 ? -32.878 0.016 26.032 1.00 92.50 357 ASP A CA 1
ATOM 2674 C C . ASP A 1 357 ? -32.240 -1.351 25.743 1.00 92.50 357 ASP A C 1
ATOM 2676 O O . ASP A 1 357 ? -32.845 -2.400 25.966 1.00 92.50 357 ASP A O 1
ATOM 2680 N N . VAL A 1 358 ? -30.993 -1.338 25.280 1.00 88.00 358 VAL A N 1
ATOM 2681 C CA . VAL A 1 358 ? -30.199 -2.533 24.983 1.00 88.00 358 VAL A CA 1
ATOM 2682 C C . VAL A 1 358 ? -29.101 -2.664 26.038 1.00 88.00 358 VAL A C 1
ATOM 2684 O O . VAL A 1 358 ? -28.182 -1.844 26.048 1.00 88.00 358 VAL A O 1
ATOM 2687 N N . PRO A 1 359 ? -29.163 -3.651 26.949 1.00 84.31 359 PRO A N 1
ATOM 2688 C CA . PRO A 1 359 ? -28.124 -3.875 27.951 1.00 84.31 359 PRO A CA 1
ATOM 2689 C C . PRO A 1 359 ? -26.760 -4.226 27.340 1.00 84.31 359 PRO A C 1
ATOM 2691 O O . PRO A 1 359 ? -26.679 -4.823 26.265 1.00 84.31 359 PRO A O 1
ATOM 2694 N N . ALA A 1 360 ? -25.683 -3.935 28.078 1.00 74.56 360 ALA A N 1
ATOM 2695 C CA . ALA A 1 360 ? -24.345 -4.409 27.727 1.00 74.56 360 ALA A CA 1
ATOM 2696 C C . ALA A 1 360 ? -24.329 -5.942 27.606 1.00 74.56 360 ALA A C 1
ATOM 2698 O O . ALA A 1 360 ? -24.921 -6.644 28.429 1.00 74.56 360 ALA A O 1
ATOM 2699 N N . GLY A 1 361 ? -23.654 -6.466 26.583 1.00 62.81 361 GLY A N 1
ATOM 2700 C CA . GLY A 1 361 ? -23.611 -7.905 26.307 1.00 62.81 361 GLY A CA 1
ATOM 2701 C C . GLY A 1 361 ? -24.700 -8.406 25.360 1.00 62.81 361 GLY A C 1
ATOM 2702 O O . GLY A 1 361 ? -24.657 -9.576 24.983 1.00 62.81 361 GLY A O 1
ATOM 2703 N N . GLN A 1 362 ? -25.659 -7.564 24.961 1.00 77.88 362 GLN A N 1
ATOM 2704 C CA . GLN A 1 362 ? -26.765 -7.960 24.087 1.00 77.88 362 GLN A CA 1
ATOM 2705 C C . GLN A 1 362 ? -26.672 -7.305 22.708 1.00 77.88 362 GLN A C 1
ATOM 2707 O O . GLN A 1 362 ? -26.232 -6.166 22.571 1.00 77.88 362 GLN A O 1
ATOM 2712 N N . LEU A 1 363 ? -27.116 -8.047 21.690 1.00 73.44 363 LEU A N 1
ATOM 2713 C CA . LEU A 1 363 ? -27.384 -7.539 20.348 1.00 73.44 363 LEU A CA 1
ATOM 2714 C C . LEU A 1 363 ? -28.863 -7.764 20.046 1.00 73.44 363 LEU A C 1
ATOM 2716 O O . LEU A 1 363 ? -29.334 -8.902 20.069 1.00 73.44 363 LEU A O 1
ATOM 2720 N N . VAL A 1 364 ? -29.593 -6.690 19.765 1.00 84.38 364 VAL A N 1
ATOM 2721 C CA . VAL A 1 364 ? -31.040 -6.718 19.523 1.00 84.38 364 VAL A CA 1
ATOM 2722 C C . VAL A 1 364 ? -31.304 -6.128 18.150 1.00 84.38 364 VAL A C 1
ATOM 2724 O O . VAL A 1 364 ? -30.777 -5.069 17.825 1.00 84.38 364 VAL A O 1
ATOM 2727 N N . SER A 1 365 ? -32.081 -6.822 17.320 1.00 87.12 365 SER A N 1
ATOM 2728 C CA . SER A 1 365 ? -32.372 -6.374 15.956 1.00 87.12 365 SER A CA 1
ATOM 2729 C C . SER A 1 365 ? -33.848 -6.066 15.757 1.00 87.12 365 SER A C 1
ATOM 2731 O O . SER A 1 365 ? -34.705 -6.738 16.327 1.00 87.12 365 SER A O 1
ATOM 2733 N N . ILE A 1 366 ? -34.125 -5.089 14.899 1.00 90.31 366 ILE A N 1
ATOM 2734 C CA . ILE A 1 366 ? -35.443 -4.793 14.344 1.00 90.31 366 ILE A CA 1
ATOM 2735 C C . ILE A 1 366 ? -35.367 -4.891 12.823 1.00 90.31 366 ILE A C 1
ATOM 2737 O O . ILE A 1 366 ? -34.402 -4.419 12.223 1.00 90.31 366 ILE A O 1
ATOM 2741 N N . SER A 1 367 ? -36.376 -5.505 12.210 1.00 88.81 367 SER A N 1
ATOM 2742 C CA . SER A 1 367 ? -36.501 -5.612 10.755 1.00 88.81 367 SER A CA 1
ATOM 2743 C C . SER A 1 367 ? -37.756 -4.886 10.289 1.00 88.81 367 SER A C 1
ATOM 2745 O O . SER A 1 367 ? -38.823 -5.030 10.886 1.00 88.81 367 SER A O 1
ATOM 2747 N N . MET A 1 368 ? -37.624 -4.096 9.228 1.00 89.25 368 MET A N 1
ATOM 2748 C CA . MET A 1 368 ? -38.662 -3.208 8.715 1.00 89.25 368 MET A CA 1
ATOM 2749 C C . MET A 1 368 ? -38.701 -3.305 7.195 1.00 89.25 368 MET A C 1
ATOM 2751 O O . MET A 1 368 ? -37.658 -3.252 6.550 1.00 89.25 368 MET A O 1
ATOM 2755 N N . GLN A 1 369 ? -39.892 -3.393 6.609 1.00 90.81 369 GLN A N 1
ATOM 2756 C CA . GLN A 1 369 ? -40.053 -3.265 5.165 1.00 90.81 369 GLN A CA 1
ATOM 2757 C C . GLN A 1 369 ? -40.404 -1.815 4.825 1.00 90.81 369 GLN A C 1
ATOM 2759 O O . GLN A 1 369 ? -41.476 -1.350 5.206 1.00 90.81 369 GLN A O 1
ATOM 2764 N N . LEU A 1 370 ? -39.520 -1.107 4.120 1.00 89.50 370 LEU A N 1
ATOM 2765 C CA . LEU A 1 370 ? -39.668 0.321 3.822 1.00 89.50 370 LEU A CA 1
ATOM 2766 C C . LEU A 1 370 ? -39.493 0.615 2.333 1.00 89.50 370 LEU A C 1
ATOM 2768 O O . LEU A 1 370 ? -38.762 -0.075 1.625 1.00 89.50 370 LEU A O 1
ATOM 2772 N N . GLN A 1 371 ? -40.178 1.657 1.869 1.00 89.50 371 GLN A N 1
ATOM 2773 C CA . GLN A 1 371 ? -40.108 2.163 0.502 1.00 89.50 371 GLN A CA 1
ATOM 2774 C C . GLN A 1 371 ? -39.178 3.378 0.453 1.00 89.50 371 GLN A C 1
ATOM 2776 O O . GLN A 1 371 ? -39.441 4.360 1.137 1.00 89.50 371 GLN A O 1
ATOM 2781 N N . VAL A 1 372 ? -38.172 3.340 -0.422 1.00 81.12 372 VAL A N 1
ATOM 2782 C CA . VAL A 1 372 ? -37.307 4.487 -0.740 1.00 81.12 372 VAL A CA 1
ATOM 2783 C C . VAL A 1 372 ? -37.824 5.182 -2.003 1.00 81.12 372 VAL A C 1
ATOM 2785 O O . VAL A 1 372 ? -38.130 4.512 -2.998 1.00 81.12 372 VAL A O 1
ATOM 2788 N N . ASN A 1 373 ? -37.950 6.513 -1.965 1.00 87.25 373 ASN A N 1
ATOM 2789 C CA . ASN A 1 373 ? -38.601 7.311 -3.020 1.00 87.25 373 ASN A CA 1
ATOM 2790 C C . ASN A 1 373 ? -37.721 8.406 -3.638 1.00 87.25 373 ASN A C 1
ATOM 2792 O O . ASN A 1 373 ? -38.015 8.884 -4.735 1.00 87.25 373 ASN A O 1
ATOM 2796 N N . ASP A 1 374 ? -36.664 8.814 -2.954 1.00 76.00 374 ASP A N 1
ATOM 2797 C CA . ASP A 1 374 ? -35.778 9.919 -3.328 1.00 76.00 374 ASP A CA 1
ATOM 2798 C C . ASP A 1 374 ? -34.377 9.447 -3.753 1.00 76.00 374 ASP A C 1
ATOM 2800 O O . ASP A 1 374 ? -33.505 10.257 -4.064 1.00 76.00 374 ASP A O 1
ATOM 2804 N N . GLY A 1 375 ? -34.177 8.133 -3.818 1.00 72.12 375 GLY A N 1
ATOM 2805 C CA . GLY A 1 375 ? -32.908 7.501 -4.128 1.00 72.12 375 GLY A CA 1
ATOM 2806 C C . GLY A 1 375 ? -31.979 7.359 -2.926 1.00 72.12 375 GLY A C 1
ATOM 2807 O O . GLY A 1 375 ? -30.834 6.958 -3.128 1.00 72.12 375 GLY A O 1
ATOM 2808 N N . TYR A 1 376 ? -32.431 7.666 -1.705 1.00 68.00 376 TYR A N 1
ATOM 2809 C CA . TYR A 1 376 ? -31.623 7.589 -0.493 1.00 68.00 376 TYR A CA 1
ATOM 2810 C C . TYR A 1 376 ? -32.369 6.877 0.632 1.00 68.00 376 TYR A C 1
ATOM 2812 O O . TYR A 1 376 ? -33.429 7.302 1.065 1.00 68.00 376 TYR A O 1
ATOM 2820 N N . LEU A 1 377 ? -31.776 5.806 1.152 1.00 68.75 377 LEU A N 1
ATOM 2821 C CA . LEU A 1 377 ? -32.184 5.234 2.420 1.00 68.75 377 LEU A CA 1
ATOM 2822 C C . LEU A 1 377 ? -31.585 6.049 3.568 1.00 68.75 377 LEU A C 1
ATOM 2824 O O . LEU A 1 377 ? -30.367 6.152 3.690 1.00 68.75 377 LEU A O 1
ATOM 2828 N N . THR A 1 378 ? -32.432 6.571 4.438 1.00 77.94 378 THR A N 1
ATOM 2829 C CA . THR A 1 378 ? -32.081 7.554 5.450 1.00 77.94 378 THR A CA 1
ATOM 2830 C C . THR A 1 378 ? -32.271 6.985 6.852 1.00 77.94 378 THR A C 1
ATOM 2832 O O . THR A 1 378 ? -33.396 6.761 7.293 1.00 77.94 378 THR A O 1
ATOM 2835 N N . PHE A 1 379 ? -31.178 6.801 7.589 1.00 79.62 379 PHE A N 1
ATOM 2836 C CA . PHE A 1 379 ? -31.189 6.537 9.028 1.00 79.62 379 PHE A CA 1
ATOM 2837 C C . PHE A 1 379 ? -30.972 7.847 9.789 1.00 79.62 379 PHE A C 1
ATOM 2839 O O . PHE A 1 379 ? -30.025 8.571 9.498 1.00 79.62 379 PHE A O 1
ATOM 2846 N N . GLN A 1 380 ? -31.825 8.178 10.754 1.00 77.81 380 GLN A N 1
ATOM 2847 C CA . GLN A 1 380 ? -31.725 9.422 11.525 1.00 77.81 380 GLN A CA 1
ATOM 2848 C C . GLN A 1 380 ? -31.789 9.150 13.019 1.00 77.81 380 GLN A C 1
ATOM 2850 O O . GLN A 1 380 ? -32.478 8.231 13.466 1.00 77.81 380 GLN A O 1
ATOM 2855 N N . GLY A 1 381 ? -31.109 9.993 13.784 1.00 73.44 381 GLY A N 1
ATOM 2856 C CA . GLY A 1 381 ? -31.165 9.978 15.233 1.00 73.44 381 GLY A CA 1
ATOM 2857 C C . GLY A 1 381 ? -29.900 10.552 15.851 1.00 73.44 381 GLY A C 1
ATOM 2858 O O . GLY A 1 381 ? -28.809 10.470 15.290 1.00 73.44 381 GLY A O 1
ATOM 2859 N N . GLU A 1 382 ? -30.065 11.129 17.031 1.00 69.94 382 GLU A N 1
ATOM 2860 C CA . GLU A 1 382 ? -29.003 11.782 17.795 1.00 69.94 382 GLU A CA 1
ATOM 2861 C C . GLU A 1 382 ? -28.847 11.147 19.164 1.00 69.94 382 GLU A C 1
ATOM 2863 O O . GLU A 1 382 ? -29.813 10.625 19.737 1.00 69.94 382 GLU A O 1
ATOM 2868 N N . LYS A 1 383 ? -27.658 11.289 19.748 1.00 67.00 383 LYS A N 1
ATOM 2869 C CA . LYS A 1 383 ? -27.427 10.920 21.139 1.00 67.00 383 LYS A CA 1
ATOM 2870 C C . LYS A 1 383 ? -28.372 11.667 22.091 1.00 67.00 383 LYS A C 1
ATOM 2872 O O . LYS A 1 383 ? -28.948 11.001 22.951 1.00 67.00 383 LYS A O 1
ATOM 2877 N N . ALA A 1 384 ? -28.616 12.972 21.898 1.00 72.12 384 ALA A N 1
ATOM 2878 C CA . ALA A 1 384 ? -29.634 13.743 22.631 1.00 72.12 384 ALA A CA 1
ATOM 2879 C C . ALA A 1 384 ? -31.021 13.090 22.615 1.00 72.12 384 ALA A C 1
ATOM 2881 O O . ALA A 1 384 ? -31.713 13.047 23.631 1.00 72.12 384 ALA A O 1
ATOM 2882 N N . SER A 1 385 ? -31.428 12.568 21.456 1.00 75.94 385 SER A N 1
ATOM 2883 C CA . SER A 1 385 ? -32.723 11.903 21.269 1.00 75.94 385 SER A CA 1
ATOM 2884 C C . SER A 1 385 ? -32.751 10.459 21.790 1.00 75.94 385 SER A C 1
ATOM 2886 O O . SER A 1 385 ? -33.764 9.770 21.673 1.00 75.94 385 SER A O 1
ATOM 2888 N N . GLY A 1 386 ? -31.639 9.972 22.348 1.00 79.62 386 GLY A N 1
ATOM 2889 C CA . GLY A 1 386 ? -31.486 8.587 22.769 1.00 79.62 386 GLY A CA 1
ATOM 2890 C C . GLY A 1 386 ? -31.380 7.619 21.592 1.00 79.62 386 GLY A C 1
ATOM 2891 O O . GLY A 1 386 ? -31.838 6.489 21.718 1.00 79.62 386 GLY A O 1
ATOM 2892 N N . CYS A 1 387 ? -30.832 8.042 20.446 1.00 81.25 387 CYS A N 1
ATOM 2893 C CA . CYS A 1 387 ? -30.429 7.144 19.365 1.00 81.25 387 CYS A CA 1
ATOM 2894 C C . CYS A 1 387 ? -28.935 6.842 19.457 1.00 81.25 387 CYS A C 1
ATOM 2896 O O . CYS A 1 387 ? -28.086 7.613 19.012 1.00 81.25 387 CYS A O 1
ATOM 2898 N N . THR A 1 388 ? -28.603 5.707 20.060 1.00 77.56 388 THR A N 1
ATOM 2899 C CA . THR A 1 388 ? -27.221 5.284 20.283 1.00 77.56 388 THR A CA 1
ATOM 2900 C C . THR A 1 388 ? -27.065 3.797 20.006 1.00 77.56 388 THR A C 1
ATOM 2902 O O . THR A 1 388 ? -28.039 3.046 19.976 1.00 77.56 388 THR A O 1
ATOM 2905 N N . GLY A 1 389 ? -25.821 3.359 19.828 1.00 69.44 389 GLY A N 1
ATOM 2906 C CA . GLY A 1 389 ? -25.515 1.937 19.830 1.00 69.44 389 GLY A CA 1
ATOM 2907 C C . GLY A 1 389 ? -25.956 1.190 18.581 1.00 69.44 389 GLY A C 1
ATOM 2908 O O . GLY A 1 389 ? -26.212 -0.008 18.682 1.00 69.44 389 GLY A O 1
ATOM 2909 N N . ILE A 1 390 ? -26.053 1.860 17.425 1.00 73.69 390 ILE A N 1
ATOM 2910 C CA . ILE A 1 390 ? -26.259 1.155 16.158 1.00 73.69 390 ILE A CA 1
ATOM 2911 C C . ILE A 1 390 ? -25.002 0.331 15.857 1.00 73.69 390 ILE A C 1
ATOM 2913 O O . ILE A 1 390 ? -23.890 0.850 15.818 1.00 73.69 390 ILE A O 1
ATOM 2917 N N . ASN A 1 391 ? -25.172 -0.977 15.710 1.00 64.62 391 ASN A N 1
ATOM 2918 C CA . ASN A 1 391 ? -24.091 -1.927 15.469 1.00 64.62 391 ASN A CA 1
ATOM 2919 C C . ASN A 1 391 ? -23.975 -2.259 13.980 1.00 64.62 391 ASN A C 1
ATOM 2921 O O . ASN A 1 391 ? -22.888 -2.276 13.413 1.00 64.62 391 ASN A O 1
ATOM 2925 N N . ARG A 1 392 ? -25.119 -2.519 13.337 1.00 66.00 392 ARG A N 1
ATOM 2926 C CA . ARG A 1 392 ? -25.185 -2.945 1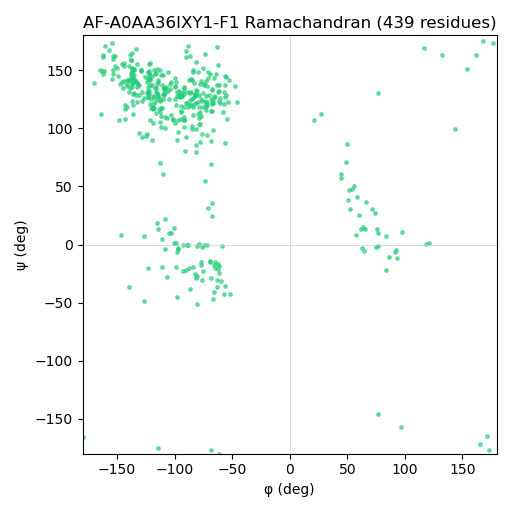1.938 1.00 66.00 392 ARG A CA 1
ATOM 2927 C C . ARG A 1 392 ? -26.520 -2.554 11.322 1.00 66.00 392 ARG A C 1
ATOM 2929 O O . ARG A 1 392 ? -27.547 -2.705 11.971 1.00 66.00 392 ARG A O 1
ATOM 2936 N N . ILE A 1 393 ? -26.516 -2.139 10.057 1.00 64.44 393 ILE A N 1
ATOM 2937 C CA . ILE A 1 393 ? -27.725 -2.045 9.228 1.00 64.44 393 ILE A CA 1
ATOM 2938 C C . ILE A 1 393 ? -27.524 -2.956 8.017 1.00 64.44 393 ILE A C 1
ATOM 2940 O O . ILE A 1 393 ? -26.519 -2.848 7.319 1.00 64.44 393 ILE A O 1
ATOM 2944 N N . VAL A 1 394 ? -28.458 -3.877 7.795 1.00 63.28 394 VAL A N 1
ATOM 2945 C CA . VAL A 1 394 ? -28.501 -4.760 6.623 1.00 63.28 394 VAL A CA 1
ATOM 2946 C C . VAL A 1 394 ? -29.676 -4.331 5.757 1.00 63.28 394 VAL A C 1
ATOM 2948 O O . VAL A 1 394 ? -30.781 -4.182 6.272 1.00 63.28 394 VAL A O 1
ATOM 2951 N N . VAL A 1 395 ? -29.446 -4.133 4.461 1.00 62.38 395 VAL A N 1
ATOM 2952 C CA . VAL A 1 395 ? -30.466 -3.714 3.492 1.00 62.38 395 VAL A CA 1
ATOM 2953 C C . VAL A 1 395 ? -30.605 -4.804 2.436 1.00 62.38 395 VAL A C 1
ATOM 2955 O O . VAL A 1 395 ? -29.659 -5.095 1.709 1.00 62.38 395 VAL A O 1
ATOM 2958 N N . GLU A 1 396 ? -31.786 -5.402 2.345 1.00 64.44 396 GLU A N 1
ATOM 2959 C CA . GLU A 1 396 ? -32.108 -6.479 1.410 1.00 64.44 396 GLU A CA 1
ATOM 2960 C C . GLU A 1 396 ? -33.293 -6.062 0.539 1.00 64.44 396 GLU A C 1
ATOM 2962 O O . GLU A 1 396 ? -34.188 -5.344 0.977 1.00 64.44 396 GLU A O 1
ATOM 2967 N N . VAL A 1 397 ? -33.344 -6.506 -0.715 1.00 68.62 397 VAL A N 1
ATOM 2968 C CA . VAL A 1 397 ? -34.509 -6.238 -1.571 1.00 68.62 397 VAL A CA 1
ATOM 2969 C C . VAL A 1 397 ? -35.672 -7.098 -1.082 1.00 68.62 397 VAL A C 1
ATOM 2971 O O . VAL A 1 397 ? -35.558 -8.321 -1.042 1.00 68.62 397 VAL A O 1
ATOM 2974 N N . ALA A 1 398 ? -36.805 -6.482 -0.731 1.00 56.16 398 ALA A N 1
ATOM 2975 C CA . ALA A 1 398 ? -37.861 -7.178 0.010 1.00 56.16 398 ALA A CA 1
ATOM 2976 C C . ALA A 1 398 ? -38.601 -8.266 -0.793 1.00 56.16 398 ALA A C 1
ATOM 2978 O O . ALA A 1 398 ? -39.308 -9.076 -0.207 1.00 56.16 398 ALA A O 1
ATOM 2979 N N . ASN A 1 399 ? -38.454 -8.286 -2.122 1.00 47.06 399 ASN A N 1
ATOM 2980 C CA . ASN A 1 399 ? -39.051 -9.286 -3.003 1.00 47.06 399 ASN A CA 1
ATOM 2981 C C . ASN A 1 399 ? -38.090 -9.630 -4.148 1.00 47.06 399 ASN A C 1
ATOM 2983 O O . ASN A 1 399 ? -37.941 -8.856 -5.094 1.00 47.06 399 ASN A O 1
ATOM 2987 N N . MET A 1 400 ? -37.500 -10.825 -4.127 1.00 37.31 400 MET A N 1
ATOM 2988 C CA . MET A 1 400 ? -37.028 -11.460 -5.356 1.00 37.31 400 MET A CA 1
ATOM 2989 C C . MET A 1 400 ? -38.143 -12.344 -5.916 1.00 37.31 400 MET A C 1
ATOM 2991 O O . MET A 1 400 ? -38.314 -13.482 -5.497 1.00 37.31 400 MET A O 1
ATOM 2995 N N . VAL A 1 401 ? -38.853 -11.851 -6.930 1.00 29.44 401 VAL A N 1
ATOM 2996 C CA . VAL A 1 401 ? -39.323 -12.729 -8.007 1.00 29.44 401 VAL A CA 1
ATOM 2997 C C . VAL A 1 401 ? -38.788 -12.156 -9.312 1.00 29.44 401 VAL A C 1
ATOM 2999 O O . VAL A 1 401 ? -39.343 -11.227 -9.895 1.00 29.44 401 VAL A O 1
ATOM 3002 N N . GLN A 1 402 ? -37.648 -12.686 -9.740 1.00 33.16 402 GLN A N 1
ATOM 3003 C CA . GLN A 1 402 ? -37.015 -12.336 -11.002 1.00 33.16 402 GLN A CA 1
ATOM 3004 C C . GLN A 1 402 ? -37.524 -13.310 -12.075 1.00 33.16 402 GLN A C 1
ATOM 3006 O O . GLN A 1 402 ? -37.115 -14.466 -12.093 1.00 33.16 402 GLN A O 1
ATOM 3011 N N . TRP A 1 403 ? -38.383 -12.857 -12.992 1.00 31.67 403 TRP A N 1
ATOM 3012 C CA . TRP A 1 403 ? -38.653 -13.592 -14.236 1.00 31.67 403 TRP A CA 1
ATOM 3013 C C . TRP A 1 403 ? -38.276 -12.723 -15.440 1.00 31.67 403 TRP A C 1
ATOM 3015 O O . TRP A 1 403 ? -39.090 -11.967 -15.956 1.00 31.67 403 TRP A O 1
ATOM 3025 N N . GLY A 1 404 ? -37.011 -12.856 -15.859 1.00 33.56 404 GLY A N 1
ATOM 3026 C CA . GLY A 1 404 ? -36.515 -12.564 -17.211 1.00 33.56 404 GLY A CA 1
ATOM 3027 C C . GLY A 1 404 ? -36.304 -11.095 -17.614 1.00 33.56 404 GLY A C 1
ATOM 3028 O O . GLY A 1 404 ? -37.200 -10.262 -17.553 1.00 33.56 404 GLY A O 1
ATOM 3029 N N . ARG A 1 405 ? -35.116 -10.797 -18.160 1.00 35.31 405 ARG A N 1
ATOM 3030 C CA . ARG A 1 405 ? -34.883 -9.672 -19.081 1.00 35.31 405 ARG A CA 1
ATOM 3031 C C . ARG A 1 405 ? -34.578 -10.249 -20.460 1.00 35.31 405 ARG A C 1
ATOM 3033 O O . ARG A 1 405 ? -33.561 -10.914 -20.586 1.00 35.31 405 ARG A O 1
ATOM 3040 N N . CYS A 1 406 ? -35.420 -9.967 -21.455 1.00 31.45 406 CYS A N 1
ATOM 3041 C CA . CYS A 1 406 ? -35.038 -9.791 -22.863 1.00 31.45 406 CYS A CA 1
ATOM 3042 C C . CYS A 1 406 ? -36.225 -9.233 -23.669 1.00 31.45 406 CYS A C 1
ATOM 3044 O O . CYS A 1 406 ? -37.367 -9.643 -23.480 1.00 31.45 406 CYS A O 1
ATOM 3046 N N . ASN A 1 407 ? -35.934 -8.291 -24.568 1.00 43.50 407 ASN A N 1
ATOM 3047 C CA . ASN A 1 407 ? -36.868 -7.585 -25.452 1.00 43.50 407 ASN A CA 1
ATOM 3048 C C . ASN A 1 407 ? -37.494 -8.492 -26.531 1.00 43.50 407 ASN A C 1
ATOM 3050 O O . ASN A 1 407 ? -37.205 -8.319 -27.710 1.00 43.50 407 ASN A O 1
ATOM 3054 N N . LEU A 1 408 ? -38.368 -9.431 -26.170 1.00 38.25 408 LEU A N 1
ATOM 3055 C CA . LEU A 1 408 ? -39.217 -10.142 -27.132 1.00 38.25 408 LEU A CA 1
ATOM 3056 C C . LEU A 1 408 ? -40.608 -10.359 -26.521 1.00 38.25 408 LEU A C 1
ATOM 3058 O O . LEU A 1 408 ? -40.715 -10.992 -25.479 1.00 38.25 408 LEU A O 1
ATOM 3062 N N . GLY A 1 409 ? -41.633 -9.785 -27.167 1.00 43.62 409 GLY A N 1
ATOM 3063 C CA . GLY A 1 409 ? -43.080 -10.041 -27.029 1.00 43.62 409 GLY A CA 1
ATOM 3064 C C . GLY A 1 409 ? -43.607 -10.566 -25.686 1.00 43.62 409 GLY A C 1
ATOM 3065 O O . GLY A 1 409 ? -43.388 -11.716 -25.328 1.00 43.62 409 GLY A O 1
ATOM 3066 N N . GLY A 1 410 ? -44.392 -9.746 -24.979 1.00 40.00 410 GLY A N 1
ATOM 3067 C CA . GLY A 1 410 ? -44.963 -10.100 -23.674 1.00 40.00 410 GLY A CA 1
ATOM 3068 C C . GLY A 1 410 ? -45.725 -11.434 -23.648 1.00 40.00 410 GLY A C 1
ATOM 3069 O O . GLY A 1 410 ? -46.470 -11.763 -24.568 1.00 40.00 410 GLY A O 1
ATOM 3070 N N . TRP A 1 411 ? -45.573 -12.179 -22.556 1.00 36.56 411 TRP A N 1
ATOM 3071 C CA . TRP A 1 411 ? -46.274 -13.439 -22.295 1.00 36.56 411 TRP A CA 1
ATOM 3072 C C . TRP A 1 411 ? -47.654 -13.165 -21.685 1.00 36.56 411 TRP A C 1
ATOM 3074 O O . TRP A 1 411 ? -47.839 -12.168 -20.986 1.00 36.56 411 TRP A O 1
ATOM 3084 N N . ARG A 1 412 ? -48.642 -14.036 -21.935 1.00 40.78 412 ARG A N 1
ATOM 3085 C CA . ARG A 1 412 ? -49.894 -14.046 -21.158 1.00 40.78 412 ARG A CA 1
ATOM 3086 C C . ARG A 1 412 ? -50.010 -15.354 -20.393 1.00 40.78 412 ARG A C 1
ATOM 3088 O O . ARG A 1 412 ? -49.724 -16.417 -20.937 1.00 40.78 412 ARG A O 1
ATOM 3095 N N . MET A 1 413 ? -50.458 -15.252 -19.152 1.00 31.52 413 MET A N 1
ATOM 3096 C CA . MET A 1 413 ? -50.901 -16.392 -18.367 1.00 31.52 413 MET A CA 1
ATOM 3097 C C . MET A 1 413 ? -52.317 -16.729 -18.834 1.00 31.52 413 MET A C 1
ATOM 3099 O O . MET A 1 413 ? -53.200 -15.875 -18.762 1.00 31.52 413 MET A O 1
ATOM 3103 N N . ASN A 1 414 ? -52.523 -17.932 -19.362 1.00 40.41 414 ASN A N 1
ATOM 3104 C CA . ASN A 1 414 ? -53.872 -18.442 -19.562 1.00 40.41 414 ASN A CA 1
ATOM 3105 C C . ASN A 1 414 ? -54.221 -19.292 -18.343 1.00 40.41 414 ASN A C 1
ATOM 3107 O O . ASN A 1 414 ? -53.441 -20.155 -17.939 1.00 40.41 414 ASN A O 1
ATOM 3111 N N . GLU A 1 415 ? -55.386 -19.039 -17.764 1.00 38.78 415 GLU A N 1
ATOM 3112 C CA . GLU A 1 415 ? -55.958 -19.913 -16.750 1.00 38.78 415 GLU A CA 1
ATOM 3113 C C . GLU A 1 415 ? -56.325 -21.238 -17.435 1.00 38.78 415 GLU A C 1
ATOM 3115 O O . GLU A 1 415 ? -57.132 -21.267 -18.367 1.00 38.78 415 GLU A O 1
ATOM 3120 N N . ALA A 1 416 ? -55.657 -22.330 -17.059 1.00 39.59 416 ALA A N 1
ATOM 3121 C CA . ALA A 1 416 ? -55.984 -23.647 -17.584 1.00 39.59 416 ALA A CA 1
ATOM 3122 C C . ALA A 1 416 ? -57.297 -24.113 -16.941 1.00 39.59 416 ALA A C 1
ATOM 3124 O O . ALA A 1 416 ? -57.392 -24.204 -15.719 1.00 39.59 416 ALA A O 1
ATOM 3125 N N . GLN A 1 417 ? -58.306 -24.441 -17.752 1.00 42.88 417 GLN A N 1
ATOM 3126 C CA . GLN A 1 417 ? -59.553 -25.059 -17.286 1.00 42.88 417 GLN A CA 1
ATOM 3127 C C . GLN A 1 417 ? -59.362 -26.542 -16.911 1.00 42.88 417 GLN A C 1
ATOM 3129 O O . GLN A 1 417 ? -60.062 -27.419 -17.411 1.00 42.88 417 GLN A O 1
ATOM 3134 N N . SER A 1 418 ? -58.417 -26.849 -16.023 1.00 45.72 418 SER A N 1
ATOM 3135 C CA . SER A 1 418 ? -58.314 -28.171 -15.399 1.00 45.72 418 SER A CA 1
ATOM 3136 C C . SER A 1 418 ? -58.024 -28.033 -13.910 1.00 45.72 418 SER A C 1
ATOM 3138 O O . SER A 1 418 ? -57.208 -27.206 -13.512 1.00 45.72 418 SER A O 1
ATOM 3140 N N . SER A 1 419 ? -58.686 -28.867 -13.108 1.00 42.03 419 SER A N 1
ATOM 3141 C CA . SER A 1 419 ? -58.785 -28.836 -11.638 1.00 42.03 419 SER A CA 1
ATOM 3142 C C . SER A 1 419 ? -57.476 -28.915 -10.848 1.00 42.03 419 SER A C 1
ATOM 3144 O O . SER A 1 419 ? -57.515 -28.835 -9.624 1.00 42.03 419 SER A O 1
ATOM 3146 N N . ASP A 1 420 ? -56.331 -29.038 -11.512 1.00 42.31 420 ASP A N 1
ATOM 3147 C CA . ASP A 1 420 ? -55.058 -29.355 -10.860 1.00 42.31 420 ASP A CA 1
ATOM 3148 C C . ASP A 1 420 ? -54.143 -28.127 -10.701 1.00 42.31 420 ASP A C 1
ATOM 3150 O O . ASP A 1 420 ? -52.979 -28.251 -10.331 1.00 42.31 420 ASP A O 1
ATOM 3154 N N . GLY A 1 421 ? -54.655 -26.915 -10.958 1.00 42.91 421 GLY A N 1
ATOM 3155 C CA . GLY A 1 421 ? -53.979 -25.657 -10.599 1.00 42.91 421 GLY A CA 1
ATOM 3156 C C . GLY A 1 421 ? -52.659 -25.377 -11.331 1.00 42.91 421 GLY A C 1
ATOM 3157 O O . GLY A 1 421 ? -51.915 -24.482 -10.933 1.00 42.91 421 GLY A O 1
ATOM 3158 N N . ALA A 1 422 ? -52.349 -26.116 -12.397 1.00 32.78 422 ALA A N 1
ATOM 3159 C CA . ALA A 1 422 ? -51.149 -25.898 -13.194 1.00 32.78 422 ALA A CA 1
ATOM 3160 C C . ALA A 1 422 ? -51.379 -24.803 -14.250 1.00 32.78 422 ALA A C 1
ATOM 3162 O O . ALA A 1 422 ? -52.201 -24.950 -15.154 1.00 32.78 422 ALA A O 1
ATOM 3163 N N . TYR A 1 423 ? -50.617 -23.711 -14.163 1.00 37.25 423 TYR A N 1
ATOM 3164 C CA . TYR A 1 423 ? -50.575 -22.664 -15.186 1.00 37.25 423 TYR A CA 1
ATOM 3165 C C . TYR A 1 423 ? -49.619 -23.072 -16.314 1.00 37.25 423 TYR A C 1
ATOM 3167 O O . TYR A 1 423 ? -48.465 -23.414 -16.055 1.00 37.25 423 TYR A O 1
ATOM 3175 N N . GLN A 1 424 ? -50.068 -23.002 -17.570 1.00 38.91 424 GLN A N 1
ATOM 3176 C CA . GLN A 1 424 ? -49.188 -23.145 -18.735 1.00 38.91 424 GLN A CA 1
ATOM 3177 C C . GLN A 1 424 ? -48.817 -21.777 -19.319 1.00 38.91 424 GLN A C 1
ATOM 3179 O O . GLN A 1 424 ? -49.665 -20.903 -19.508 1.00 38.91 424 GLN A O 1
ATOM 3184 N N . LEU A 1 425 ? -47.531 -21.611 -19.637 1.00 33.78 425 LEU A N 1
ATOM 3185 C CA . LEU A 1 425 ? -46.986 -20.433 -20.311 1.00 33.78 425 LEU A CA 1
ATOM 3186 C C . LEU A 1 425 ? -46.993 -20.648 -21.830 1.00 33.78 425 LEU A C 1
ATOM 3188 O O . LEU A 1 425 ? -46.481 -21.656 -22.312 1.00 33.78 425 LEU A O 1
ATOM 3192 N N . ALA A 1 426 ? -47.527 -19.684 -22.583 1.00 37.28 426 ALA A N 1
ATOM 3193 C CA . ALA A 1 426 ? -47.501 -19.690 -24.047 1.00 37.28 426 ALA A CA 1
ATOM 3194 C C . ALA A 1 426 ? -47.046 -18.322 -24.603 1.00 37.28 426 ALA A C 1
ATOM 3196 O O . ALA A 1 426 ? -47.474 -17.284 -24.078 1.00 37.28 426 ALA A O 1
ATOM 3197 N N . PRO A 1 427 ? -46.204 -18.285 -25.656 1.00 35.88 427 PRO A N 1
ATOM 3198 C CA . PRO A 1 427 ? -45.719 -17.031 -26.229 1.00 35.88 427 PRO A CA 1
ATOM 3199 C C . PRO A 1 427 ? -46.834 -16.283 -26.973 1.00 35.88 427 PRO A C 1
ATOM 3201 O O . PRO A 1 427 ? -47.662 -16.896 -27.650 1.00 35.88 427 PRO A O 1
ATOM 3204 N N . ARG A 1 428 ? -46.855 -14.942 -26.896 1.00 38.03 428 ARG A N 1
ATOM 3205 C CA . ARG A 1 428 ? -47.694 -14.129 -27.796 1.00 38.03 428 ARG A CA 1
ATOM 3206 C C . ARG A 1 428 ? -47.012 -14.021 -29.158 1.00 38.03 428 ARG A C 1
ATOM 3208 O O . ARG A 1 428 ? -46.044 -13.281 -29.307 1.00 38.03 428 ARG A O 1
ATOM 3215 N N . HIS A 1 429 ? -47.559 -14.686 -30.169 1.00 39.09 429 HIS A N 1
ATOM 3216 C CA . HIS A 1 429 ? -47.261 -14.339 -31.556 1.00 39.09 429 HIS A CA 1
ATOM 3217 C C . HIS A 1 429 ? -48.059 -13.088 -31.948 1.00 39.09 429 HIS A C 1
ATOM 3219 O O . HIS A 1 429 ? -49.286 -13.129 -32.014 1.00 39.09 429 HIS A O 1
ATOM 3225 N N . ASN A 1 430 ? -47.371 -11.977 -32.219 1.00 37.06 430 ASN A N 1
ATOM 3226 C CA . ASN A 1 430 ? -47.963 -10.869 -32.965 1.00 37.06 430 ASN A CA 1
ATOM 3227 C C . ASN A 1 430 ? -47.919 -11.231 -34.454 1.00 37.06 430 ASN A C 1
ATOM 3229 O O . ASN A 1 430 ? -46.848 -11.347 -35.045 1.00 37.06 430 ASN A O 1
ATOM 3233 N N . ALA A 1 431 ? -49.095 -11.445 -35.034 1.00 34.38 431 ALA A N 1
ATOM 3234 C CA . ALA A 1 431 ? -49.279 -11.690 -36.452 1.00 34.38 431 ALA A CA 1
ATOM 3235 C C . ALA A 1 431 ? -49.155 -10.384 -37.250 1.00 34.38 431 ALA A C 1
ATOM 3237 O O . ALA A 1 431 ? -49.939 -9.472 -37.018 1.00 34.38 431 ALA A O 1
ATOM 3238 N N . THR A 1 432 ? -48.234 -10.346 -38.219 1.00 32.34 432 THR A N 1
ATOM 3239 C CA . THR A 1 432 ? -48.403 -9.704 -39.539 1.00 32.34 432 THR A CA 1
ATOM 3240 C C . THR A 1 432 ? -47.313 -10.223 -40.483 1.00 32.34 432 THR A C 1
ATOM 3242 O O . THR A 1 432 ? -46.143 -9.902 -40.290 1.00 32.34 432 THR A O 1
ATOM 3245 N N . GLY A 1 433 ? -47.691 -10.997 -41.505 1.00 28.56 433 GLY A N 1
ATOM 3246 C CA . GLY A 1 433 ? -46.805 -11.386 -42.610 1.00 28.56 433 GLY A CA 1
ATOM 3247 C C . GLY A 1 433 ? -47.051 -12.808 -43.111 1.00 28.56 433 GLY A C 1
ATOM 3248 O O . GLY A 1 433 ? -46.597 -13.764 -42.498 1.00 28.56 433 GLY A O 1
ATOM 3249 N N . PHE A 1 434 ? -47.787 -12.920 -44.216 1.00 29.03 434 PHE A N 1
ATOM 3250 C CA . PHE A 1 434 ? -48.068 -14.142 -44.974 1.00 29.03 434 PHE A CA 1
ATOM 3251 C C . PHE A 1 434 ? -46.819 -14.991 -45.266 1.00 29.03 434 PHE A C 1
ATOM 3253 O O . PHE A 1 434 ? -45.843 -14.458 -45.781 1.00 29.03 434 PHE A O 1
ATOM 3260 N N . PHE A 1 435 ? -46.929 -16.310 -45.091 1.00 26.36 435 PHE A N 1
ATOM 3261 C CA . PHE A 1 435 ? -46.426 -17.301 -46.046 1.00 26.36 435 PHE A CA 1
ATOM 3262 C C . PHE A 1 435 ? -47.418 -18.471 -46.084 1.00 26.36 435 PHE A C 1
ATOM 3264 O O . PHE A 1 435 ? -47.673 -19.116 -45.069 1.00 26.36 435 PHE A O 1
ATOM 3271 N N . GLU A 1 436 ? -48.022 -18.680 -47.256 1.00 30.97 436 GLU A N 1
ATOM 3272 C CA . GLU A 1 436 ? -48.768 -19.888 -47.609 1.00 30.97 436 GLU A CA 1
ATOM 3273 C C . GLU A 1 436 ? -47.863 -21.115 -47.463 1.00 30.97 436 GLU A C 1
ATOM 3275 O O . GLU A 1 436 ? -46.771 -21.159 -48.032 1.00 30.97 436 GLU A O 1
ATOM 3280 N N . ALA A 1 437 ? -48.358 -22.144 -46.783 1.00 27.64 437 ALA A N 1
ATOM 3281 C CA . ALA A 1 437 ? -47.968 -23.516 -47.053 1.00 27.64 437 ALA A CA 1
ATOM 3282 C C . ALA A 1 437 ? -49.235 -24.250 -47.493 1.00 27.64 437 ALA A C 1
ATOM 3284 O O . ALA A 1 437 ? -50.224 -24.295 -46.763 1.00 27.64 437 ALA A O 1
ATOM 3285 N N . ARG A 1 438 ? -49.207 -24.738 -48.734 1.00 28.27 438 ARG A N 1
ATOM 3286 C CA . ARG A 1 438 ? -50.210 -25.639 -49.296 1.00 28.27 438 ARG A CA 1
ATOM 3287 C C . ARG A 1 438 ? -50.241 -26.933 -48.484 1.00 28.27 438 ARG A C 1
ATOM 3289 O O . ARG A 1 438 ? -49.182 -27.487 -48.199 1.00 28.27 438 ARG A O 1
ATOM 3296 N N . ASP A 1 439 ? -51.445 -27.419 -48.208 1.00 35.09 439 ASP A N 1
ATOM 3297 C CA . ASP A 1 439 ? -51.687 -28.843 -47.993 1.00 35.09 439 ASP A CA 1
ATOM 3298 C C . ASP A 1 439 ? -51.399 -29.585 -49.300 1.00 35.09 439 ASP A C 1
ATOM 3300 O O . ASP A 1 439 ? -52.002 -29.255 -50.318 1.00 35.09 439 ASP A O 1
ATOM 3304 N N . GLU A 1 440 ? -50.550 -30.609 -49.255 1.00 32.94 440 GLU A N 1
ATOM 3305 C CA . GLU A 1 440 ? -50.828 -31.876 -49.929 1.00 32.94 440 GLU A CA 1
ATOM 3306 C C . GLU A 1 440 ? -50.386 -33.028 -49.013 1.00 32.94 440 GLU A C 1
ATOM 3308 O O . GLU A 1 440 ? -49.404 -32.930 -48.276 1.00 32.94 440 GLU A O 1
ATOM 3313 N N . SER A 1 441 ? -51.219 -34.065 -49.057 1.00 40.25 441 SER A N 1
ATOM 3314 C CA . SER A 1 441 ? -51.212 -35.359 -48.368 1.00 40.25 441 SER A CA 1
ATOM 3315 C C . SER A 1 441 ? -49.901 -36.133 -48.372 1.00 40.25 441 SER A C 1
ATOM 3317 O O . SER A 1 441 ? -49.258 -36.145 -49.447 1.00 40.25 441 SER A O 1
#

Radius of gyration: 27.67 Å; Cα contacts (8 Å, |Δi|>4): 1064; chains: 1; bounding box: 80×58×78 Å

InterPro domains:
  IPR008979 Galactose-binding-like domain superfamily [SSF49785] (311-396)
  IPR008983 Tumour necrosis factor-like domain superfamily [G3DSA:2.60.120.40] (45-162)
  IPR008983 Tumour necrosis factor-like domain superfamily [SSF49842] (49-152)
  IPR052136 Adipolin/Erythroferrone-related [PTHR24019] (157-300)

Mean predicted aligned error: 16.11 Å

Secondary structure (DSSP, 8-state):
------------TT----------S-S------TT--------PPPS---EETTTTEEE-SSSEEEEEEEEEEEES--SSEEEEEEEETTB--STTS-EEEEES--SSEEEEEEEEEEEE-TT-EEEEEEEEES----EE-TT-EEEEEEEESS-SEEEEEE-S-EEEESSEEEE---EESSSSTT-EEESS-B-SS-B--SS-EEEEEEEEEEEES-----SS-EEEEEEEETTB--TTSSEEEEES--SSEEEEEEEEEEEE-TT--EEEEEEESS--EEEE-TT-EEEEEEEE-HHHHHH-PBPSSTT---SS-EEEEE--SEEEEEEEEE--SS--EEBTT-EETTEE----EE-TT--EEEEEEEEE-SSEEEEE--TTTTB--EEEEEEEES---------S---EEE--SSTT-PPEEE---------------

Foldseek 3Di:
DDDDDDDDDDDDPDDPPDPDPDDDDDPDDDDDDPLDDDDDFDDDDDPCQQADPVVQKRFAQAFAKKKKKKKWKKAQQQAQKKKKFKDKQPPPDLQQQQIWMFGRDPDRMDIDIGIAMFGDHHGIMIHMDMDGHPDPPMDGDPPIDIDMDGPDRAFQKWKWFADDKDKFAFAFKDFDFRTDQPPDHRRHHRPVQDPRGKGADQAWAKKKKKKKWKKAQAQPDQPFKKKKKFWDKPPDPDRRGFMFMDTRDPGRMTITMTIDIDGDHHGIIITMMMGIPPDRTIMTDRSMMIIMTGSDHPQRLLQDQDAQPPPQPDDWGKDKDFAPFAKKWKKWKFAHQAAKAAAQFKDKVNHRQGPGIGGHHDIDMDIDIDTDDPRITMITGHVVSRHTGGRDMDIGHPDDPDDDDDPDADWDWDDDPDPPRDIDIDGDDDDDDDDDDDDDD